Protein AF-0000000083387662 (afdb_homodimer)

Organism: NCBI:txid2315800

Nearest PDB structures (foldseek):
  6pey-assembly2_B  TM=9.706E-01  e=6.154E-37  Escherichia coli
  1zp4-assembly1_C  TM=9.710E-01  e=3.362E-36  Escherichia coli
  1zp3-assembly3_B-2  TM=9.694E-01  e=7.860E-36  Escherichia coli
  6pey-assembly4_A  TM=9.750E-01  e=2.644E-35  Escherichia coli
  1zp4-assembly1_A  TM=9.597E-01  e=5.162E-34  Escherichia coli

Foldseek 3Di:
DPDPPQPQPCPFLQSDSDAFAEEEEEEQDDPPDPPCVLLLVQVVLVCLLVHQEYEYEFALDPVGLVRSLVVQVVSVVVGPHQYEYEDEDQNDDLVVLLVSLVVCVVSPNQEYEFANHDHPDDDDPVRRDGSLVVLLSSVVNDLGAYEYEAELQAFPPAPDDVRSLVSVVSSVVSPHQEYEYDAALDLVSVVVSVVVNVVVPNDHYYAYEHEQFQAVVVVVVVCVNGVYDDDPVLVVLCPPPDRVPRVSRNVSSLVSRSVSSSVVVVVPHRYHYYHQHSPRVSVVVSSVSVPRDRPPPD/DPDDPQPQPCPFLQSDSDAFAEEEEEEQDDPPDPPCVLLLVQVVLVCLLVHQEYEYEFALDPVGLVRSLVVQVVSVVVGPHQYEYEDEDQNDDLVVLLVSLVVCVVVPNQEYEQANHDHPDDDDPVRRDGSLVVLLSSVVNDLGAYEYEAELQAFPPAPDDVRSLVVVVSSVVSPHQEYEYDAALDLVSVVVSVVVNVVVPNDHYYAYEHEQFQAVVVVVVVCVNGVYDDDPVLVVLCPPPDRVPRVSRNVSSLVSRSVSSSVVVVVPHRYHYYHQHSPRVSVVVSSVSVVRDRPPPD

Structure (mmCIF, N/CA/C/O backbone):
data_AF-0000000083387662-model_v1
#
loop_
_entity.id
_entity.type
_entity.pdbx_description
1 polymer 'Methylenetetrahydrofolate reductase'
#
loop_
_atom_site.group_PDB
_atom_site.id
_atom_site.type_symbol
_atom_site.label_atom_id
_atom_site.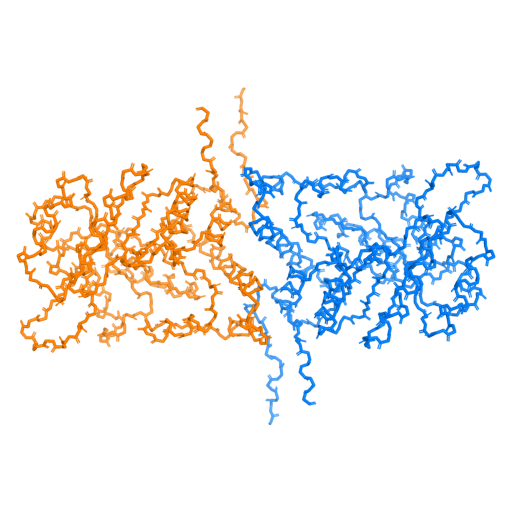label_alt_id
_atom_site.label_comp_id
_atom_site.label_asym_id
_atom_site.label_entity_id
_atom_site.label_seq_id
_atom_site.pdbx_PDB_ins_code
_atom_site.Cartn_x
_atom_site.Cartn_y
_atom_site.Cartn_z
_atom_site.occupancy
_atom_site.B_iso_or_equiv
_atom_site.auth_seq_id
_atom_site.auth_comp_id
_atom_site.auth_asym_id
_atom_site.auth_atom_id
_atom_site.pdbx_PDB_model_num
ATOM 1 N N . MET A 1 1 ? 32.406 -13.922 19.906 1 18.39 1 MET A N 1
ATOM 2 C CA . MET A 1 1 ? 32.312 -13.391 18.547 1 18.39 1 MET A CA 1
ATOM 3 C C . MET A 1 1 ? 30.922 -13.617 17.969 1 18.39 1 MET A C 1
ATOM 5 O O . MET A 1 1 ? 30.641 -14.664 17.391 1 18.39 1 MET A O 1
ATOM 9 N N . TYR A 1 2 ? 29.797 -13.414 18.688 1 24.12 2 TYR A N 1
ATOM 10 C CA . TYR A 1 2 ? 28.359 -13.656 18.812 1 24.12 2 TYR A CA 1
ATOM 11 C C . TYR A 1 2 ? 27.594 -13.016 17.656 1 24.12 2 TYR A C 1
ATOM 13 O O . TYR A 1 2 ? 27.578 -11.797 17.531 1 24.12 2 TYR A O 1
ATOM 21 N N . THR A 1 3 ? 27.688 -13.547 16.375 1 22.2 3 THR A N 1
ATOM 22 C CA . THR A 1 3 ? 27.344 -13.156 15.008 1 22.2 3 THR A CA 1
ATOM 23 C C . THR A 1 3 ? 25.906 -12.648 14.93 1 22.2 3 THR A C 1
ATOM 25 O O . THR A 1 3 ? 25.016 -13.211 15.562 1 22.2 3 THR A O 1
ATOM 28 N N . LEU A 1 4 ? 25.625 -11.391 14.375 1 26.05 4 LEU A N 1
ATOM 29 C CA . LEU A 1 4 ? 24.797 -10.234 14.023 1 26.05 4 LEU A CA 1
ATOM 30 C C . LEU A 1 4 ? 23.625 -10.648 13.156 1 26.05 4 LEU A C 1
ATOM 32 O O . LEU A 1 4 ? 22.828 -9.812 12.742 1 26.05 4 LEU A O 1
ATOM 36 N N . ASN A 1 5 ? 23.547 -11.875 12.664 1 28.2 5 ASN A N 1
ATOM 37 C CA . ASN A 1 5 ? 22.672 -12.273 11.562 1 28.2 5 ASN A CA 1
ATOM 38 C C . ASN A 1 5 ? 21.219 -12.336 12 1 28.2 5 ASN A C 1
ATOM 40 O O . ASN A 1 5 ? 20.328 -12.508 11.164 1 28.2 5 ASN A O 1
ATOM 44 N N . ASN A 1 6 ? 20.953 -12.812 13.148 1 29.44 6 ASN A N 1
ATOM 45 C CA . ASN A 1 6 ? 19.594 -13.07 13.617 1 29.44 6 ASN A CA 1
ATOM 46 C C . ASN A 1 6 ? 18.797 -11.773 13.789 1 29.44 6 ASN A C 1
ATOM 48 O O . ASN A 1 6 ? 18.438 -11.406 14.906 1 29.44 6 ASN A O 1
ATOM 52 N N . TYR A 1 7 ? 19.156 -10.703 13.219 1 31.67 7 TYR A N 1
ATOM 53 C CA . TYR A 1 7 ? 18.344 -9.516 13.438 1 31.67 7 TYR A CA 1
ATOM 54 C C . TYR A 1 7 ? 16.859 -9.828 13.25 1 31.67 7 TYR A C 1
ATOM 56 O O . TYR A 1 7 ? 16.422 -10.125 12.141 1 31.67 7 TYR A O 1
ATOM 64 N N . ILE A 1 8 ? 16.188 -10.445 14.188 1 33.44 8 ILE A N 1
ATOM 65 C CA . ILE A 1 8 ? 14.734 -10.555 14.359 1 33.44 8 ILE A CA 1
ATOM 66 C C . ILE A 1 8 ? 14.055 -9.312 13.789 1 33.44 8 ILE A C 1
ATOM 68 O O . ILE A 1 8 ? 14.258 -8.203 14.273 1 33.44 8 ILE A O 1
ATOM 72 N N . PHE A 1 9 ? 13.758 -9.281 12.578 1 39.03 9 PHE A N 1
ATOM 73 C CA . PHE A 1 9 ? 12.844 -8.336 11.961 1 39.03 9 PHE A CA 1
ATOM 74 C C . PHE A 1 9 ? 11.578 -8.18 12.797 1 39.03 9 PHE A C 1
ATOM 76 O O . PHE A 1 9 ? 10.586 -8.883 12.57 1 39.03 9 PHE A O 1
ATOM 83 N N . GLU A 1 10 ? 11.625 -8.227 14.031 1 42.34 10 GLU A N 1
ATOM 84 C CA . GLU A 1 10 ? 10.453 -8.031 14.883 1 42.34 10 GLU A CA 1
ATOM 85 C C . GLU A 1 10 ? 9.453 -7.074 14.242 1 42.34 10 GLU A C 1
ATOM 87 O O . GLU A 1 10 ? 8.242 -7.312 14.273 1 42.34 10 GLU A O 1
ATOM 92 N N . ASN A 1 11 ? 9.812 -5.727 13.961 1 48.06 11 ASN A N 1
ATOM 93 C CA . ASN A 1 11 ? 8.875 -4.629 13.734 1 48.06 11 ASN A CA 1
ATOM 94 C C . ASN A 1 11 ? 8.539 -4.465 12.258 1 48.06 11 ASN A C 1
ATOM 96 O O . ASN A 1 11 ? 8.266 -3.357 11.797 1 48.06 11 ASN A O 1
ATOM 100 N N . ASN A 1 12 ? 8.508 -5.77 11.516 1 62.72 12 ASN A N 1
ATOM 101 C CA . ASN A 1 12 ? 8.227 -5.652 10.086 1 62.72 12 ASN A CA 1
ATOM 102 C C . ASN A 1 12 ? 6.734 -5.805 9.797 1 62.72 12 ASN A C 1
ATOM 104 O O . ASN A 1 12 ? 5.98 -6.285 10.641 1 62.72 12 ASN A O 1
ATOM 108 N N . ILE A 1 13 ? 6.262 -5.105 8.922 1 76.19 13 ILE A N 1
ATOM 109 C CA . ILE A 1 13 ? 4.879 -5.125 8.461 1 76.19 13 ILE A CA 1
ATOM 110 C C . ILE A 1 13 ? 4.359 -6.562 8.445 1 76.19 13 ILE A C 1
ATOM 112 O O . ILE A 1 13 ? 3.207 -6.816 8.797 1 76.19 13 ILE A O 1
ATOM 116 N N . PHE A 1 14 ? 5.277 -7.598 8.281 1 72.75 14 PHE A N 1
ATOM 117 C CA . PHE A 1 14 ? 4.832 -8.977 8.148 1 72.75 14 PHE A CA 1
ATOM 118 C C . PHE A 1 14 ? 5.289 -9.82 9.328 1 72.75 14 PHE A C 1
ATOM 120 O O . PHE A 1 14 ? 4.875 -10.969 9.484 1 72.75 14 PHE A O 1
ATOM 127 N N . HIS A 1 15 ? 5.988 -9.32 10.297 1 69.31 15 HIS A N 1
ATOM 128 C CA . HIS A 1 15 ? 6.43 -9.977 11.523 1 69.31 15 HIS A CA 1
ATOM 129 C C . HIS A 1 15 ? 7.035 -11.344 11.234 1 69.31 15 HIS A C 1
ATOM 131 O O . HIS A 1 15 ? 6.719 -12.328 11.906 1 69.31 15 HIS A O 1
ATOM 137 N N . THR A 1 16 ? 7.723 -11.531 10.125 1 71.44 16 THR A N 1
ATOM 138 C CA . THR A 1 16 ? 8.273 -12.844 9.797 1 71.44 16 THR A CA 1
ATOM 139 C C . THR A 1 16 ? 9.75 -12.922 10.172 1 71.44 16 THR A C 1
ATOM 141 O O . THR A 1 16 ? 10.484 -11.938 10.047 1 71.44 16 THR A O 1
ATOM 144 N N . THR A 1 17 ? 10.047 -13.992 10.805 1 68.81 17 THR A N 1
ATOM 145 C CA . THR A 1 17 ? 11.43 -14.219 11.203 1 68.81 17 THR A CA 1
ATOM 146 C C . THR A 1 17 ? 12.07 -15.305 10.344 1 68.81 17 THR A C 1
ATOM 148 O O . THR A 1 17 ? 13.281 -15.523 10.422 1 68.81 17 THR A O 1
ATOM 151 N N . SER A 1 18 ? 11.242 -15.969 9.578 1 79.12 18 SER A N 1
ATOM 152 C CA . SER A 1 18 ? 11.75 -17.062 8.758 1 79.12 18 SER A CA 1
ATOM 153 C C . SER A 1 18 ? 11.836 -16.656 7.293 1 79.12 18 SER A C 1
ATOM 155 O O . SER A 1 18 ? 11.219 -15.672 6.879 1 79.12 18 SER A O 1
ATOM 157 N N . LYS A 1 19 ? 12.586 -17.484 6.617 1 87.56 19 LYS A N 1
ATOM 158 C CA . LYS A 1 19 ? 12.789 -17.219 5.195 1 87.56 19 LYS A CA 1
ATOM 159 C C . LYS A 1 19 ? 11.484 -17.391 4.414 1 87.56 19 LYS A C 1
ATOM 161 O O . LYS A 1 19 ? 10.734 -18.344 4.648 1 87.56 19 LYS A O 1
ATOM 166 N N . ILE A 1 20 ? 11.219 -16.438 3.557 1 93.88 20 ILE A N 1
ATOM 167 C CA . ILE A 1 20 ? 10.047 -16.453 2.691 1 93.88 20 ILE A CA 1
ATOM 168 C C . ILE A 1 20 ? 10.453 -16.859 1.274 1 93.88 20 ILE A C 1
ATOM 170 O O . ILE A 1 20 ? 11.477 -16.391 0.762 1 93.88 20 ILE A O 1
ATOM 174 N N . HIS A 1 21 ? 9.742 -17.781 0.707 1 96.75 21 HIS A N 1
ATOM 175 C CA . HIS A 1 21 ? 9.922 -18.172 -0.689 1 96.75 21 HIS A CA 1
ATOM 176 C C . HIS A 1 21 ? 8.82 -17.594 -1.567 1 96.75 21 HIS A C 1
ATOM 178 O O . HIS A 1 21 ? 7.688 -17.406 -1.111 1 96.75 21 HIS A O 1
ATOM 184 N N . VAL A 1 22 ? 9.25 -17.266 -2.801 1 98.19 22 VAL A N 1
ATOM 185 C CA . VAL A 1 22 ? 8.25 -16.719 -3.719 1 98.19 22 VAL A CA 1
ATOM 186 C C . VAL A 1 22 ? 8.43 -17.344 -5.102 1 98.19 22 VAL A C 1
ATOM 188 O O . VAL A 1 22 ? 9.508 -17.844 -5.43 1 98.19 22 VAL A O 1
ATOM 191 N N . SER A 1 23 ? 7.414 -17.375 -5.848 1 98.81 23 SER A N 1
ATOM 192 C CA . SER A 1 23 ? 7.398 -17.719 -7.27 1 98.81 23 SER A CA 1
ATOM 193 C C . SER A 1 23 ? 6.422 -16.828 -8.039 1 98.81 23 SER A C 1
ATOM 195 O O . SER A 1 23 ? 5.535 -16.203 -7.441 1 98.81 23 SER A O 1
ATOM 197 N N . PHE A 1 24 ? 6.648 -16.734 -9.32 1 98.75 24 PHE A N 1
ATOM 198 C CA . PHE A 1 24 ? 5.883 -15.781 -10.117 1 98.75 24 PHE A CA 1
ATOM 199 C C . PHE A 1 24 ? 5.305 -16.453 -11.359 1 98.75 24 PHE A C 1
ATOM 201 O O . PHE A 1 24 ? 5.922 -17.359 -11.922 1 98.75 24 PHE A O 1
ATOM 208 N N . GLU A 1 25 ? 4.188 -16 -11.742 1 98.75 25 GLU A N 1
ATOM 209 C CA . GLU A 1 25 ? 3.592 -16.422 -13.008 1 98.75 25 GLU A CA 1
ATOM 210 C C . GLU A 1 25 ? 3.531 -15.258 -14 1 98.75 25 GLU A C 1
ATOM 212 O O . GLU A 1 25 ? 3.164 -14.141 -13.633 1 98.75 25 GLU A O 1
ATOM 217 N N . PHE A 1 26 ? 3.93 -15.508 -15.195 1 97.62 26 PHE A N 1
ATOM 218 C CA . PHE A 1 26 ? 3.812 -14.578 -16.312 1 97.62 26 PHE A CA 1
ATOM 219 C C . PHE A 1 26 ? 3.084 -15.234 -17.484 1 97.62 26 PHE A C 1
ATOM 221 O O . PHE A 1 26 ? 2.893 -16.453 -17.5 1 97.62 26 PHE A O 1
ATOM 228 N N . PHE A 1 27 ? 2.6 -14.398 -18.391 1 95.19 27 PHE A N 1
ATOM 229 C CA . PHE A 1 27 ? 2.059 -14.945 -19.625 1 95.19 27 PHE A CA 1
ATOM 230 C C . PHE A 1 27 ? 2.771 -14.352 -20.844 1 95.19 27 PHE A C 1
ATOM 232 O O . PHE A 1 27 ? 3.184 -13.195 -20.812 1 95.19 27 PHE A O 1
ATOM 239 N N . PRO A 1 28 ? 2.914 -15.18 -21.859 1 93.12 28 PRO A N 1
ATOM 240 C CA . PRO A 1 28 ? 3.619 -14.695 -23.062 1 93.12 28 PRO A CA 1
ATOM 241 C C . PRO A 1 28 ? 2.945 -13.484 -23.688 1 93.12 28 PRO A C 1
ATOM 243 O O . PRO A 1 28 ? 1.716 -13.43 -23.781 1 93.12 28 PRO A O 1
ATOM 246 N N . PRO A 1 29 ? 3.844 -12.492 -24.078 1 89.25 29 PRO A N 1
ATOM 247 C CA . PRO A 1 29 ? 3.254 -11.359 -24.781 1 89.25 29 PRO A CA 1
ATOM 248 C C . PRO A 1 29 ? 2.617 -11.758 -26.125 1 89.25 29 PRO A C 1
ATOM 250 O O . PRO A 1 29 ? 2.979 -12.781 -26.703 1 89.25 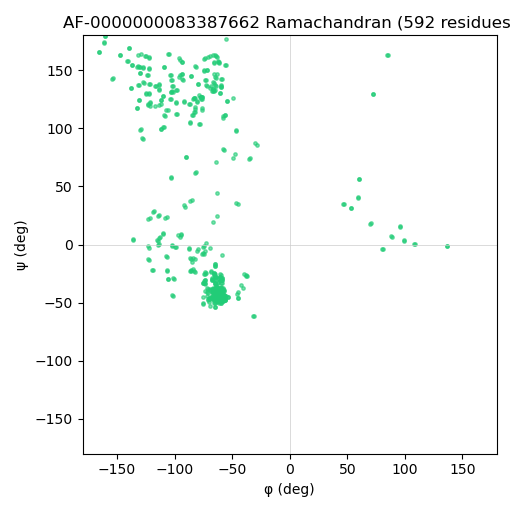29 PRO A O 1
ATOM 253 N N . LYS A 1 30 ? 1.792 -10.898 -26.578 1 79.94 30 LYS A N 1
ATOM 254 C CA . LYS A 1 30 ? 1.141 -11.156 -27.859 1 79.94 30 LYS A CA 1
ATOM 255 C C . LYS A 1 30 ? 2.141 -11.086 -29.016 1 79.94 30 LYS A C 1
ATOM 257 O O . LYS A 1 30 ? 3.072 -10.281 -28.984 1 79.94 30 LYS A O 1
ATOM 262 N N . LEU A 1 31 ? 2.105 -12.008 -29.969 1 68.62 31 LEU A N 1
ATOM 263 C CA . LEU A 1 31 ? 3.029 -12.219 -31.078 1 68.62 31 LEU A CA 1
ATOM 264 C C . LEU A 1 31 ? 3.359 -10.906 -31.766 1 68.62 31 LEU A C 1
ATOM 266 O O . LEU A 1 31 ? 4.508 -10.664 -32.156 1 68.62 31 LEU A O 1
ATOM 270 N N . ASN A 1 32 ? 2.514 -10.016 -32.031 1 61.44 32 ASN A N 1
ATOM 271 C CA . ASN A 1 32 ? 2.74 -8.867 -32.906 1 61.44 32 ASN A CA 1
ATOM 272 C C . ASN A 1 32 ? 2.885 -7.578 -32.094 1 61.44 32 ASN A C 1
ATOM 274 O O . ASN A 1 32 ? 2.768 -6.484 -32.656 1 61.44 32 ASN A O 1
ATOM 278 N N . THR A 1 33 ? 3.242 -7.777 -30.953 1 60.72 33 THR A N 1
ATOM 279 C CA . THR A 1 33 ? 3.271 -6.52 -30.203 1 60.72 33 THR A CA 1
ATOM 280 C C . THR A 1 33 ? 4.711 -6.098 -29.922 1 60.72 33 THR A C 1
ATOM 282 O O . THR A 1 33 ? 5.551 -6.934 -29.578 1 60.72 33 THR A O 1
ATOM 285 N N . ILE A 1 34 ? 5.18 -4.961 -30.578 1 51.5 34 ILE A N 1
ATOM 286 C CA . ILE A 1 34 ? 6.418 -4.223 -30.344 1 51.5 34 ILE A CA 1
ATOM 287 C C . ILE A 1 34 ? 6.691 -4.129 -28.844 1 51.5 34 ILE A C 1
ATOM 289 O O . ILE A 1 34 ? 7.848 -4.07 -28.406 1 51.5 34 ILE A O 1
ATOM 293 N N . LYS A 1 35 ? 5.656 -4.199 -28.016 1 57.16 35 LYS A N 1
ATOM 294 C CA . LYS A 1 35 ? 5.633 -3.824 -26.594 1 57.16 35 LYS A CA 1
ATOM 295 C C . LYS A 1 35 ? 6.121 -4.969 -25.719 1 57.16 35 LYS A C 1
ATOM 297 O O . LYS A 1 35 ? 5.684 -5.105 -24.562 1 57.16 35 LYS A O 1
ATOM 302 N N . ASN A 1 36 ? 7.211 -5.777 -26.203 1 73.5 36 ASN A N 1
ATOM 303 C CA . ASN A 1 36 ? 7.789 -6.902 -25.469 1 73.5 36 ASN A CA 1
ATOM 304 C C . ASN A 1 36 ? 8.781 -6.43 -24.406 1 73.5 36 ASN A C 1
ATOM 306 O O . ASN A 1 36 ? 9.102 -7.172 -23.484 1 73.5 36 ASN A O 1
ATOM 310 N N . SER A 1 37 ? 8.992 -5.25 -24.438 1 80.38 37 SER A N 1
ATOM 311 C CA . SER A 1 37 ? 10.016 -4.703 -23.547 1 80.38 37 SER A CA 1
ATOM 312 C C . SER A 1 37 ? 9.516 -4.637 -22.109 1 80.38 37 SER A C 1
ATOM 314 O O . SER A 1 37 ? 10.258 -4.961 -21.172 1 80.38 37 SER A O 1
ATOM 316 N N . SER A 1 38 ? 8.242 -4.402 -21.969 1 89.62 38 SER A N 1
ATOM 317 C CA . SER A 1 38 ? 7.707 -4.309 -20.609 1 89.62 38 SER A CA 1
ATOM 318 C C . SER A 1 38 ? 7.629 -5.684 -19.953 1 89.62 38 SER A C 1
ATOM 320 O O . SER A 1 38 ? 7.859 -5.812 -18.75 1 89.62 38 SER A O 1
ATOM 322 N N . PHE A 1 39 ? 7.414 -6.691 -20.812 1 93.69 39 PHE A N 1
ATOM 323 C CA . PHE A 1 39 ? 7.34 -8.07 -20.359 1 93.69 39 PHE A CA 1
ATOM 324 C C . PHE A 1 39 ? 8.688 -8.531 -19.812 1 93.69 39 PHE A C 1
ATOM 326 O O . PHE A 1 39 ? 8.781 -8.961 -18.656 1 93.69 39 PHE A O 1
ATOM 333 N N . PHE A 1 40 ? 9.656 -8.328 -20.516 1 93.88 40 PHE A N 1
ATOM 334 C CA . PHE A 1 40 ? 10.984 -8.781 -20.109 1 93.88 40 PHE A CA 1
ATOM 335 C C . PHE A 1 40 ? 11.531 -7.922 -18.984 1 93.88 40 PHE A C 1
ATOM 337 O O . PHE A 1 40 ? 12.258 -8.414 -18.109 1 93.88 40 PHE A O 1
ATOM 344 N N . TYR A 1 41 ? 11.156 -6.695 -19.062 1 94.06 41 TYR A N 1
ATOM 345 C CA . TYR A 1 41 ? 11.578 -5.832 -17.953 1 94.06 41 TYR A CA 1
ATOM 346 C C . TYR A 1 41 ? 10.992 -6.312 -16.641 1 94.06 41 TYR A C 1
ATOM 348 O O . TYR A 1 41 ? 11.695 -6.395 -15.625 1 94.06 41 TYR A O 1
ATOM 356 N N . ALA A 1 42 ? 9.75 -6.66 -16.656 1 95.62 42 ALA A N 1
ATOM 357 C CA . ALA A 1 42 ? 9.086 -7.148 -15.453 1 95.62 42 ALA A CA 1
ATOM 358 C C . ALA A 1 42 ? 9.727 -8.445 -14.961 1 95.62 42 ALA A C 1
ATOM 360 O O . ALA A 1 42 ? 9.992 -8.602 -13.766 1 95.62 42 ALA A O 1
ATOM 361 N N . ILE A 1 43 ? 9.977 -9.312 -15.867 1 96.75 43 ILE A N 1
ATOM 362 C CA . ILE A 1 43 ? 10.594 -10.594 -15.516 1 96.75 43 ILE A CA 1
ATOM 363 C C . ILE A 1 43 ? 11.977 -10.352 -14.922 1 96.75 43 ILE A C 1
ATOM 365 O O . ILE A 1 43 ? 12.32 -10.938 -13.891 1 96.75 43 ILE A O 1
ATOM 369 N N . LYS A 1 44 ? 12.734 -9.5 -15.562 1 95 44 LYS A N 1
ATOM 370 C CA . LYS A 1 44 ? 14.07 -9.195 -15.07 1 95 44 LYS A CA 1
ATOM 371 C C . LYS A 1 44 ? 14.023 -8.586 -13.672 1 95 44 LYS A C 1
ATOM 373 O O . LYS A 1 44 ? 14.781 -8.984 -12.789 1 95 44 LYS A O 1
ATOM 378 N N . LYS A 1 45 ? 13.141 -7.672 -13.516 1 93.81 45 LYS A N 1
ATOM 379 C CA . LYS A 1 45 ? 13.008 -6.992 -12.234 1 93.81 45 LYS A CA 1
ATOM 380 C C . LYS A 1 45 ? 12.648 -7.98 -11.125 1 93.81 45 LYS A C 1
ATOM 382 O O . LYS A 1 45 ? 13.289 -8 -10.07 1 93.81 45 LYS A O 1
ATOM 387 N N . LEU A 1 46 ? 11.703 -8.828 -11.344 1 96.69 46 LEU A N 1
ATOM 388 C CA . LEU A 1 46 ? 11.25 -9.758 -10.312 1 96.69 46 LEU A CA 1
ATOM 389 C C . LEU A 1 46 ? 12.273 -10.875 -10.109 1 96.69 46 LEU A C 1
ATOM 391 O O . LEU A 1 46 ? 12.367 -11.438 -9.016 1 96.69 46 LEU A O 1
ATOM 395 N N . SER A 1 47 ? 13.07 -11.156 -11.156 1 96.56 47 SER A N 1
ATOM 396 C CA . SER A 1 47 ? 14.109 -12.172 -11.047 1 96.56 47 SER A CA 1
ATOM 397 C C . SER A 1 47 ? 15.188 -11.766 -10.047 1 96.56 47 SER A C 1
ATOM 399 O O . SER A 1 47 ? 15.844 -12.617 -9.453 1 96.56 47 SER A O 1
ATOM 401 N N . THR A 1 48 ? 15.359 -10.5 -9.82 1 93.75 48 THR A N 1
ATOM 402 C CA . THR A 1 48 ? 16.359 -10.008 -8.891 1 93.75 48 THR A CA 1
ATOM 403 C C . THR A 1 48 ? 16.031 -10.453 -7.465 1 93.75 48 THR A C 1
ATOM 405 O O . THR A 1 48 ? 16.906 -10.43 -6.586 1 93.75 48 THR A O 1
ATOM 408 N N . LEU A 1 49 ? 14.828 -10.867 -7.219 1 94.44 49 LEU A N 1
ATOM 409 C CA . LEU A 1 49 ? 14.383 -11.289 -5.895 1 94.44 49 LEU A CA 1
ATOM 410 C C . LEU A 1 49 ? 14.664 -12.773 -5.668 1 94.44 49 LEU A C 1
ATOM 412 O O . LEU A 1 49 ? 14.328 -13.32 -4.617 1 94.44 49 LEU A O 1
ATOM 416 N N . LYS A 1 50 ? 15.18 -13.453 -6.672 1 94.88 50 LYS A N 1
ATOM 417 C CA . LYS A 1 50 ? 15.602 -14.852 -6.633 1 94.88 50 LYS A CA 1
ATOM 418 C C . LYS A 1 50 ? 14.43 -15.766 -6.273 1 94.88 50 LYS A C 1
ATOM 420 O O . LYS A 1 50 ? 14.516 -16.531 -5.312 1 94.88 50 LYS A O 1
ATOM 425 N N . PRO A 1 51 ? 13.391 -15.648 -7.074 1 97.75 51 PRO A N 1
ATOM 426 C CA . PRO A 1 51 ? 12.273 -16.578 -6.852 1 97.75 51 PRO A CA 1
ATOM 427 C C . PRO A 1 51 ? 12.672 -18.031 -7.031 1 97.75 51 PRO A C 1
ATOM 429 O O . PRO A 1 51 ? 13.664 -18.328 -7.707 1 97.75 51 PRO A O 1
ATOM 432 N N . ASP A 1 52 ? 11.883 -18.906 -6.406 1 97.94 52 ASP A N 1
ATOM 433 C CA . ASP A 1 52 ? 12.133 -20.328 -6.57 1 97.94 52 ASP A CA 1
ATOM 434 C C . ASP A 1 52 ? 11.914 -20.766 -8.016 1 97.94 52 ASP A C 1
ATOM 436 O O . ASP A 1 52 ? 12.617 -21.641 -8.523 1 97.94 52 ASP A O 1
ATOM 440 N N . PHE A 1 53 ? 10.961 -20.141 -8.656 1 98.44 53 PHE A N 1
ATOM 441 C CA . PHE A 1 53 ? 10.711 -20.422 -10.062 1 98.44 53 PHE A CA 1
ATOM 442 C C . PHE A 1 53 ? 9.812 -19.359 -10.672 1 98.44 53 PHE A C 1
ATOM 444 O O . PHE A 1 53 ? 9.195 -18.562 -9.953 1 98.44 53 PHE A O 1
ATOM 451 N N . ILE A 1 54 ? 9.766 -19.344 -11.961 1 98.5 54 ILE A N 1
ATOM 452 C CA . ILE A 1 54 ? 8.852 -18.531 -12.758 1 98.5 54 ILE A CA 1
ATOM 453 C C . ILE A 1 54 ? 8.031 -19.422 -13.68 1 98.5 54 ILE A C 1
ATOM 455 O O . ILE A 1 54 ? 8.586 -20.172 -14.484 1 98.5 54 ILE A O 1
ATOM 459 N N . SER A 1 55 ? 6.762 -19.359 -13.508 1 98.62 55 SER A N 1
ATOM 460 C CA . SER A 1 55 ? 5.898 -20.125 -14.406 1 98.62 55 SER A CA 1
ATOM 461 C C . SER A 1 55 ? 5.43 -19.266 -15.578 1 98.62 55 SER A C 1
ATOM 463 O O . SER A 1 55 ? 5.246 -18.062 -15.438 1 98.62 55 SER A O 1
ATOM 465 N N . ILE A 1 56 ? 5.254 -19.875 -16.719 1 97.62 56 ILE A N 1
ATOM 466 C CA . ILE A 1 56 ? 4.766 -19.219 -17.938 1 97.62 56 ILE A CA 1
ATOM 467 C C . ILE A 1 56 ? 3.484 -19.906 -18.406 1 97.62 56 ILE A C 1
ATOM 469 O O . ILE A 1 56 ? 3.48 -21.094 -18.688 1 97.62 56 ILE A O 1
ATOM 473 N N . THR A 1 57 ? 2.434 -19.094 -18.516 1 96.19 57 THR A N 1
ATOM 474 C CA . THR A 1 57 ? 1.141 -19.688 -18.859 1 96.19 57 THR A CA 1
ATOM 475 C C . THR A 1 57 ? 1.092 -20.078 -20.328 1 96.19 57 THR A C 1
ATOM 477 O O . THR A 1 57 ? 1.946 -19.672 -21.109 1 96.19 57 THR A O 1
ATOM 480 N N . CYS A 1 58 ? 0.189 -20.953 -20.625 1 91.5 58 CYS A N 1
ATOM 481 C CA . CYS A 1 58 ? -0.137 -21.406 -21.984 1 91.5 58 CYS A CA 1
ATOM 482 C C . CYS A 1 58 ? -1.642 -21.359 -22.219 1 91.5 58 CYS A C 1
ATOM 484 O O . CYS A 1 58 ? -2.424 -21.703 -21.328 1 91.5 58 CYS A O 1
ATOM 486 N N . THR A 1 59 ? -1.978 -20.891 -23.359 1 83.88 59 THR A N 1
ATOM 487 C CA . THR A 1 59 ? -3.402 -20.891 -23.672 1 83.88 59 THR A CA 1
ATOM 488 C C . THR A 1 59 ? -3.77 -22.125 -24.484 1 83.88 59 THR A C 1
ATOM 490 O O . THR A 1 59 ? -2.893 -22.812 -25.031 1 83.88 59 THR A O 1
ATOM 493 N N . SER A 1 60 ? -5.027 -22.469 -24.5 1 74.81 60 SER A N 1
ATOM 494 C CA . SER A 1 60 ? -5.504 -23.688 -25.141 1 74.81 60 SER A CA 1
ATOM 495 C C . SER A 1 60 ? -5.516 -23.531 -26.656 1 74.81 60 SER A C 1
ATOM 497 O O . SER A 1 60 ? -5.723 -24.5 -27.391 1 74.81 60 SER A O 1
ATOM 499 N N . ARG A 1 61 ? -5.184 -22.469 -27.156 1 71.31 61 ARG A N 1
ATOM 500 C CA . ARG A 1 61 ? -5.18 -22.281 -28.594 1 71.31 61 ARG A CA 1
ATOM 501 C C . ARG A 1 61 ? -3.943 -22.922 -29.234 1 71.31 61 ARG A C 1
ATOM 503 O O . ARG A 1 61 ? -2.834 -22.766 -28.719 1 71.31 61 ARG A O 1
ATOM 510 N N . ASN A 1 62 ? -4.145 -23.672 -30.125 1 59.88 62 ASN A N 1
ATOM 511 C CA . ASN A 1 62 ? -3.139 -24.516 -30.766 1 59.88 62 ASN A CA 1
ATOM 512 C C . ASN A 1 62 ? -1.859 -23.734 -31.062 1 59.88 62 ASN A C 1
ATOM 514 O O . ASN A 1 62 ? -0.756 -24.234 -30.844 1 59.88 62 ASN A O 1
ATOM 518 N N . GLU A 1 63 ? -1.962 -22.625 -31.578 1 66.5 63 GLU A N 1
ATOM 519 C CA . GLU A 1 63 ? -0.792 -21.828 -31.938 1 66.5 63 GLU A CA 1
ATOM 520 C C . GLU A 1 63 ? -0.055 -21.328 -30.703 1 66.5 63 GLU A C 1
ATOM 522 O O . GLU A 1 63 ? 1.109 -20.938 -30.781 1 66.5 63 GLU A O 1
ATOM 527 N N . SER A 1 64 ? -0.628 -21.656 -29.625 1 70.75 64 SER A N 1
ATOM 528 C CA . SER A 1 64 ? -0.104 -21.078 -28.391 1 70.75 64 SER A CA 1
ATOM 529 C C . SER A 1 64 ? 1.084 -21.875 -27.859 1 70.75 64 SER A C 1
ATOM 531 O O . SER A 1 64 ? 1.98 -21.328 -27.234 1 70.75 64 SER A O 1
ATOM 533 N N . TYR A 1 65 ? 1.186 -23.094 -28.266 1 76.75 65 TYR A N 1
ATOM 534 C CA . TYR A 1 65 ? 2.256 -23.922 -27.734 1 76.75 65 TYR A CA 1
ATOM 535 C C . TYR A 1 65 ? 3.613 -23.469 -28.25 1 76.75 65 TYR A C 1
ATOM 537 O O . TYR A 1 65 ? 4.559 -23.297 -27.469 1 76.75 65 TYR A O 1
ATOM 545 N N . ASN A 1 66 ? 3.613 -23.266 -29.453 1 81.38 66 ASN A N 1
ATOM 546 C CA . ASN A 1 66 ? 4.875 -22.828 -30.047 1 81.38 66 ASN A CA 1
ATOM 547 C C . ASN A 1 66 ? 5.281 -21.453 -29.516 1 81.38 66 ASN A C 1
ATOM 549 O O . ASN A 1 66 ? 6.461 -21.203 -29.266 1 81.38 66 ASN A O 1
ATOM 553 N N . HIS A 1 67 ? 4.258 -20.672 -29.391 1 88 67 HIS A N 1
ATOM 554 C CA . HIS A 1 67 ? 4.52 -19.328 -28.906 1 88 67 HIS A CA 1
ATOM 555 C C . HIS A 1 67 ? 5.031 -19.359 -27.469 1 88 67 HIS A C 1
ATOM 557 O O . HIS A 1 67 ? 6.008 -18.672 -27.141 1 88 67 HIS A O 1
ATOM 563 N N . THR A 1 68 ? 4.379 -20.141 -26.641 1 91.69 68 THR A N 1
ATOM 564 C CA . THR A 1 68 ? 4.812 -20.297 -25.25 1 91.69 68 THR A CA 1
ATOM 565 C C . THR A 1 68 ? 6.211 -20.906 -25.188 1 91.69 68 THR A C 1
ATOM 567 O O . THR A 1 68 ? 7.07 -20.422 -24.453 1 91.69 68 THR A O 1
ATOM 570 N N . TYR A 1 69 ? 6.43 -21.906 -26 1 92.06 69 TYR A N 1
ATOM 571 C CA . TYR A 1 69 ? 7.727 -22.578 -26.031 1 92.06 69 TYR A CA 1
ATOM 572 C C . TYR A 1 69 ? 8.836 -21.609 -26.391 1 92.06 69 TYR A C 1
ATOM 574 O O . TYR A 1 69 ? 9.867 -21.547 -25.703 1 92.06 69 TYR A O 1
ATOM 582 N N . LYS A 1 70 ? 8.648 -20.844 -27.375 1 91.94 70 LYS A N 1
ATOM 583 C CA . LYS A 1 70 ? 9.641 -19.859 -27.797 1 91.94 70 LYS A CA 1
ATOM 584 C C . LYS A 1 70 ? 9.906 -18.844 -26.703 1 91.94 70 LYS A C 1
ATOM 586 O O . LYS A 1 70 ? 11.062 -18.469 -26.453 1 91.94 70 LYS A O 1
ATOM 591 N N . THR A 1 71 ? 8.836 -18.375 -26.094 1 93.62 71 THR A N 1
ATOM 592 C CA . THR A 1 71 ? 8.953 -17.406 -25 1 93.62 71 THR A CA 1
ATOM 593 C C . THR A 1 71 ? 9.758 -18 -23.844 1 93.62 71 THR A C 1
ATOM 595 O O . THR A 1 71 ? 10.633 -17.328 -23.281 1 93.62 71 THR A O 1
ATOM 598 N N . VAL A 1 72 ? 9.5 -19.219 -23.531 1 95.88 72 VAL A N 1
ATOM 599 C CA . VAL A 1 72 ? 10.18 -19.922 -22.453 1 95.88 72 VAL A CA 1
ATOM 600 C C . VAL A 1 72 ? 11.68 -19.984 -22.734 1 95.88 72 VAL A C 1
ATOM 602 O O . VAL A 1 72 ? 12.5 -19.656 -21.875 1 95.88 72 VAL A O 1
ATOM 605 N N . LEU A 1 73 ? 12.062 -20.344 -23.938 1 94.38 73 LEU A N 1
ATOM 606 C CA . LEU A 1 73 ? 13.469 -20.453 -24.297 1 94.38 73 LEU A CA 1
ATOM 607 C C . LEU A 1 73 ? 14.148 -19.094 -24.266 1 94.38 73 LEU A C 1
ATOM 609 O O . LEU A 1 73 ? 15.312 -18.984 -23.859 1 94.38 73 LEU A O 1
ATOM 613 N N . GLU A 1 74 ? 13.422 -18.109 -24.703 1 93.69 74 GLU A N 1
ATOM 614 C CA . GLU A 1 74 ? 13.969 -16.766 -24.672 1 93.69 74 GLU A CA 1
ATOM 615 C C . GLU A 1 74 ? 14.25 -16.312 -23.25 1 93.69 74 GLU A C 1
ATOM 617 O O . GLU A 1 74 ? 15.289 -15.703 -22.969 1 93.69 74 GLU A O 1
ATOM 622 N N . ILE A 1 75 ? 13.305 -16.578 -22.359 1 95.56 75 ILE A N 1
ATOM 623 C CA . ILE A 1 75 ? 13.461 -16.203 -20.969 1 95.56 75 ILE A CA 1
ATOM 624 C C . ILE A 1 75 ? 14.656 -16.938 -20.359 1 95.56 75 ILE A C 1
ATOM 626 O O . ILE A 1 75 ? 15.461 -16.359 -19.641 1 95.56 75 ILE A O 1
ATOM 630 N N . 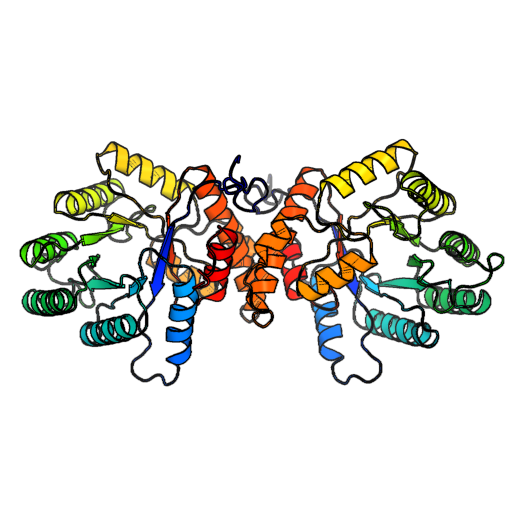GLN A 1 76 ? 14.758 -18.188 -20.672 1 93.94 76 GLN A N 1
ATOM 631 C CA . GLN A 1 76 ? 15.82 -19.047 -20.125 1 93.94 76 GLN A CA 1
ATOM 632 C C . GLN A 1 76 ? 17.203 -18.5 -20.5 1 93.94 76 GLN A C 1
ATOM 634 O O . GLN A 1 76 ? 18.141 -18.609 -19.719 1 93.94 76 GLN A O 1
ATOM 639 N N . LYS A 1 77 ? 17.312 -17.922 -21.609 1 93.12 77 LYS A N 1
ATOM 640 C CA . LYS A 1 77 ? 18.578 -17.359 -22.094 1 93.12 77 LYS A CA 1
ATOM 641 C C . LYS A 1 77 ? 18.938 -16.078 -21.328 1 93.12 77 LYS A C 1
ATOM 643 O O . LYS A 1 77 ? 20.109 -15.719 -21.25 1 93.12 77 LYS A O 1
ATOM 648 N N . LYS A 1 78 ? 17.969 -15.477 -20.828 1 92.62 78 LYS A N 1
ATOM 649 C CA . LYS A 1 78 ? 18.156 -14.133 -20.297 1 92.62 78 LYS A CA 1
ATOM 650 C C . LYS A 1 78 ? 18.297 -14.156 -18.766 1 92.62 78 LYS A C 1
ATOM 652 O O . LYS A 1 78 ? 18.891 -13.25 -18.188 1 92.62 78 LYS A O 1
ATOM 657 N N . ILE A 1 79 ? 17.672 -15.125 -18.172 1 94.06 79 ILE A N 1
ATOM 658 C CA . ILE A 1 79 ? 17.688 -15.125 -16.703 1 94.06 79 ILE A CA 1
ATOM 659 C C . ILE A 1 79 ? 18.078 -16.5 -16.203 1 94.06 79 ILE A C 1
ATOM 661 O O . ILE A 1 79 ? 17.875 -17.516 -16.875 1 94.06 79 ILE A O 1
ATOM 665 N N . ASN A 1 80 ? 18.688 -16.562 -14.992 1 94 80 ASN A N 1
ATOM 666 C CA . ASN A 1 80 ? 19.094 -17.797 -14.352 1 94 80 ASN A CA 1
ATOM 667 C C . ASN A 1 80 ? 18.141 -18.203 -13.234 1 94 80 ASN A C 1
ATOM 669 O O . ASN A 1 80 ? 18.547 -18.312 -12.078 1 94 80 ASN A O 1
ATOM 673 N N . ILE A 1 81 ? 16.938 -18.375 -13.539 1 96.88 81 ILE A N 1
ATOM 674 C CA . ILE A 1 81 ? 15.883 -18.828 -12.641 1 96.88 81 ILE A CA 1
ATOM 675 C C . ILE A 1 81 ? 15.164 -20.016 -13.25 1 96.88 81 ILE A C 1
ATOM 677 O O . ILE A 1 81 ? 14.953 -20.078 -14.461 1 96.88 81 ILE A O 1
ATOM 681 N N . LYS A 1 82 ? 14.844 -20.969 -12.469 1 97.81 82 LYS A N 1
ATOM 682 C CA . LYS A 1 82 ? 14.07 -22.125 -12.914 1 97.81 82 LYS A CA 1
ATOM 683 C C . LYS A 1 82 ? 12.766 -21.688 -13.578 1 97.81 82 LYS A C 1
ATOM 685 O O . LYS A 1 82 ? 11.984 -20.938 -12.984 1 97.81 82 LYS A O 1
ATOM 690 N N . ILE A 1 83 ? 12.57 -22.109 -14.812 1 98.06 83 ILE A N 1
ATOM 691 C CA . ILE A 1 83 ? 11.336 -21.812 -15.539 1 98.06 83 ILE A CA 1
ATOM 692 C C . ILE A 1 83 ? 10.422 -23.031 -15.531 1 98.06 83 ILE A C 1
ATOM 694 O O . ILE A 1 83 ? 10.875 -24.156 -15.75 1 98.06 83 ILE A O 1
ATOM 698 N N . VAL A 1 84 ? 9.141 -22.844 -15.289 1 98.44 84 VAL A N 1
ATOM 699 C CA . VAL A 1 84 ? 8.148 -23.906 -15.211 1 98.44 84 VAL A CA 1
ATOM 700 C C . VAL A 1 84 ? 6.973 -23.578 -16.125 1 98.44 84 VAL A C 1
ATOM 702 O O . VAL A 1 84 ? 6 -22.953 -15.703 1 98.44 84 VAL A O 1
ATOM 705 N N . PRO A 1 85 ? 6.977 -24.016 -17.344 1 97.88 85 PRO A N 1
ATOM 706 C CA . PRO A 1 85 ? 5.891 -23.703 -18.266 1 97.88 85 PRO A CA 1
ATOM 707 C C . PRO A 1 85 ? 4.617 -24.484 -17.969 1 97.88 85 PRO A C 1
ATOM 709 O O . PRO A 1 85 ? 4.684 -25.609 -17.453 1 97.88 85 PRO A O 1
ATOM 712 N N . HIS A 1 86 ? 3.508 -23.844 -18.297 1 97.44 86 HIS A N 1
ATOM 713 C CA . HIS A 1 86 ? 2.242 -24.562 -18.312 1 97.44 86 HIS A CA 1
ATOM 714 C C . HIS A 1 86 ? 2.16 -25.5 -19.516 1 97.44 86 HIS A C 1
ATOM 716 O O . HIS A 1 86 ? 2.6 -25.141 -20.609 1 97.44 86 HIS A O 1
ATOM 722 N N . MET A 1 87 ? 1.629 -26.609 -19.344 1 95.06 87 MET A N 1
ATOM 723 C CA . MET A 1 87 ? 1.225 -27.484 -20.422 1 95.06 87 MET A CA 1
ATOM 724 C C . MET A 1 87 ? -0.252 -27.859 -20.312 1 95.06 87 MET A C 1
ATOM 726 O O . MET A 1 87 ? -0.719 -28.234 -19.234 1 95.06 87 MET A O 1
ATOM 730 N N . ILE A 1 88 ? -0.909 -27.688 -21.391 1 92.38 88 ILE A N 1
ATOM 731 C CA . ILE A 1 88 ? -2.35 -27.906 -21.438 1 92.38 88 ILE A CA 1
ATOM 732 C C . ILE A 1 88 ? -2.656 -29.109 -22.328 1 92.38 88 ILE A C 1
ATOM 734 O O . ILE A 1 88 ? -2.16 -29.203 -23.453 1 92.38 88 ILE A O 1
ATOM 738 N N . TYR A 1 89 ? -3.557 -29.953 -21.922 1 88.5 89 TYR A N 1
ATOM 739 C CA . TYR A 1 89 ? -3.777 -31.203 -22.625 1 88.5 89 TYR A CA 1
ATOM 740 C C . TYR A 1 89 ? -5.062 -31.156 -23.438 1 88.5 89 TYR A C 1
ATOM 742 O O . TYR A 1 89 ? -5.188 -31.828 -24.469 1 88.5 89 TYR A O 1
ATOM 750 N N . SER A 1 90 ? -6.125 -30.453 -23.141 1 83.56 90 SER A N 1
ATOM 751 C CA . SER A 1 90 ? -7.512 -30.531 -23.594 1 83.56 90 SER A CA 1
ATOM 752 C C . SER A 1 90 ? -7.613 -30.375 -25.109 1 83.56 90 SER A C 1
ATOM 754 O O . SER A 1 90 ? -8.453 -31.016 -25.75 1 83.56 90 SER A O 1
ATOM 756 N N . ASN A 1 91 ? -6.871 -29.578 -25.734 1 82 91 ASN A N 1
ATOM 757 C CA . ASN A 1 91 ? -7.094 -29.266 -27.141 1 82 91 ASN A CA 1
ATOM 758 C C . ASN A 1 91 ? -5.898 -29.672 -28 1 82 91 ASN A C 1
ATOM 760 O O . ASN A 1 91 ? -5.621 -29.031 -29.016 1 82 91 ASN A O 1
ATOM 764 N N . THR A 1 92 ? -5.238 -30.609 -27.578 1 85.44 92 THR A N 1
ATOM 765 C CA . THR A 1 92 ? -4.066 -31.078 -28.328 1 85.44 92 THR A CA 1
ATOM 766 C C . THR A 1 92 ? -3.996 -32.594 -28.328 1 85.44 92 THR A C 1
ATOM 768 O O . THR A 1 92 ? -4.816 -33.281 -27.703 1 85.44 92 THR A O 1
ATOM 771 N N . THR A 1 93 ? -3.15 -33.094 -29.125 1 88.06 93 THR A N 1
ATOM 772 C CA . THR A 1 93 ? -2.99 -34.562 -29.219 1 88.06 93 THR A CA 1
ATOM 773 C C . THR A 1 93 ? -1.871 -35.031 -28.297 1 88.06 93 THR A C 1
ATOM 775 O O . THR A 1 93 ? -0.988 -34.25 -27.938 1 88.06 93 THR A O 1
ATOM 778 N N . THR A 1 94 ? -1.987 -36.312 -27.969 1 92.44 94 THR A N 1
ATOM 779 C CA . THR A 1 94 ? -0.955 -36.938 -27.141 1 92.44 94 THR A CA 1
ATOM 780 C C . THR A 1 94 ? 0.411 -36.812 -27.812 1 92.44 94 THR A C 1
ATOM 782 O O . THR A 1 94 ? 1.418 -36.562 -27.156 1 92.44 94 THR A O 1
ATOM 785 N N . GLU A 1 95 ? 0.455 -36.969 -29.078 1 93.25 95 GLU A N 1
ATOM 786 C CA . GLU A 1 95 ? 1.702 -36.906 -29.828 1 93.25 95 GLU A CA 1
ATOM 787 C C . GLU A 1 95 ? 2.33 -35.5 -29.734 1 93.25 95 GLU A C 1
ATOM 789 O O . GLU A 1 95 ? 3.541 -35.375 -29.531 1 93.25 95 GLU A O 1
ATOM 794 N N . LYS A 1 96 ? 1.496 -34.562 -29.859 1 90.88 96 LYS A N 1
ATOM 795 C CA . LYS A 1 96 ? 1.987 -33.188 -29.781 1 90.88 96 LYS A CA 1
ATOM 796 C C . LYS A 1 96 ? 2.52 -32.875 -28.391 1 90.88 96 LYS A C 1
ATOM 798 O O . LYS A 1 96 ? 3.564 -32.25 -28.25 1 90.88 96 LYS A O 1
ATOM 803 N N . ILE A 1 97 ? 1.845 -33.312 -27.422 1 92 97 ILE A N 1
ATOM 804 C CA . ILE A 1 97 ? 2.254 -33.094 -26.031 1 92 97 ILE A CA 1
ATOM 805 C C . ILE A 1 97 ? 3.6 -33.781 -25.781 1 92 97 ILE A C 1
ATOM 807 O O . ILE A 1 97 ? 4.496 -33.188 -25.172 1 92 97 ILE A O 1
ATOM 811 N N . LYS A 1 98 ? 3.715 -35 -26.281 1 95.44 98 LYS A N 1
ATOM 812 C CA . LYS A 1 98 ? 4.969 -35.719 -26.125 1 95.44 98 LYS A CA 1
ATOM 813 C C . LYS A 1 98 ? 6.129 -34.969 -26.766 1 95.44 98 LYS A C 1
ATOM 815 O O . LYS A 1 98 ? 7.215 -34.875 -26.188 1 95.44 98 LYS A O 1
ATOM 820 N N . ARG A 1 99 ? 5.852 -34.469 -27.891 1 95.06 99 ARG A N 1
ATOM 821 C CA . ARG A 1 99 ? 6.883 -33.75 -28.609 1 95.06 99 ARG A CA 1
ATOM 822 C C . ARG A 1 99 ? 7.332 -32.5 -27.828 1 95.06 99 ARG A C 1
ATOM 824 O O . ARG A 1 99 ? 8.531 -32.281 -27.656 1 95.06 99 ARG A O 1
ATOM 831 N N . ILE A 1 100 ? 6.414 -31.75 -27.391 1 93.5 100 ILE A N 1
ATOM 832 C CA . ILE A 1 100 ? 6.719 -30.516 -26.672 1 93.5 100 ILE A CA 1
ATOM 833 C C . ILE A 1 100 ? 7.426 -30.859 -25.359 1 93.5 100 ILE A C 1
ATOM 835 O O . ILE A 1 100 ? 8.398 -30.188 -24.984 1 93.5 100 ILE A O 1
ATOM 839 N N . ALA A 1 101 ? 6.961 -31.844 -24.656 1 96.75 101 ALA A N 1
ATOM 840 C CA . ALA A 1 101 ? 7.57 -32.281 -23.391 1 96.75 101 ALA A CA 1
ATOM 841 C C . ALA A 1 101 ? 9.023 -32.688 -23.609 1 96.75 101 ALA A C 1
ATOM 843 O O . ALA A 1 101 ? 9.898 -32.312 -22.812 1 96.75 101 ALA A O 1
ATOM 844 N N . ASN A 1 102 ? 9.203 -33.438 -24.656 1 97.31 102 ASN A N 1
ATOM 845 C CA . ASN A 1 102 ? 10.57 -33.875 -24.969 1 97.31 102 ASN A CA 1
ATOM 846 C C . ASN A 1 102 ? 11.469 -32.688 -25.281 1 97.31 102 ASN A C 1
ATOM 848 O O . ASN A 1 102 ? 12.617 -32.625 -24.844 1 97.31 102 ASN A O 1
ATOM 852 N N . LYS A 1 103 ? 10.922 -31.766 -25.984 1 96.19 103 LYS A N 1
ATOM 853 C CA . LYS A 1 103 ? 11.672 -30.547 -26.281 1 96.19 103 LYS A CA 1
ATOM 854 C C . LYS A 1 103 ? 12.062 -29.828 -25 1 96.19 103 LYS A C 1
ATOM 856 O O . LYS A 1 103 ? 13.211 -29.406 -24.828 1 96.19 103 LYS A O 1
ATOM 861 N N . TYR A 1 104 ? 11.094 -29.641 -24.109 1 97.19 104 TYR A N 1
ATOM 862 C CA . TYR A 1 104 ? 11.367 -29 -22.828 1 97.19 104 TYR A CA 1
ATOM 863 C C . TYR A 1 104 ? 12.453 -29.75 -22.062 1 97.19 104 TYR A C 1
ATOM 865 O O . TYR A 1 104 ? 13.43 -29.141 -21.609 1 97.19 104 TYR A O 1
ATOM 873 N N . TRP A 1 105 ? 12.336 -31.062 -22 1 97.75 105 TRP A N 1
ATOM 874 C CA . TRP A 1 105 ? 13.297 -31.875 -21.266 1 97.75 105 TRP A CA 1
ATOM 875 C C . TRP A 1 105 ? 14.703 -31.719 -21.828 1 97.75 105 TRP A C 1
ATOM 877 O O . TRP A 1 105 ? 15.664 -31.516 -21.062 1 97.75 105 TRP A O 1
ATOM 887 N N . HIS A 1 106 ? 14.82 -31.719 -23.094 1 96.81 106 HIS A N 1
ATOM 888 C CA . HIS A 1 106 ? 16.109 -31.625 -23.781 1 96.81 106 HIS A CA 1
ATOM 889 C C . HIS A 1 106 ? 16.734 -30.25 -23.578 1 96.81 106 HIS A C 1
ATOM 891 O O . HIS A 1 106 ? 17.969 -30.109 -23.656 1 96.81 106 HIS A O 1
ATOM 897 N N . HIS A 1 107 ? 15.938 -29.297 -23.297 1 96.38 107 HIS A N 1
ATOM 898 C CA . HIS A 1 107 ? 16.453 -27.953 -23.078 1 96.38 107 HIS A CA 1
ATOM 899 C C . HIS A 1 107 ? 16.625 -27.672 -21.594 1 96.38 107 HIS A C 1
ATOM 901 O O . HIS A 1 107 ? 16.812 -26.516 -21.188 1 96.38 107 HIS A O 1
ATOM 907 N N . GLY A 1 108 ? 16.469 -28.656 -20.781 1 96.56 108 GLY A N 1
ATOM 908 C CA . GLY A 1 108 ? 16.75 -28.531 -19.359 1 96.56 108 GLY A CA 1
ATOM 909 C C . GLY A 1 108 ? 15.57 -28.047 -18.547 1 96.56 108 GLY A C 1
ATOM 910 O O . GLY A 1 108 ? 15.727 -27.672 -17.391 1 96.56 108 GLY A O 1
ATOM 911 N N . ILE A 1 109 ? 14.422 -27.938 -19.125 1 97.5 109 ILE A N 1
ATOM 912 C CA . ILE A 1 109 ? 13.195 -27.594 -18.422 1 97.5 109 ILE A CA 1
ATOM 913 C C . ILE A 1 109 ? 12.562 -28.875 -17.859 1 97.5 109 ILE A C 1
ATOM 915 O O . ILE A 1 109 ? 11.906 -29.625 -18.594 1 97.5 109 ILE A O 1
ATOM 919 N N . ASN A 1 110 ? 12.68 -29.078 -16.594 1 97.88 110 ASN A N 1
ATOM 920 C CA . ASN A 1 110 ? 12.328 -30.359 -15.992 1 97.88 110 ASN A CA 1
ATOM 921 C C . ASN A 1 110 ? 11.133 -30.234 -15.055 1 97.88 110 ASN A C 1
ATOM 923 O O . ASN A 1 110 ? 10.805 -31.188 -14.336 1 97.88 110 ASN A O 1
ATOM 927 N N . SER A 1 111 ? 10.57 -29.078 -14.969 1 98.44 111 SER A N 1
ATOM 928 C CA . SER A 1 111 ? 9.359 -28.844 -14.188 1 98.44 111 SER A CA 1
ATOM 929 C C . SER A 1 111 ? 8.234 -28.281 -15.055 1 98.44 111 SER A C 1
ATOM 931 O O . SER A 1 111 ? 8.469 -27.453 -15.922 1 98.44 111 SER A O 1
ATOM 933 N N . ILE A 1 112 ? 7.043 -28.797 -14.805 1 98.31 112 ILE A N 1
ATOM 934 C CA . ILE A 1 112 ? 5.898 -28.422 -15.633 1 98.31 112 ILE A CA 1
ATOM 935 C C . ILE A 1 112 ? 4.676 -28.203 -14.742 1 98.31 112 ILE A C 1
ATOM 937 O O . ILE A 1 112 ? 4.445 -28.953 -13.797 1 98.31 112 ILE A O 1
ATOM 941 N N . VAL A 1 113 ? 3.977 -27.141 -15 1 98.44 113 VAL A N 1
ATOM 942 C CA . VAL A 1 113 ? 2.627 -27.047 -14.461 1 98.44 113 VAL A CA 1
ATOM 943 C C . VAL A 1 113 ? 1.646 -27.75 -15.383 1 98.44 113 VAL A C 1
ATOM 945 O O . VAL A 1 113 ? 1.387 -27.297 -16.5 1 98.44 113 VAL A O 1
ATOM 948 N N . ALA A 1 114 ? 1.079 -28.859 -14.953 1 97.81 114 ALA A N 1
ATOM 949 C CA . ALA A 1 114 ? 0.17 -29.672 -15.758 1 97.81 114 ALA A CA 1
ATOM 950 C C . ALA A 1 114 ? -1.281 -29.25 -15.539 1 97.81 114 ALA A C 1
ATOM 952 O O . ALA A 1 114 ? -1.783 -29.297 -14.414 1 97.81 114 ALA A O 1
ATOM 953 N N . LEU A 1 115 ? -1.899 -28.922 -16.609 1 95.69 115 LEU A N 1
ATOM 954 C CA . LEU A 1 115 ? -3.281 -28.453 -16.562 1 95.69 115 LEU A CA 1
ATOM 955 C C . LEU A 1 115 ? -4.133 -29.172 -17.609 1 95.69 115 LEU A C 1
ATOM 957 O O . LEU A 1 115 ? -3.611 -29.625 -18.625 1 95.69 115 LEU A O 1
ATOM 961 N N . ARG A 1 116 ? -5.395 -29.266 -17.312 1 91 116 ARG A N 1
ATOM 962 C CA . ARG A 1 116 ? -6.305 -29.719 -18.359 1 91 116 ARG A CA 1
ATOM 963 C C . ARG A 1 116 ? -6.469 -28.656 -19.438 1 91 116 ARG A C 1
ATOM 965 O O . ARG A 1 116 ? -6.262 -28.938 -20.625 1 91 116 ARG A O 1
ATOM 972 N N . GLY A 1 117 ? -6.715 -27.438 -19 1 86.44 117 GLY A N 1
ATOM 973 C CA . GLY A 1 117 ? -7.07 -26.328 -19.891 1 86.44 117 GLY A CA 1
ATOM 974 C C . GLY A 1 117 ? -8.555 -26.281 -20.203 1 86.44 117 GLY A C 1
ATOM 975 O O . GLY A 1 117 ? -9.281 -27.234 -19.938 1 86.44 117 GLY A O 1
ATOM 976 N N . ASP A 1 118 ? -8.945 -25.141 -20.688 1 81.5 118 ASP A N 1
ATOM 977 C CA . ASP A 1 118 ? -10.336 -24.984 -21.094 1 81.5 118 ASP A CA 1
ATOM 978 C C . ASP A 1 118 ? -10.586 -25.609 -22.469 1 81.5 118 ASP A C 1
ATOM 980 O O . ASP A 1 118 ? -9.742 -25.484 -23.359 1 81.5 118 ASP A O 1
ATOM 984 N N . TYR A 1 119 ? -11.711 -26.266 -22.547 1 79.75 119 TYR A N 1
ATOM 985 C CA . TYR A 1 119 ? -12.055 -26.812 -23.859 1 79.75 119 TYR A CA 1
ATOM 986 C C . TYR A 1 119 ? -12.555 -25.719 -24.797 1 79.75 119 TYR A C 1
ATOM 988 O O . TYR A 1 119 ? -13.344 -24.859 -24.391 1 79.75 119 TYR A O 1
ATOM 996 N N . ILE A 1 120 ? -11.977 -25.625 -25.938 1 75.88 120 ILE A N 1
ATOM 997 C CA . ILE A 1 120 ? -12.5 -24.719 -26.969 1 75.88 120 ILE A CA 1
ATOM 998 C C . ILE A 1 120 ? -13.828 -25.25 -27.484 1 75.88 120 ILE A C 1
ATOM 1000 O O . ILE A 1 120 ? -14.812 -24.516 -27.562 1 75.88 120 ILE A O 1
ATOM 1004 N N . ASN A 1 121 ? -13.836 -26.531 -27.906 1 72.56 121 ASN A N 1
ATOM 1005 C CA . ASN A 1 121 ? -15.039 -27.266 -28.297 1 72.56 121 ASN A CA 1
ATOM 1006 C C . ASN A 1 121 ? -15.281 -28.453 -27.375 1 72.56 121 ASN A C 1
ATOM 1008 O O . ASN A 1 121 ? -14.383 -29.266 -27.156 1 72.56 121 ASN A O 1
ATOM 1012 N N . LYS A 1 122 ? -16.438 -28.438 -26.703 1 70.5 122 LYS A N 1
ATOM 1013 C CA . LYS A 1 122 ? -16.734 -29.531 -25.781 1 70.5 122 LYS A CA 1
ATOM 1014 C C . LYS A 1 122 ? -16.719 -30.875 -26.5 1 70.5 122 LYS A C 1
ATOM 1016 O O . LYS A 1 122 ? -17.469 -31.078 -27.453 1 70.5 122 LYS A O 1
ATOM 1021 N N . PRO A 1 123 ? -15.648 -31.625 -26.094 1 68.94 123 PRO A N 1
ATOM 1022 C CA . PRO A 1 123 ? -15.609 -32.938 -26.734 1 68.94 123 PRO A CA 1
ATOM 1023 C C . PRO A 1 123 ? -16.719 -33.875 -26.234 1 68.94 123 PRO A C 1
ATOM 1025 O O . PRO A 1 123 ? -17.375 -33.562 -25.234 1 68.94 123 PRO A O 1
ATOM 1028 N N . ASN A 1 124 ? -16.922 -34.938 -27.141 1 64.81 124 ASN A N 1
ATOM 1029 C CA . ASN A 1 124 ? -17.797 -36 -26.656 1 64.81 124 ASN A CA 1
ATOM 1030 C C . ASN A 1 124 ? -17.203 -36.688 -25.438 1 64.81 124 ASN A C 1
ATOM 1032 O O . ASN A 1 124 ? -15.992 -36.625 -25.203 1 64.81 124 ASN A O 1
ATOM 1036 N N . ASN A 1 125 ? -17.938 -37.188 -24.422 1 61 125 ASN A N 1
ATOM 1037 C CA . ASN A 1 125 ? -17.578 -37.75 -23.125 1 61 125 ASN A CA 1
ATOM 1038 C C . ASN A 1 125 ? -16.359 -38.688 -23.234 1 61 125 ASN A C 1
ATOM 1040 O O . ASN A 1 125 ? -15.484 -38.656 -22.375 1 61 125 ASN A O 1
ATOM 1044 N N . SER A 1 126 ? -16.234 -39.406 -24.328 1 57.09 126 SER A N 1
ATOM 1045 C CA . SER A 1 126 ? -15.211 -40.438 -24.469 1 57.09 126 SER A CA 1
ATOM 1046 C C . SER A 1 126 ? -13.836 -39.844 -24.688 1 57.09 126 SER A C 1
ATOM 1048 O O . SER A 1 126 ? -12.812 -40.5 -24.5 1 57.09 126 SER A O 1
ATOM 1050 N N . SER A 1 127 ? -13.719 -38.531 -24.891 1 67.12 127 SER A N 1
ATOM 1051 C CA . SER A 1 127 ? -12.445 -37.938 -25.281 1 67.12 127 SER A CA 1
ATOM 1052 C C . SER A 1 127 ? -12 -36.875 -24.266 1 67.12 127 SER A C 1
ATOM 1054 O O . SER A 1 127 ? -11.133 -36.062 -24.562 1 67.12 127 SER A O 1
ATOM 1056 N N . LEU A 1 128 ? -12.625 -37.156 -23.125 1 72.56 128 LEU A N 1
ATOM 1057 C CA . LEU A 1 128 ? -12.32 -36.125 -22.125 1 72.56 128 LEU A CA 1
ATOM 1058 C C . LEU A 1 128 ? -10.922 -36.344 -21.547 1 72.56 128 LEU A C 1
ATOM 1060 O O . LEU A 1 128 ? -10.555 -37.469 -21.188 1 72.56 128 LEU A O 1
ATOM 1064 N N . LYS A 1 129 ? -10.219 -35.344 -21.609 1 81.81 129 LYS A N 1
ATOM 1065 C CA . LYS A 1 129 ? -8.883 -35.312 -21.031 1 81.81 129 LYS A CA 1
ATOM 1066 C C . LYS A 1 129 ? -8.859 -34.562 -19.703 1 81.81 129 LYS A C 1
ATOM 1068 O O . LYS A 1 129 ? -9.641 -33.625 -19.5 1 81.81 129 LYS A O 1
ATOM 1073 N N . TYR A 1 130 ? -8.078 -35.094 -18.812 1 88.75 130 TYR A N 1
ATOM 1074 C CA . TYR A 1 130 ? -7.902 -34.5 -17.5 1 88.75 130 TYR A CA 1
ATOM 1075 C C . TYR A 1 130 ? -6.434 -34.188 -17.234 1 88.75 130 TYR A C 1
ATOM 1077 O O . TYR A 1 130 ? -5.551 -34.75 -17.891 1 88.75 130 TYR A O 1
ATOM 1085 N N . ALA A 1 131 ? -6.199 -33.312 -16.297 1 94.25 131 ALA A N 1
ATOM 1086 C CA . ALA A 1 131 ? -4.832 -33 -15.891 1 94.25 131 ALA A CA 1
ATOM 1087 C C . ALA A 1 131 ? -4.105 -34.25 -15.398 1 94.25 131 ALA A C 1
ATOM 1089 O O . ALA A 1 131 ? -2.893 -34.375 -15.594 1 94.25 131 ALA A O 1
ATOM 1090 N N . SER A 1 132 ? -4.844 -35.188 -14.82 1 95.94 132 SER A N 1
ATOM 1091 C CA . SER A 1 132 ? -4.258 -36.438 -14.328 1 95.94 132 SER A CA 1
ATOM 1092 C C . SER A 1 132 ? -3.633 -37.25 -15.469 1 95.94 132 SER A C 1
ATOM 1094 O O . SER A 1 132 ? -2.58 -37.844 -15.289 1 95.94 132 SER A O 1
ATOM 1096 N N . ASN A 1 133 ? -4.266 -37.25 -16.594 1 95.31 133 ASN A N 1
ATOM 1097 C CA . ASN A 1 133 ? -3.705 -37.906 -17.766 1 95.31 133 ASN A CA 1
ATOM 1098 C C . ASN A 1 133 ? -2.367 -37.312 -18.172 1 95.31 133 ASN A C 1
ATOM 1100 O O . ASN A 1 133 ? -1.449 -38.031 -18.578 1 95.31 133 ASN A O 1
ATOM 1104 N N . LEU A 1 134 ? -2.352 -36.031 -18.094 1 96.5 134 LEU A N 1
ATOM 1105 C CA . LEU A 1 134 ? -1.119 -35.344 -18.438 1 96.5 134 LEU A CA 1
ATOM 1106 C C . LEU A 1 134 ? -0.009 -35.656 -17.453 1 96.5 134 LEU A C 1
ATOM 1108 O O . LEU A 1 134 ? 1.146 -35.844 -17.844 1 96.5 134 LEU A O 1
ATOM 1112 N N . VAL A 1 135 ? -0.324 -35.781 -16.172 1 98.12 135 VAL A N 1
ATOM 1113 C CA . VAL A 1 135 ? 0.645 -36.156 -15.148 1 98.12 135 VAL A CA 1
ATOM 1114 C C . VAL A 1 135 ? 1.259 -37.5 -15.484 1 98.12 135 VAL A C 1
ATOM 1116 O O . VAL A 1 135 ? 2.482 -37.656 -15.5 1 98.12 135 VAL A O 1
ATOM 1119 N N . ILE A 1 136 ? 0.419 -38.406 -15.828 1 97.31 136 ILE A N 1
ATOM 1120 C CA . ILE A 1 136 ? 0.866 -39.781 -16.172 1 97.31 136 ILE A CA 1
ATOM 1121 C C . ILE A 1 136 ? 1.798 -39.719 -17.375 1 97.31 136 ILE A C 1
ATOM 1123 O O . ILE A 1 136 ? 2.885 -40.312 -17.359 1 97.31 136 ILE A O 1
ATOM 1127 N N . LEU A 1 137 ? 1.311 -39.031 -18.359 1 96.81 137 LEU A N 1
ATOM 1128 C CA . LEU A 1 137 ? 2.066 -38.969 -19.594 1 96.81 137 LEU A CA 1
ATOM 1129 C C . LEU A 1 137 ? 3.447 -38.375 -19.359 1 96.81 137 LEU A C 1
ATOM 1131 O O . LEU A 1 137 ? 4.449 -38.875 -19.859 1 96.81 137 LEU A O 1
ATOM 1135 N N . LEU A 1 138 ? 3.549 -37.281 -18.625 1 98.12 138 LEU A N 1
ATOM 1136 C CA . LEU A 1 138 ? 4.812 -36.594 -18.359 1 98.12 138 LEU A CA 1
ATOM 1137 C C . LEU A 1 138 ? 5.758 -37.5 -17.578 1 98.12 138 LEU A C 1
ATOM 1139 O O . LEU A 1 138 ? 6.961 -37.531 -17.844 1 98.12 138 LEU A O 1
ATOM 1143 N N . LYS A 1 139 ? 5.199 -38.281 -16.609 1 97.81 139 LYS A N 1
ATOM 1144 C CA . LYS A 1 139 ? 6.016 -39.188 -15.812 1 97.81 139 LYS A CA 1
ATOM 1145 C C . LYS A 1 139 ? 6.566 -40.312 -16.672 1 97.81 139 LYS A C 1
ATOM 1147 O O . LYS A 1 139 ? 7.648 -40.844 -16.406 1 97.81 139 LYS A O 1
ATOM 1152 N N . GLN A 1 140 ? 5.867 -40.688 -17.703 1 97.38 140 GLN A N 1
ATOM 1153 C CA . GLN A 1 140 ? 6.309 -41.75 -18.609 1 97.38 140 GLN A CA 1
ATOM 1154 C C . GLN A 1 140 ? 7.438 -41.25 -19.516 1 97.38 140 GLN A C 1
ATOM 1156 O O . GLN A 1 140 ? 8.289 -42.031 -19.938 1 97.38 140 GLN A O 1
ATOM 1161 N N . ILE A 1 141 ? 7.41 -40.031 -19.828 1 97.19 141 ILE A N 1
ATOM 1162 C CA . ILE A 1 141 ? 8.375 -39.438 -20.734 1 97.19 141 ILE A CA 1
ATOM 1163 C C . ILE A 1 141 ? 9.711 -39.25 -20.016 1 97.19 141 ILE A C 1
ATOM 1165 O O . ILE A 1 141 ? 10.766 -39.625 -20.531 1 97.19 141 ILE A O 1
ATOM 1169 N N . ALA A 1 142 ? 9.664 -38.656 -18.875 1 97.81 142 ALA A N 1
ATOM 1170 C CA . ALA A 1 142 ? 10.852 -38.375 -18.078 1 97.81 142 ALA A CA 1
ATOM 1171 C C . ALA A 1 142 ? 10.469 -38.094 -16.625 1 97.81 142 ALA A C 1
ATOM 1173 O O . ALA A 1 142 ? 9.281 -38 -16.297 1 97.81 142 ALA A O 1
ATOM 1174 N N . ASN A 1 143 ? 11.477 -37.938 -15.742 1 97.44 143 ASN A N 1
ATOM 1175 C CA . ASN A 1 143 ? 11.227 -37.688 -14.328 1 97.44 143 ASN A CA 1
ATOM 1176 C C . ASN A 1 143 ? 10.953 -36.219 -14.062 1 97.44 143 ASN A C 1
ATOM 1178 O O . ASN A 1 143 ? 11.641 -35.562 -13.273 1 97.44 143 ASN A O 1
ATOM 1182 N N . PHE A 1 144 ? 9.914 -35.688 -14.641 1 98.56 144 PHE A N 1
ATOM 1183 C CA . PHE A 1 144 ? 9.508 -34.312 -14.484 1 98.56 144 PHE A CA 1
ATOM 1184 C C . PHE A 1 144 ? 9.062 -34.031 -13.055 1 98.56 144 PHE A C 1
ATOM 1186 O O . PHE A 1 144 ? 8.438 -34.875 -12.414 1 98.56 144 PHE A O 1
ATOM 1193 N N . ASP A 1 145 ? 9.445 -32.875 -12.539 1 98.44 145 ASP A N 1
ATOM 1194 C CA . ASP A 1 145 ? 8.719 -32.281 -11.422 1 98.44 145 ASP A CA 1
ATOM 1195 C C . ASP A 1 145 ? 7.402 -31.656 -11.891 1 98.44 145 ASP A C 1
ATOM 1197 O O . ASP A 1 145 ? 7.398 -30.734 -12.719 1 98.44 145 ASP A O 1
ATOM 1201 N N . ILE A 1 146 ? 6.328 -32.188 -11.391 1 98.81 146 ILE A N 1
ATOM 1202 C CA . ILE A 1 146 ? 5.035 -31.812 -11.945 1 98.81 146 ILE A CA 1
ATOM 1203 C C . ILE A 1 146 ? 4.238 -31.047 -10.891 1 98.81 146 ILE A C 1
ATOM 1205 O O . ILE A 1 146 ? 4.031 -31.531 -9.781 1 98.81 146 ILE A O 1
ATOM 1209 N N . PHE A 1 147 ? 3.889 -29.797 -11.211 1 98.81 147 PHE A N 1
ATOM 1210 C CA . PHE A 1 147 ? 2.988 -28.969 -10.414 1 98.81 147 PHE A CA 1
ATOM 1211 C C . PHE A 1 147 ? 1.562 -29.062 -10.938 1 98.81 147 PHE A C 1
ATOM 1213 O O . PHE A 1 147 ? 1.348 -29.188 -12.148 1 98.81 147 PHE A O 1
ATOM 1220 N N . VAL A 1 148 ? 0.631 -29 -10.023 1 98.69 148 VAL A N 1
ATOM 1221 C CA . VAL A 1 148 ? -0.767 -29.047 -10.438 1 98.69 148 VAL A CA 1
ATOM 1222 C C . VAL A 1 148 ? -1.537 -27.922 -9.758 1 98.69 148 VAL A C 1
ATOM 1224 O O . VAL A 1 148 ? -1.04 -27.297 -8.812 1 98.69 148 VAL A O 1
ATOM 1227 N N . ALA A 1 149 ? -2.697 -27.625 -10.297 1 97.88 149 ALA A N 1
ATOM 1228 C CA . ALA A 1 149 ? -3.553 -26.578 -9.742 1 97.88 149 ALA A CA 1
ATOM 1229 C C . ALA A 1 149 ? -4.438 -27.125 -8.625 1 97.88 149 ALA A C 1
ATOM 1231 O O . ALA A 1 149 ? -4.859 -28.281 -8.672 1 97.88 149 ALA A O 1
ATOM 1232 N N . ALA A 1 150 ? -4.68 -26.344 -7.652 1 98.19 150 ALA A N 1
ATOM 1233 C CA . ALA A 1 150 ? -5.625 -26.625 -6.574 1 98.19 150 ALA A CA 1
ATOM 1234 C C . ALA A 1 150 ? -6.613 -25.469 -6.41 1 98.19 150 ALA A C 1
ATOM 1236 O O . ALA A 1 150 ? -6.297 -24.328 -6.73 1 98.19 150 ALA A O 1
ATOM 1237 N N . TYR A 1 151 ? -7.809 -25.781 -5.902 1 97.62 151 TYR A N 1
ATOM 1238 C CA . TYR A 1 151 ? -8.883 -24.797 -5.859 1 97.62 151 TYR A CA 1
ATOM 1239 C C . TYR A 1 151 ? -9.5 -24.719 -4.469 1 97.62 151 TYR A C 1
ATOM 1241 O O . TYR A 1 151 ? -10.445 -25.453 -4.16 1 97.62 151 TYR A O 1
ATOM 1249 N N . PRO A 1 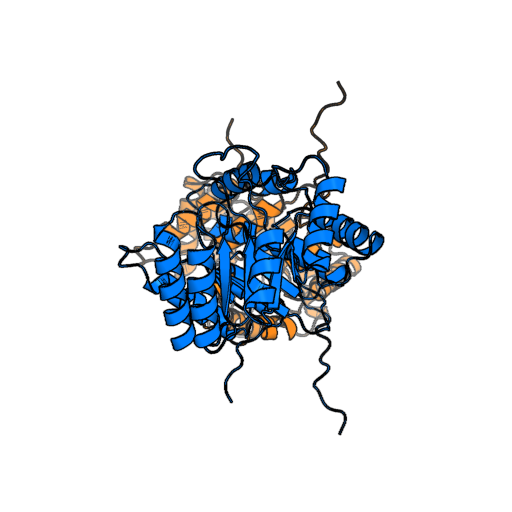152 ? -9.078 -23.719 -3.686 1 97.88 152 PRO A N 1
ATOM 1250 C CA . PRO A 1 152 ? -9.625 -23.562 -2.336 1 97.88 152 PRO A CA 1
ATOM 1251 C C . PRO A 1 152 ? -11.141 -23.328 -2.336 1 97.88 152 PRO A C 1
ATOM 1253 O O . PRO A 1 152 ? -11.82 -23.688 -1.369 1 97.88 152 PRO A O 1
ATOM 1256 N N . GLU A 1 153 ? -11.672 -22.797 -3.43 1 97.12 153 GLU A N 1
ATOM 1257 C CA . GLU A 1 153 ? -13.094 -22.5 -3.512 1 97.12 153 GLU A CA 1
ATOM 1258 C C . GLU A 1 153 ? -13.789 -23.359 -4.555 1 97.12 153 GLU A C 1
ATOM 1260 O O . GLU A 1 153 ? -14.781 -22.953 -5.156 1 97.12 153 GLU A O 1
ATOM 1265 N N . VAL A 1 154 ? -13.203 -24.469 -4.805 1 95.62 154 VAL A N 1
ATOM 1266 C CA . VAL A 1 154 ? -13.758 -25.516 -5.668 1 95.62 154 VAL A CA 1
ATOM 1267 C C . VAL A 1 154 ? -13.68 -25.062 -7.129 1 95.62 154 VAL A C 1
ATOM 1269 O O . VAL A 1 154 ? -14.07 -23.953 -7.461 1 95.62 154 VAL A O 1
ATOM 1272 N N . HIS A 1 155 ? -13.156 -25.891 -7.984 1 93.88 155 HIS A N 1
ATOM 1273 C CA . HIS A 1 155 ? -13.109 -25.625 -9.422 1 93.88 155 HIS A CA 1
ATOM 1274 C C . HIS A 1 155 ? -14.516 -25.438 -9.984 1 93.88 155 HIS A C 1
ATOM 1276 O O . HIS A 1 155 ? -15.438 -26.156 -9.617 1 93.88 155 HIS A O 1
ATOM 1282 N N . PRO A 1 156 ? -14.672 -24.516 -10.922 1 91 156 PRO A N 1
ATOM 1283 C CA . PRO A 1 156 ? -16.016 -24.203 -11.438 1 91 156 PRO A CA 1
ATOM 1284 C C . PRO A 1 156 ? -16.688 -25.422 -12.086 1 91 156 PRO A C 1
ATOM 1286 O O . PRO A 1 156 ? -17.906 -25.531 -12.07 1 91 156 PRO A O 1
ATOM 1289 N N . GLU A 1 157 ? -15.977 -26.359 -12.625 1 88.62 157 GLU A N 1
ATOM 1290 C CA . GLU A 1 157 ? -16.531 -27.5 -13.344 1 88.62 157 GLU A CA 1
ATOM 1291 C C . GLU A 1 157 ? -16.594 -28.734 -12.453 1 88.62 157 GLU A C 1
ATOM 1293 O O . GLU A 1 157 ? -17 -29.812 -12.898 1 88.62 157 GLU A O 1
ATOM 1298 N N . ALA A 1 158 ? -16.125 -28.641 -11.242 1 91.38 158 ALA A N 1
ATOM 1299 C CA . ALA A 1 158 ? -16.188 -29.781 -10.328 1 91.38 158 ALA A CA 1
ATOM 1300 C C . ALA A 1 158 ? -17.625 -30.031 -9.875 1 91.38 158 ALA A C 1
ATOM 1302 O O . ALA A 1 158 ? -18.422 -29.094 -9.727 1 91.38 158 ALA A O 1
ATOM 1303 N N . TYR A 1 159 ? -17.922 -31.234 -9.594 1 91.38 159 TYR A N 1
ATOM 1304 C CA . TYR A 1 159 ? -19.266 -31.594 -9.125 1 91.38 159 TYR A CA 1
ATOM 1305 C C . TYR A 1 159 ? -19.531 -31.016 -7.746 1 91.38 159 TYR A C 1
ATOM 1307 O O . TYR A 1 159 ? -20.625 -30.484 -7.488 1 91.38 159 TYR A O 1
ATOM 1315 N N . ASN A 1 160 ? -18.594 -31.172 -6.887 1 93.81 160 ASN A N 1
ATOM 1316 C CA . ASN A 1 160 ? -18.625 -30.594 -5.547 1 93.81 160 ASN A CA 1
ATOM 1317 C C . ASN A 1 160 ? -17.234 -30.516 -4.93 1 93.81 160 ASN A C 1
ATOM 1319 O O . ASN A 1 160 ? -16.25 -30.922 -5.555 1 93.81 160 ASN A O 1
ATOM 1323 N N . ALA A 1 161 ? -17.188 -30.016 -3.768 1 94.56 161 ALA A N 1
ATOM 1324 C CA . ALA A 1 161 ? -15.914 -29.781 -3.09 1 94.56 161 ALA A CA 1
ATOM 1325 C C . ALA A 1 161 ? -15.172 -31.094 -2.85 1 94.56 161 ALA A C 1
ATOM 1327 O O . ALA A 1 161 ? -13.953 -31.172 -3.014 1 94.56 161 ALA A O 1
ATOM 1328 N N . GLN A 1 162 ? -15.852 -32.062 -2.477 1 95.62 162 GLN A N 1
ATOM 1329 C CA . GLN A 1 162 ? -15.25 -33.344 -2.174 1 95.62 162 GLN A CA 1
ATOM 1330 C C . GLN A 1 162 ? -14.656 -33.969 -3.428 1 95.62 162 GLN A C 1
ATOM 1332 O O . GLN A 1 162 ? -13.539 -34.5 -3.396 1 95.62 162 GLN A O 1
ATOM 1337 N N . SER A 1 163 ? -15.398 -34 -4.492 1 95.94 163 SER A N 1
ATOM 1338 C CA . SER A 1 163 ? -14.891 -34.562 -5.746 1 95.94 163 SER A CA 1
ATOM 1339 C C . SER A 1 163 ? -13.641 -33.812 -6.207 1 95.94 163 SER A C 1
ATOM 1341 O O . SER A 1 163 ? -12.695 -34.438 -6.707 1 95.94 163 SER A O 1
ATOM 1343 N N . ASP A 1 164 ? -13.656 -32.562 -6.074 1 96.38 164 ASP A N 1
ATOM 1344 C CA . ASP A 1 164 ? -12.516 -31.75 -6.461 1 96.38 164 ASP A CA 1
ATOM 1345 C C . ASP A 1 164 ? -11.266 -32.156 -5.676 1 96.38 164 ASP A C 1
ATOM 1347 O O . ASP A 1 164 ? -10.18 -32.25 -6.246 1 96.38 164 ASP A O 1
ATOM 1351 N N . LEU A 1 165 ? -11.469 -32.375 -4.422 1 97.38 165 LEU A N 1
ATOM 1352 C CA . LEU A 1 165 ? -10.375 -32.781 -3.547 1 97.38 165 LEU A CA 1
ATOM 1353 C C . LEU A 1 165 ? -9.836 -34.125 -3.963 1 97.38 165 LEU A C 1
ATOM 1355 O O . LEU A 1 165 ? -8.617 -34.344 -3.969 1 97.38 165 LEU A O 1
ATOM 1359 N N . ILE A 1 166 ? -10.703 -35 -4.266 1 97.12 166 ILE A N 1
ATOM 1360 C CA . ILE A 1 166 ? -10.32 -36.344 -4.676 1 97.12 166 ILE A CA 1
ATOM 1361 C C . ILE A 1 166 ? -9.523 -36.281 -5.984 1 97.12 166 ILE A C 1
ATOM 1363 O O . ILE A 1 166 ? -8.547 -37 -6.156 1 97.12 166 ILE A O 1
ATOM 1367 N N . TYR A 1 167 ? -9.977 -35.469 -6.891 1 96.81 167 TYR A N 1
ATOM 1368 C CA . TYR A 1 167 ? -9.25 -35.281 -8.141 1 96.81 167 TYR A CA 1
ATOM 1369 C C . TYR A 1 167 ? -7.836 -34.781 -7.887 1 96.81 167 TYR A C 1
ATOM 1371 O O . TYR A 1 167 ? -6.887 -35.188 -8.547 1 96.81 167 TYR A O 1
ATOM 1379 N N . LEU A 1 168 ? -7.695 -33.844 -6.969 1 98.25 168 LEU A N 1
ATOM 1380 C CA . LEU A 1 168 ? -6.371 -33.344 -6.605 1 98.25 168 LEU A CA 1
ATOM 1381 C C . LEU A 1 168 ? -5.516 -34.469 -6.031 1 98.25 168 LEU A C 1
ATOM 1383 O O . LEU A 1 168 ? -4.355 -34.625 -6.418 1 98.25 168 LEU A O 1
ATOM 1387 N N . LYS A 1 169 ? -6.105 -35.219 -5.113 1 98.44 169 LYS A N 1
ATOM 1388 C CA . LYS A 1 169 ? -5.379 -36.344 -4.531 1 98.44 169 LYS A CA 1
ATOM 1389 C C . LYS A 1 169 ? -4.914 -37.312 -5.613 1 98.44 169 LYS A C 1
ATOM 1391 O O . LYS A 1 169 ? -3.793 -37.844 -5.551 1 98.44 169 LYS A O 1
ATOM 1396 N N . ASN A 1 170 ? -5.812 -37.594 -6.523 1 97.94 170 ASN A N 1
ATOM 1397 C CA . ASN A 1 170 ? -5.48 -38.5 -7.633 1 97.94 170 ASN A CA 1
ATOM 1398 C C . ASN A 1 170 ? -4.266 -38 -8.406 1 97.94 170 ASN A C 1
ATOM 1400 O O . ASN A 1 170 ? -3.352 -38.75 -8.711 1 97.94 170 ASN A O 1
ATOM 1404 N N . LYS A 1 171 ? -4.238 -36.719 -8.742 1 98.19 171 LYS A N 1
ATOM 1405 C CA . LYS A 1 171 ? -3.105 -36.125 -9.453 1 98.19 171 LYS A CA 1
ATOM 1406 C C . LYS A 1 171 ? -1.813 -36.281 -8.656 1 98.19 171 LYS A C 1
ATOM 1408 O O . LYS A 1 171 ? -0.767 -36.625 -9.219 1 98.19 171 LYS A O 1
ATOM 1413 N N . ILE A 1 172 ? -1.906 -36.094 -7.379 1 98.44 172 ILE A N 1
ATOM 1414 C CA . ILE A 1 172 ? -0.746 -36.188 -6.504 1 98.44 172 ILE A CA 1
ATOM 1415 C C . ILE A 1 172 ? -0.281 -37.656 -6.449 1 98.44 172 ILE A C 1
ATOM 1417 O O . ILE A 1 172 ? 0.913 -37.938 -6.578 1 98.44 172 ILE A O 1
ATOM 1421 N N . ASP A 1 173 ? -1.208 -38.562 -6.297 1 98.12 173 ASP A N 1
ATOM 1422 C CA . ASP A 1 173 ? -0.888 -39.969 -6.227 1 98.12 173 ASP A CA 1
ATOM 1423 C C . ASP A 1 173 ? -0.235 -40.469 -7.523 1 98.12 173 ASP A C 1
ATOM 1425 O O . ASP A 1 173 ? 0.582 -41.375 -7.508 1 98.12 173 ASP A O 1
ATOM 1429 N N . LEU A 1 174 ? -0.59 -39.812 -8.578 1 97.81 174 LEU A N 1
ATOM 1430 C CA . LEU A 1 174 ? -0.093 -40.219 -9.891 1 97.81 174 LEU A CA 1
ATOM 1431 C C . LEU A 1 174 ? 1.287 -39.625 -10.156 1 97.81 174 LEU A C 1
ATOM 1433 O O . LEU A 1 174 ? 1.929 -39.969 -11.156 1 97.81 174 LEU A O 1
ATOM 1437 N N . GLY A 1 175 ? 1.686 -38.656 -9.281 1 97.75 175 GLY A N 1
ATOM 1438 C CA . GLY A 1 175 ? 3.078 -38.25 -9.414 1 97.75 175 GLY A CA 1
ATOM 1439 C C . GLY A 1 175 ? 3.279 -36.75 -9.336 1 97.75 175 GLY A C 1
ATOM 1440 O O . GLY A 1 175 ? 4.41 -36.281 -9.422 1 97.75 175 GLY A O 1
ATOM 1441 N N . ALA A 1 176 ? 2.246 -35.938 -9.18 1 98.44 176 ALA A N 1
ATOM 1442 C CA . ALA A 1 176 ? 2.422 -34.5 -8.977 1 98.44 176 ALA A CA 1
ATOM 1443 C C . ALA A 1 176 ? 3.148 -34.219 -7.664 1 98.44 176 ALA A C 1
ATOM 1445 O O . ALA A 1 176 ? 2.902 -34.875 -6.652 1 98.44 176 ALA A O 1
ATOM 1446 N N . ASN A 1 177 ? 4.027 -33.188 -7.641 1 97.12 177 ASN A N 1
ATOM 1447 C CA . ASN A 1 177 ? 4.941 -32.938 -6.531 1 97.12 177 ASN A CA 1
ATOM 1448 C C . ASN A 1 177 ? 4.496 -31.719 -5.703 1 97.12 177 ASN A C 1
ATOM 1450 O O . ASN A 1 177 ? 4.93 -31.562 -4.562 1 97.12 177 ASN A O 1
ATOM 1454 N N . LEU A 1 178 ? 3.748 -30.906 -6.316 1 97.81 178 LEU A N 1
ATOM 1455 C CA . LEU A 1 178 ? 3.4 -29.609 -5.734 1 97.81 178 LEU A CA 1
ATOM 1456 C C . LEU A 1 178 ? 2.074 -29.094 -6.293 1 97.81 178 LEU A C 1
ATOM 1458 O O . LEU A 1 178 ? 1.736 -29.375 -7.445 1 97.81 178 LEU A O 1
ATOM 1462 N N . ALA A 1 179 ? 1.331 -28.469 -5.406 1 98.81 179 ALA A N 1
ATOM 1463 C CA . ALA A 1 179 ? 0.106 -27.828 -5.879 1 98.81 179 ALA A CA 1
ATOM 1464 C C . ALA A 1 179 ? 0.164 -26.312 -5.68 1 98.81 179 ALA A C 1
ATOM 1466 O O . ALA A 1 179 ? 0.663 -25.844 -4.66 1 98.81 179 ALA A O 1
ATOM 1467 N N . ILE A 1 180 ? -0.257 -25.562 -6.656 1 98.81 180 ILE A N 1
ATOM 1468 C CA . ILE A 1 180 ? -0.447 -24.109 -6.578 1 98.81 180 ILE A CA 1
ATOM 1469 C C . ILE A 1 180 ? -1.938 -23.781 -6.613 1 98.81 180 ILE A C 1
ATOM 1471 O O . ILE A 1 180 ? -2.658 -24.25 -7.504 1 98.81 180 ILE A O 1
ATOM 1475 N N . THR A 1 181 ? -2.359 -23.031 -5.668 1 98.75 181 THR A N 1
ATOM 1476 C CA . THR A 1 181 ? -3.795 -22.766 -5.625 1 98.75 181 THR A CA 1
ATOM 1477 C C . THR A 1 181 ? -4.168 -21.656 -6.59 1 98.75 181 THR A C 1
ATOM 1479 O O . THR A 1 181 ? -3.338 -20.797 -6.906 1 98.75 181 THR A O 1
ATOM 1482 N N . GLN A 1 182 ? -5.43 -21.719 -7.043 1 97.25 182 GLN A N 1
ATOM 1483 C CA . GLN A 1 182 ? -6.074 -20.516 -7.547 1 97.25 182 GLN A CA 1
ATOM 1484 C C . GLN A 1 182 ? -6.051 -19.391 -6.508 1 97.25 182 GLN A C 1
ATOM 1486 O O . GLN A 1 182 ? -5.949 -19.656 -5.309 1 97.25 182 GLN A O 1
ATOM 1491 N N . PHE A 1 183 ? -6.105 -18.172 -6.984 1 97.94 183 PHE A N 1
ATOM 1492 C CA . PHE A 1 183 ? -6.121 -17.047 -6.047 1 97.94 183 PHE A CA 1
ATOM 1493 C C . PHE A 1 183 ? -7.406 -17.047 -5.227 1 97.94 183 PHE A C 1
ATOM 1495 O O . PHE A 1 183 ? -8.398 -17.672 -5.613 1 97.94 183 PHE A O 1
ATOM 1502 N N . PHE A 1 184 ? -7.383 -16.438 -4.074 1 98.06 184 PHE A N 1
ATOM 1503 C CA . PHE A 1 184 ? -8.477 -16.25 -3.127 1 98.06 184 PHE A CA 1
ATOM 1504 C C . PHE A 1 184 ? -8.336 -14.93 -2.385 1 98.06 184 PHE A C 1
ATOM 1506 O O . PHE A 1 184 ? -7.254 -14.344 -2.35 1 98.06 184 PHE A O 1
ATOM 1513 N N . PHE A 1 185 ? -9.445 -14.477 -1.756 1 97 185 PHE A N 1
ATOM 1514 C CA . PHE A 1 185 ? -9.383 -13.211 -1.038 1 97 185 PHE A CA 1
ATOM 1515 C C . PHE A 1 185 ? -9.766 -13.398 0.425 1 97 185 PHE A C 1
ATOM 1517 O O . PHE A 1 185 ? -9.539 -12.508 1.249 1 97 185 PHE A O 1
ATOM 1524 N N . GLU A 1 186 ? -10.312 -14.5 0.689 1 96.62 186 GLU A N 1
ATOM 1525 C CA . GLU A 1 186 ? -10.539 -14.891 2.078 1 96.62 186 GLU A CA 1
ATOM 1526 C C . GLU A 1 186 ? -9.562 -15.977 2.52 1 96.62 186 GLU A C 1
ATOM 1528 O O . GLU A 1 186 ? -9.617 -17.094 2.021 1 96.62 186 GLU A O 1
ATOM 1533 N N . VAL A 1 187 ? -8.734 -15.633 3.463 1 97.31 187 VAL A N 1
ATOM 1534 C CA . VAL A 1 187 ? -7.652 -16.5 3.908 1 97.31 187 VAL A CA 1
ATOM 1535 C C . VAL A 1 187 ? -8.234 -17.812 4.445 1 97.31 187 VAL A C 1
ATOM 1537 O O . VAL A 1 187 ? -7.637 -18.875 4.27 1 97.31 187 VAL A O 1
ATOM 1540 N N . GLU A 1 188 ? -9.406 -17.734 4.992 1 97.81 188 GLU A N 1
ATOM 1541 C CA . GLU A 1 188 ? -10.047 -18.922 5.578 1 97.81 188 GLU A CA 1
ATOM 1542 C C . GLU A 1 188 ? -10.305 -19.984 4.523 1 97.81 188 GLU A C 1
ATOM 1544 O O . GLU A 1 188 ? -10.266 -21.188 4.82 1 97.81 188 GLU A O 1
ATOM 1549 N N . HIS A 1 189 ? -10.57 -19.578 3.346 1 98 189 HIS A N 1
ATOM 1550 C CA . HIS A 1 189 ? -10.789 -20.547 2.273 1 98 189 HIS A CA 1
ATOM 1551 C C . HIS A 1 189 ? -9.531 -21.375 2.025 1 98 189 HIS A C 1
ATOM 1553 O O . HIS A 1 189 ? -9.617 -22.594 1.847 1 98 189 HIS A O 1
ATOM 1559 N N . TYR A 1 190 ? -8.398 -20.797 2.061 1 98.56 190 TYR A N 1
ATOM 15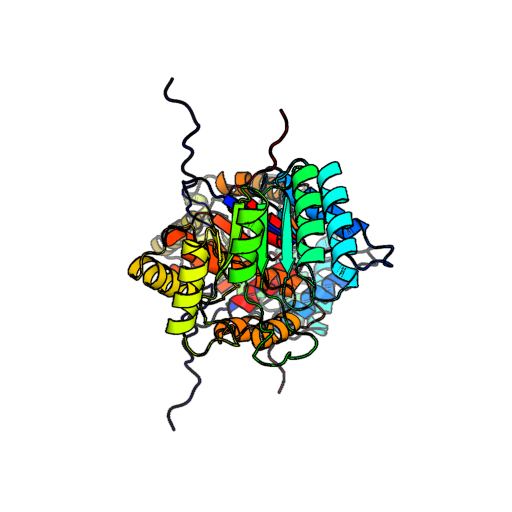60 C CA . TYR A 1 190 ? -7.137 -21.5 1.889 1 98.56 190 TYR A CA 1
ATOM 1561 C C . TYR A 1 190 ? -6.852 -22.406 3.088 1 98.56 190 TYR A C 1
ATOM 1563 O O . TYR A 1 190 ? -6.477 -23.562 2.926 1 98.56 190 TYR A O 1
ATOM 1571 N N . LEU A 1 191 ? -7.047 -21.812 4.266 1 98.56 191 LEU A N 1
ATOM 1572 C CA . LEU A 1 191 ? -6.711 -22.547 5.477 1 98.56 191 LEU A CA 1
ATOM 1573 C C . LEU A 1 191 ? -7.586 -23.797 5.609 1 98.56 191 LEU A C 1
ATOM 1575 O O . LEU A 1 191 ? -7.09 -24.875 5.93 1 98.56 191 LEU A O 1
ATOM 1579 N N . ARG A 1 192 ? -8.836 -23.625 5.359 1 98.25 192 ARG A N 1
ATOM 1580 C CA . ARG A 1 192 ? -9.742 -24.766 5.406 1 98.25 192 ARG A CA 1
ATOM 1581 C C . ARG A 1 192 ? -9.375 -25.797 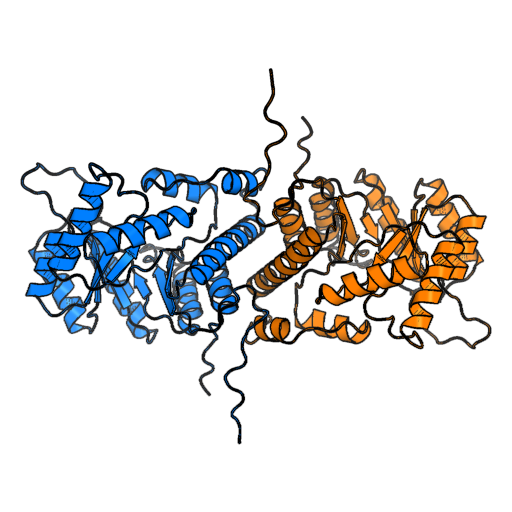4.34 1 98.25 192 ARG A C 1
ATOM 1583 O O . ARG A 1 192 ? -9.398 -27 4.598 1 98.25 192 ARG A O 1
ATOM 1590 N N . PHE A 1 193 ? -9.07 -25.344 3.207 1 98.38 193 PHE A N 1
ATOM 1591 C CA . PHE A 1 193 ? -8.664 -26.219 2.113 1 98.38 193 PHE A CA 1
ATOM 1592 C C . PHE A 1 193 ? -7.418 -27.016 2.484 1 98.38 193 PHE A C 1
ATOM 1594 O O . PHE A 1 193 ? -7.359 -28.219 2.273 1 98.38 193 PHE A O 1
ATOM 1601 N N . ARG A 1 194 ? -6.453 -26.312 2.953 1 98.12 194 ARG A N 1
ATOM 1602 C CA . ARG A 1 194 ? -5.207 -26.938 3.402 1 98.12 194 ARG A CA 1
ATOM 1603 C C . ARG A 1 194 ? -5.48 -28.031 4.422 1 98.12 194 ARG A C 1
ATOM 1605 O O . ARG A 1 194 ? -4.906 -29.125 4.336 1 98.12 194 ARG A O 1
ATOM 1612 N N . ASP A 1 195 ? -6.359 -27.734 5.379 1 97.81 195 ASP A N 1
ATOM 1613 C CA . ASP A 1 195 ? -6.707 -28.719 6.402 1 97.81 195 ASP A CA 1
ATOM 1614 C C . ASP A 1 195 ? -7.398 -29.922 5.785 1 97.81 195 ASP A C 1
ATOM 1616 O O . ASP A 1 195 ? -7.125 -31.062 6.168 1 97.81 195 ASP A O 1
ATOM 1620 N N . ARG A 1 196 ? -8.281 -29.703 4.867 1 98.12 196 ARG A N 1
ATOM 1621 C CA . ARG A 1 196 ? -8.984 -30.797 4.191 1 98.12 196 ARG A CA 1
ATOM 1622 C C . ARG A 1 196 ? -8.016 -31.656 3.387 1 98.12 196 ARG A C 1
ATOM 1624 O O . ARG A 1 196 ? -8.156 -32.875 3.334 1 98.12 196 ARG A O 1
ATOM 1631 N N . CYS A 1 197 ? -7.078 -31.016 2.734 1 98.5 197 CYS A N 1
ATOM 1632 C CA . CYS A 1 197 ? -6.047 -31.75 2.008 1 98.5 197 CYS A CA 1
ATOM 1633 C C . CYS A 1 197 ? -5.273 -32.688 2.939 1 98.5 197 CYS A C 1
ATOM 1635 O O . CYS A 1 197 ? -5.098 -33.844 2.645 1 98.5 197 CYS A O 1
ATOM 1637 N N . ALA A 1 198 ? -4.879 -32.156 4.035 1 97.62 198 ALA A N 1
ATOM 1638 C CA . ALA A 1 198 ? -4.129 -32.938 5.004 1 97.62 198 ALA A CA 1
ATOM 1639 C C . ALA A 1 198 ? -4.953 -34.125 5.5 1 97.62 198 ALA A C 1
ATOM 1641 O O . ALA A 1 198 ? -4.43 -35.219 5.652 1 97.62 198 ALA A O 1
ATOM 1642 N N . ALA A 1 199 ? -6.18 -33.938 5.684 1 97.75 199 ALA A N 1
ATOM 1643 C CA . ALA A 1 199 ? -7.078 -34.938 6.246 1 97.75 199 ALA A CA 1
ATOM 1644 C C . ALA A 1 199 ? -7.211 -36.125 5.312 1 97.75 199 ALA A C 1
ATOM 1646 O O . ALA A 1 199 ? -7.48 -37.25 5.766 1 97.75 199 ALA A O 1
ATOM 1647 N N . ILE A 1 200 ? -6.98 -35.938 4.074 1 97.62 200 ILE A N 1
ATOM 1648 C CA . ILE A 1 200 ? -7.172 -37.062 3.15 1 97.62 200 ILE A CA 1
ATOM 1649 C C . ILE A 1 200 ? -5.82 -37.531 2.635 1 97.62 200 ILE A C 1
ATOM 1651 O O . ILE A 1 200 ? -5.746 -38.25 1.626 1 97.62 200 ILE A O 1
ATOM 1655 N N . GLY A 1 201 ? -4.77 -37.031 3.215 1 97.31 201 GLY A N 1
ATOM 1656 C CA . GLY A 1 201 ? -3.455 -37.594 2.975 1 97.31 201 GLY A CA 1
ATOM 1657 C C . GLY A 1 201 ? -2.666 -36.875 1.91 1 97.31 201 GLY A C 1
ATOM 1658 O O . GLY A 1 201 ? -1.721 -37.406 1.338 1 97.31 201 GLY A O 1
ATOM 1659 N N . ILE A 1 202 ? -3.033 -35.688 1.527 1 97.62 202 ILE A N 1
ATOM 1660 C CA . ILE A 1 202 ? -2.223 -34.844 0.654 1 97.62 202 ILE A CA 1
ATOM 1661 C C . ILE A 1 202 ? -1.157 -34.125 1.475 1 97.62 202 ILE A C 1
ATOM 1663 O O . ILE A 1 202 ? -1.476 -33.25 2.287 1 97.62 202 ILE A O 1
ATOM 1667 N N . HIS A 1 203 ? 0.112 -34.438 1.157 1 94.62 203 HIS A N 1
ATOM 1668 C CA . HIS A 1 203 ? 1.159 -33.906 2.016 1 94.62 203 HIS A CA 1
ATOM 1669 C C . HIS A 1 203 ? 2.158 -33.062 1.213 1 94.62 203 HIS A C 1
ATOM 1671 O O . HIS A 1 203 ? 3.104 -32.5 1.775 1 94.62 203 HIS A O 1
ATOM 1677 N N . VAL A 1 204 ? 1.923 -33.031 -0.068 1 97 204 VAL A N 1
ATOM 1678 C CA . VAL A 1 204 ? 2.787 -32.125 -0.85 1 97 204 VAL A CA 1
ATOM 1679 C C . VAL A 1 204 ? 2.539 -30.688 -0.456 1 97 204 VAL A C 1
ATOM 1681 O O . VAL A 1 204 ? 1.523 -30.375 0.17 1 97 204 VAL A O 1
ATOM 1684 N N . ASP A 1 205 ? 3.475 -29.828 -0.82 1 97.19 205 ASP A N 1
ATOM 1685 C CA . ASP A 1 205 ? 3.289 -28.406 -0.563 1 97.19 205 ASP A CA 1
ATOM 1686 C C . ASP A 1 205 ? 2.119 -27.859 -1.373 1 97.19 205 ASP A C 1
ATOM 1688 O O . ASP A 1 205 ? 1.979 -28.156 -2.559 1 97.19 205 ASP A O 1
ATOM 1692 N N . ILE A 1 206 ? 1.307 -27.141 -0.691 1 98.56 206 ILE A N 1
ATOM 1693 C CA . ILE A 1 206 ? 0.237 -26.375 -1.327 1 98.56 206 ILE A CA 1
ATOM 1694 C C . ILE A 1 206 ? 0.542 -24.891 -1.233 1 98.56 206 ILE A C 1
ATOM 1696 O O . ILE A 1 206 ? 0.342 -24.266 -0.184 1 98.56 206 ILE A O 1
ATOM 1700 N N . ILE A 1 207 ? 1.022 -24.297 -2.285 1 98.75 207 ILE A N 1
ATOM 1701 C CA . ILE A 1 207 ? 1.442 -22.891 -2.309 1 98.75 207 ILE A CA 1
ATOM 1702 C C . ILE A 1 207 ? 0.246 -22 -2.631 1 98.75 207 ILE A C 1
ATOM 1704 O O . ILE A 1 207 ? -0.401 -22.172 -3.668 1 98.75 207 ILE A O 1
ATOM 1708 N N . PRO A 1 208 ? -0.084 -21.062 -1.734 1 98.88 208 PRO A N 1
ATOM 1709 C CA . PRO A 1 208 ? -1.191 -20.172 -2.064 1 98.88 208 PRO A CA 1
ATOM 1710 C C . PRO A 1 208 ? -0.868 -19.234 -3.232 1 98.88 208 PRO A C 1
ATOM 1712 O O . PRO A 1 208 ? 0.217 -18.656 -3.281 1 98.88 208 PRO A O 1
ATOM 1715 N N . GLY A 1 209 ? -1.813 -19.188 -4.156 1 98.75 209 GLY A N 1
ATOM 1716 C CA . GLY A 1 209 ? -1.746 -18.203 -5.227 1 98.75 209 GLY A CA 1
ATOM 1717 C C . GLY A 1 209 ? -2.283 -16.844 -4.82 1 98.75 209 GLY A C 1
ATOM 1718 O O . GLY A 1 209 ? -3.408 -16.734 -4.328 1 98.75 209 GLY A O 1
ATOM 1719 N N . ILE A 1 210 ? -1.473 -15.836 -5.02 1 98.69 210 ILE A N 1
ATOM 1720 C CA . ILE A 1 210 ? -1.835 -14.469 -4.656 1 98.69 210 ILE A CA 1
ATOM 1721 C C . ILE A 1 210 ? -2.014 -13.625 -5.922 1 98.69 210 ILE A C 1
ATOM 1723 O O . ILE A 1 210 ? -1.126 -13.586 -6.777 1 98.69 210 ILE A O 1
ATOM 1727 N N . LEU A 1 211 ? -3.166 -13.023 -6.051 1 98 211 LEU A N 1
ATOM 1728 C CA . LEU A 1 211 ? -3.418 -12.109 -7.164 1 98 211 LEU A CA 1
ATOM 1729 C C . LEU A 1 211 ? -3.547 -10.672 -6.672 1 98 211 LEU A C 1
ATOM 1731 O O . LEU A 1 211 ? -4.602 -10.273 -6.176 1 98 211 LEU A O 1
ATOM 1735 N N . PRO A 1 212 ? -2.465 -9.883 -6.797 1 96.94 212 PRO A N 1
ATOM 1736 C CA . PRO A 1 212 ? -2.633 -8.461 -6.484 1 96.94 212 PRO A CA 1
ATOM 1737 C C . PRO A 1 212 ? -3.682 -7.785 -7.363 1 96.94 212 PRO A C 1
ATOM 1739 O O . PRO A 1 212 ? -3.701 -7.988 -8.578 1 96.94 212 PRO A O 1
ATOM 1742 N N . ILE A 1 213 ? -4.508 -7 -6.777 1 95.44 213 ILE A N 1
ATOM 1743 C CA . ILE A 1 213 ? -5.566 -6.332 -7.527 1 95.44 213 ILE A CA 1
ATOM 1744 C C . ILE A 1 213 ? -5.008 -5.074 -8.188 1 95.44 213 ILE A C 1
ATOM 1746 O O . ILE A 1 213 ? -4.625 -4.121 -7.508 1 95.44 213 ILE A O 1
ATOM 1750 N N . ILE A 1 214 ? -4.973 -5.066 -9.461 1 93.06 214 ILE A N 1
ATOM 1751 C CA . ILE A 1 214 ? -4.484 -3.934 -10.242 1 93.06 214 ILE A CA 1
ATOM 1752 C C . ILE A 1 214 ? -5.664 -3.143 -10.805 1 93.06 214 ILE A C 1
ATOM 1754 O O . ILE A 1 214 ? -5.672 -1.91 -10.75 1 93.06 214 ILE A O 1
ATOM 1758 N N . ASP A 1 215 ? -6.605 -3.836 -11.289 1 92.44 215 ASP A N 1
ATOM 1759 C CA . ASP A 1 215 ? -7.852 -3.324 -11.852 1 92.44 215 ASP A CA 1
ATOM 1760 C C . ASP A 1 215 ? -9.055 -4.09 -11.305 1 92.44 215 ASP A C 1
ATOM 1762 O O . ASP A 1 215 ? -9.211 -5.281 -11.57 1 92.44 215 ASP A O 1
ATOM 1766 N N . PHE A 1 216 ? -9.914 -3.348 -10.594 1 93.94 216 PHE A N 1
ATOM 1767 C CA . PHE A 1 216 ? -11 -4.016 -9.883 1 93.94 216 PHE A CA 1
ATOM 1768 C C . PHE A 1 216 ? -12.039 -4.547 -10.867 1 93.94 216 PHE A C 1
ATOM 1770 O O . PHE A 1 216 ? -12.633 -5.605 -10.641 1 93.94 216 PHE A O 1
ATOM 1777 N N . GLN A 1 217 ? -12.305 -3.809 -11.891 1 92.62 217 GLN A N 1
ATOM 1778 C CA . GLN A 1 217 ? -13.25 -4.281 -12.891 1 92.62 217 GLN A CA 1
ATOM 1779 C C . GLN A 1 217 ? -12.75 -5.559 -13.562 1 92.62 217 GLN A C 1
ATOM 1781 O O . GLN A 1 217 ? -13.523 -6.492 -13.789 1 92.62 217 GLN A O 1
ATOM 1786 N N . GLN A 1 218 ? -11.5 -5.562 -13.867 1 91.5 218 GLN A N 1
ATOM 1787 C CA . GLN A 1 218 ? -10.898 -6.77 -14.422 1 91.5 218 GLN A CA 1
ATOM 1788 C C . GLN A 1 218 ? -10.969 -7.926 -13.43 1 91.5 218 GLN A C 1
ATOM 1790 O O . GLN A 1 218 ? -11.234 -9.07 -13.812 1 91.5 218 GLN A O 1
ATOM 1795 N N . LEU A 1 219 ? -10.734 -7.648 -12.156 1 93.62 219 LEU A N 1
ATOM 1796 C CA . LEU A 1 219 ? -10.828 -8.672 -11.117 1 93.62 219 LEU A CA 1
ATOM 1797 C C . LEU A 1 219 ? -12.227 -9.281 -11.086 1 93.62 219 LEU A C 1
ATOM 1799 O O . LEU A 1 219 ? -12.375 -10.5 -10.961 1 93.62 219 LEU A O 1
ATOM 1803 N N . LYS A 1 220 ? -13.219 -8.422 -11.141 1 93.25 220 LYS A N 1
ATOM 1804 C CA . LYS A 1 220 ? -14.594 -8.914 -11.102 1 93.25 220 LYS A CA 1
ATOM 1805 C C . LYS A 1 220 ? -14.859 -9.898 -12.234 1 93.25 220 LYS A C 1
ATOM 1807 O O . LYS A 1 220 ? -15.508 -10.922 -12.031 1 93.25 220 LYS A O 1
ATOM 1812 N N . LYS A 1 221 ? -14.312 -9.602 -13.359 1 91.44 221 LYS A N 1
ATOM 1813 C CA . LYS A 1 221 ? -14.453 -10.508 -14.5 1 91.44 221 LYS A CA 1
ATOM 1814 C C . LYS A 1 221 ? -13.75 -11.836 -14.234 1 91.44 221 LYS A C 1
ATOM 1816 O O . LYS A 1 221 ? -14.328 -12.906 -14.438 1 91.44 221 LYS A O 1
ATOM 1821 N N . PHE A 1 222 ? -12.492 -11.797 -13.719 1 88.56 222 PHE A N 1
ATOM 1822 C CA . PHE A 1 222 ? -11.711 -12.992 -13.406 1 88.56 222 PHE A CA 1
ATOM 1823 C C . PHE A 1 222 ? -12.422 -13.836 -12.352 1 88.56 222 PHE A C 1
ATOM 1825 O O . PHE A 1 222 ? -12.492 -15.062 -12.477 1 88.56 222 PHE A O 1
ATOM 1832 N N . ALA A 1 223 ? -12.867 -13.172 -11.344 1 89.06 223 ALA A N 1
ATOM 1833 C CA . ALA A 1 223 ? -13.477 -13.867 -10.211 1 89.06 223 ALA A CA 1
ATOM 1834 C C . ALA A 1 223 ? -14.727 -14.617 -10.648 1 89.06 223 ALA A C 1
ATOM 1836 O O . ALA A 1 223 ? -14.984 -15.734 -10.188 1 89.06 223 ALA A O 1
ATOM 1837 N N . SER A 1 224 ? -15.484 -14.055 -11.531 1 87.56 224 SER A N 1
ATOM 1838 C CA . SER A 1 224 ? -16.703 -14.695 -12.023 1 87.56 224 SER A CA 1
ATOM 1839 C C . SER A 1 224 ? -16.375 -15.938 -12.836 1 87.56 224 SER A C 1
ATOM 1841 O O . SER A 1 224 ? -17.078 -16.953 -12.75 1 87.56 224 SER A O 1
ATOM 1843 N N . MET A 1 225 ? -15.281 -15.984 -13.484 1 87.88 225 MET A N 1
ATOM 1844 C CA . MET A 1 225 ? -14.875 -17.094 -14.336 1 87.88 225 MET A CA 1
ATOM 1845 C C . MET A 1 225 ? -14.25 -18.219 -13.516 1 87.88 225 MET A C 1
ATOM 1847 O O . MET A 1 225 ? -14.273 -19.375 -13.922 1 87.88 225 MET A O 1
ATOM 1851 N N . THR A 1 226 ? -13.727 -17.938 -12.359 1 90.12 226 THR A N 1
ATOM 1852 C CA . THR A 1 226 ? -12.945 -18.906 -11.602 1 90.12 226 THR A CA 1
ATOM 1853 C C . THR A 1 226 ? -13.672 -19.312 -10.328 1 90.12 226 THR A C 1
ATOM 1855 O O . THR A 1 226 ? -13.125 -20.062 -9.516 1 90.12 226 THR A O 1
ATOM 1858 N N . ASN A 1 227 ? -14.867 -18.906 -10.102 1 92.12 227 ASN A N 1
ATOM 1859 C CA . ASN A 1 227 ? -15.633 -19.234 -8.906 1 92.12 227 ASN A CA 1
ATOM 1860 C C . ASN A 1 227 ? -14.93 -18.75 -7.637 1 92.12 227 ASN A C 1
ATOM 1862 O O . ASN A 1 227 ? -14.797 -19.5 -6.676 1 92.12 227 ASN A O 1
ATOM 1866 N N . VAL A 1 228 ? -14.367 -17.625 -7.652 1 96 228 VAL A N 1
ATOM 1867 C CA . VAL A 1 228 ? -13.719 -17.031 -6.492 1 96 228 VAL A CA 1
ATOM 1868 C C . VAL A 1 228 ? -14.633 -15.969 -5.883 1 96 228 VAL A C 1
ATOM 1870 O O . VAL A 1 228 ? -15.172 -15.125 -6.598 1 96 228 VAL A O 1
ATOM 1873 N N . TYR A 1 229 ? -14.812 -16.016 -4.586 1 96.19 229 TYR A N 1
ATOM 1874 C CA . TYR A 1 229 ? -15.641 -15.078 -3.846 1 96.19 229 TYR A CA 1
ATOM 1875 C C . TYR A 1 229 ? -14.867 -13.812 -3.518 1 96.19 229 TYR A C 1
ATOM 1877 O O . TYR A 1 229 ? -13.758 -13.875 -2.973 1 96.19 229 TYR A O 1
ATOM 1885 N N . ILE A 1 230 ? -15.445 -12.703 -3.926 1 95.94 230 ILE A N 1
ATOM 1886 C CA . ILE A 1 230 ? -14.891 -11.414 -3.512 1 95.94 230 ILE A CA 1
ATOM 1887 C C . ILE A 1 230 ? -15.68 -10.875 -2.322 1 95.94 230 ILE A C 1
ATOM 1889 O O . ILE A 1 230 ? -16.844 -10.5 -2.459 1 95.94 230 ILE A O 1
ATOM 1893 N N . PRO A 1 231 ? -15.039 -10.82 -1.203 1 94.38 231 PRO A N 1
ATOM 1894 C CA . PRO A 1 231 ? -15.766 -10.359 -0.016 1 94.38 231 PRO A CA 1
ATOM 1895 C C . PRO A 1 231 ? -16.266 -8.922 -0.153 1 94.38 231 PRO A C 1
ATOM 1897 O O . PRO A 1 231 ? -15.664 -8.117 -0.87 1 94.38 231 PRO A O 1
ATOM 1900 N N . LYS A 1 232 ? -17.312 -8.562 0.613 1 92.12 232 LYS A N 1
ATOM 1901 C CA . LYS A 1 232 ? -17.969 -7.258 0.556 1 92.12 232 LYS A CA 1
ATOM 1902 C C . LYS A 1 232 ? -16.984 -6.133 0.88 1 92.12 232 LYS A C 1
ATOM 1904 O O . LYS A 1 232 ? -17.031 -5.066 0.27 1 92.12 232 LYS A O 1
ATOM 1909 N N . TRP A 1 233 ? -16.125 -6.402 1.786 1 88.62 233 TRP A N 1
ATOM 1910 C CA . TRP A 1 233 ? -15.219 -5.355 2.232 1 88.62 233 TRP A CA 1
ATOM 1911 C C . TRP A 1 233 ? -14.273 -4.941 1.11 1 88.62 233 TRP A C 1
ATOM 1913 O O . TRP A 1 233 ? -13.852 -3.787 1.041 1 88.62 233 TRP A O 1
ATOM 1923 N N . ILE A 1 234 ? -13.914 -5.828 0.203 1 93.25 234 ILE A N 1
ATOM 1924 C CA . ILE A 1 234 ? -13.062 -5.492 -0.933 1 93.25 234 ILE A CA 1
ATOM 1925 C C . ILE A 1 234 ? -13.836 -4.641 -1.929 1 93.25 234 ILE A C 1
ATOM 1927 O O . ILE A 1 234 ? -13.305 -3.674 -2.479 1 93.25 234 ILE A O 1
ATOM 1931 N N . HIS A 1 235 ? -15.094 -5 -2.146 1 92.56 235 HIS A N 1
ATOM 1932 C CA . HIS A 1 235 ? -15.953 -4.152 -2.967 1 92.56 235 HIS A CA 1
ATOM 1933 C C . HIS A 1 235 ? -16.016 -2.73 -2.414 1 92.56 235 HIS A C 1
ATOM 1935 O O . HIS A 1 235 ? -15.875 -1.762 -3.164 1 92.56 235 HIS A O 1
ATOM 1941 N N . THR A 1 236 ? -16.172 -2.641 -1.129 1 89 236 THR A N 1
ATOM 1942 C CA . THR A 1 236 ? -16.281 -1.354 -0.452 1 89 236 THR A CA 1
ATOM 1943 C C . THR A 1 236 ? -14.992 -0.548 -0.607 1 89 236 THR A C 1
ATOM 1945 O O . THR A 1 236 ? -15.031 0.669 -0.795 1 89 236 THR A O 1
ATOM 1948 N N . MET A 1 237 ? -13.875 -1.21 -0.589 1 90 237 MET A N 1
ATOM 1949 C CA . MET A 1 237 ? -12.57 -0.55 -0.702 1 90 237 MET A CA 1
ATOM 1950 C C . MET A 1 237 ? -12.422 0.116 -2.064 1 90 237 MET A C 1
ATOM 1952 O O . MET A 1 237 ? -11.727 1.125 -2.191 1 90 237 MET A O 1
ATOM 1956 N N . PHE A 1 238 ? -13.078 -0.393 -3.057 1 92.5 238 PHE A N 1
ATOM 1957 C CA . PHE A 1 238 ? -12.906 0.154 -4.398 1 92.5 238 PHE A CA 1
ATOM 1958 C C . PHE A 1 238 ? -14.078 1.049 -4.773 1 92.5 238 PHE A C 1
ATOM 1960 O O . PHE A 1 238 ? -14.117 1.601 -5.879 1 92.5 238 PHE A O 1
ATOM 1967 N N . GLU A 1 239 ? -15.031 1.171 -3.877 1 89.94 239 GLU A N 1
ATOM 1968 C CA . GLU A 1 239 ? -16.188 2.018 -4.152 1 89.94 239 GLU A CA 1
ATOM 1969 C C . GLU A 1 239 ? -15.766 3.467 -4.387 1 89.94 239 GLU A C 1
ATOM 1971 O O . GLU A 1 239 ? -15.008 4.031 -3.6 1 89.94 239 GLU A O 1
ATOM 1976 N N . GLY A 1 240 ? -16.266 4.039 -5.48 1 87.56 240 GLY A N 1
ATOM 1977 C CA . GLY A 1 240 ? -16.031 5.445 -5.77 1 87.56 240 GLY A CA 1
ATOM 1978 C C . GLY A 1 240 ? -14.672 5.707 -6.398 1 87.56 240 GLY A C 1
ATOM 1979 O O . GLY A 1 240 ? -14.336 6.852 -6.711 1 87.56 240 GLY A O 1
ATOM 1980 N N . ILE A 1 241 ? -13.859 4.695 -6.531 1 89.94 241 ILE A N 1
ATOM 1981 C CA . ILE A 1 241 ? -12.547 4.871 -7.156 1 89.94 241 ILE A CA 1
ATOM 1982 C C . ILE A 1 241 ? -12.703 4.879 -8.68 1 89.94 241 ILE A C 1
ATOM 1984 O O . ILE A 1 241 ? -13.273 3.951 -9.25 1 89.94 241 ILE A O 1
ATOM 1988 N N . ASN A 1 242 ? -12.227 5.98 -9.188 1 85 242 ASN A N 1
ATOM 1989 C CA . ASN A 1 242 ? -12.25 6.117 -10.641 1 85 242 ASN A CA 1
ATOM 1990 C C . ASN A 1 242 ? -11.359 5.086 -11.32 1 85 242 ASN A C 1
ATOM 1992 O O . ASN A 1 242 ? -10.195 4.914 -10.93 1 85 242 ASN A O 1
ATOM 1996 N N . SER A 1 243 ? -11.812 4.469 -12.375 1 79.25 243 SER A N 1
ATOM 1997 C CA . SER A 1 243 ? -11.07 3.438 -13.094 1 79.25 243 SER A CA 1
ATOM 1998 C C . SER A 1 243 ? -9.812 4.008 -13.734 1 79.25 243 SER A C 1
ATOM 2000 O O . SER A 1 243 ? -8.859 3.27 -14.008 1 79.25 243 SER A O 1
ATOM 2002 N N . ASN A 1 244 ? -9.828 5.309 -13.852 1 83.38 244 ASN A N 1
ATOM 2003 C CA . ASN A 1 244 ? -8.68 5.961 -14.477 1 83.38 244 ASN A CA 1
ATOM 2004 C C . ASN A 1 244 ? -7.582 6.254 -13.461 1 83.38 244 ASN A C 1
ATOM 2006 O O . ASN A 1 244 ? -6.465 6.617 -13.836 1 83.38 244 ASN A O 1
ATOM 2010 N N . ASP A 1 245 ? -7.91 6.113 -12.258 1 88.06 245 ASP A N 1
ATOM 2011 C CA . ASP A 1 245 ? -6.898 6.324 -11.227 1 88.06 245 ASP A CA 1
ATOM 2012 C C . ASP A 1 245 ? -6.172 5.02 -10.898 1 88.06 245 ASP A C 1
ATOM 2014 O O . ASP A 1 245 ? -6.34 4.469 -9.812 1 88.06 245 ASP A O 1
ATOM 2018 N N . GLN A 1 246 ? -5.312 4.625 -11.773 1 89 246 GLN A N 1
ATOM 2019 C CA . GLN A 1 246 ? -4.637 3.334 -11.688 1 89 246 GLN A CA 1
ATOM 2020 C C . GLN A 1 246 ? -3.729 3.268 -10.461 1 89 246 GLN A C 1
ATOM 2022 O O . GLN A 1 246 ? -3.617 2.221 -9.82 1 89 246 GLN A O 1
ATOM 2027 N N . ASN A 1 247 ? -3.188 4.422 -10.156 1 90.69 247 ASN A N 1
ATOM 2028 C CA . ASN A 1 247 ? -2.275 4.445 -9.016 1 90.69 247 ASN A CA 1
ATOM 2029 C C . ASN A 1 247 ? -3.008 4.168 -7.703 1 90.69 247 ASN A C 1
ATOM 2031 O O . ASN A 1 247 ? -2.541 3.381 -6.879 1 90.69 247 ASN A O 1
ATOM 2035 N N . ILE A 1 248 ? -4.141 4.809 -7.551 1 92.19 248 ILE A N 1
ATOM 2036 C CA . ILE A 1 248 ? -4.93 4.613 -6.34 1 92.19 248 ILE A CA 1
ATOM 2037 C C . ILE A 1 248 ? -5.422 3.172 -6.27 1 92.19 248 ILE A C 1
ATOM 2039 O O . ILE A 1 248 ? -5.352 2.537 -5.215 1 92.19 248 ILE A O 1
ATOM 2043 N N . SER A 1 249 ? -5.863 2.65 -7.406 1 93.38 249 SER A N 1
ATOM 2044 C CA . SER A 1 249 ? -6.32 1.266 -7.469 1 93.38 249 SER A CA 1
ATOM 2045 C C . SER A 1 249 ? -5.211 0.3 -7.07 1 93.38 249 SER A C 1
ATOM 2047 O O . SER A 1 249 ? -5.434 -0.616 -6.273 1 93.38 249 SER A O 1
ATOM 2049 N N . LYS A 1 250 ? -4.051 0.538 -7.562 1 94.19 250 LYS A N 1
ATOM 2050 C CA . LYS A 1 250 ? -2.904 -0.313 -7.25 1 94.19 250 LYS A CA 1
ATOM 2051 C C . LYS A 1 250 ? -2.553 -0.238 -5.766 1 94.19 250 LYS A C 1
ATOM 2053 O O . LYS A 1 250 ? -2.211 -1.251 -5.152 1 94.19 250 LYS A O 1
ATOM 2058 N N . MET A 1 251 ? -2.68 0.94 -5.246 1 94.81 251 MET A N 1
ATOM 2059 C CA . MET A 1 251 ? -2.361 1.131 -3.834 1 94.81 251 MET A CA 1
ATOM 2060 C C . MET A 1 251 ? -3.363 0.398 -2.947 1 94.81 251 MET A C 1
ATOM 2062 O O . MET A 1 251 ? -2.98 -0.225 -1.955 1 94.81 251 MET A O 1
ATOM 2066 N N . ILE A 1 252 ? -4.562 0.477 -3.32 1 94 252 ILE A N 1
ATOM 2067 C CA . ILE A 1 252 ? -5.582 -0.275 -2.6 1 94 252 ILE A CA 1
ATOM 2068 C C . ILE A 1 252 ? -5.32 -1.772 -2.744 1 94 252 ILE A C 1
ATOM 2070 O O . ILE A 1 252 ? -5.363 -2.516 -1.761 1 94 252 ILE A O 1
ATOM 2074 N N . GLY A 1 253 ? -5.035 -2.18 -3.975 1 95.88 253 GLY A N 1
ATOM 2075 C CA . GLY A 1 253 ? -4.707 -3.572 -4.227 1 95.88 253 GLY A CA 1
ATOM 2076 C C . GLY A 1 253 ? -3.529 -4.062 -3.408 1 95.88 253 GLY A C 1
ATOM 2077 O O . GLY A 1 253 ? -3.557 -5.176 -2.875 1 95.88 253 GLY A O 1
ATOM 2078 N N . LEU A 1 254 ? -2.506 -3.262 -3.326 1 96.44 254 LEU A N 1
ATOM 2079 C CA . LEU A 1 254 ? -1.354 -3.574 -2.488 1 96.44 254 LEU A CA 1
ATOM 2080 C C . LEU A 1 254 ? -1.775 -3.775 -1.036 1 96.44 254 LEU A C 1
ATOM 2082 O O . LEU A 1 254 ? -1.377 -4.754 -0.399 1 96.44 254 LEU A O 1
ATOM 2086 N N . SER A 1 255 ? -2.541 -2.846 -0.553 1 94.69 255 SER A N 1
ATOM 2087 C CA . SER A 1 255 ? -2.963 -2.885 0.843 1 94.69 255 SER A CA 1
ATOM 2088 C C . SER A 1 255 ? -3.75 -4.156 1.147 1 94.69 255 SER A C 1
ATOM 2090 O O . SER A 1 255 ? -3.562 -4.773 2.199 1 94.69 255 SER A O 1
ATOM 2092 N N . ILE A 1 256 ? -4.594 -4.555 0.249 1 94.88 256 ILE A N 1
ATOM 2093 C CA . ILE A 1 256 ? -5.371 -5.781 0.395 1 94.88 256 ILE A CA 1
ATOM 2094 C C . ILE A 1 256 ? -4.438 -6.988 0.403 1 94.88 256 ILE A C 1
ATOM 2096 O O . ILE A 1 256 ? -4.574 -7.883 1.24 1 94.88 256 ILE A O 1
ATOM 2100 N N . SER A 1 257 ? -3.498 -7.02 -0.498 1 96.88 257 SER A N 1
ATOM 2101 C CA . SER A 1 257 ? -2.543 -8.117 -0.578 1 96.88 257 SER A CA 1
ATOM 2102 C C . SER A 1 257 ? -1.727 -8.234 0.705 1 96.88 257 SER A C 1
ATOM 2104 O O . SER A 1 257 ? -1.47 -9.344 1.183 1 96.88 257 SER A O 1
ATOM 2106 N N . ILE A 1 258 ? -1.323 -7.062 1.229 1 93.69 258 ILE A N 1
ATOM 2107 C CA . ILE A 1 258 ? -0.573 -7.055 2.48 1 93.69 258 ILE A CA 1
ATOM 2108 C C . ILE A 1 258 ? -1.396 -7.723 3.58 1 93.69 258 ILE A C 1
ATOM 2110 O O . ILE A 1 258 ? -0.893 -8.578 4.309 1 93.69 258 ILE A O 1
ATOM 2114 N N . ASN A 1 259 ? -2.617 -7.312 3.652 1 91.38 259 ASN A N 1
ATOM 2115 C CA . ASN A 1 259 ? -3.508 -7.867 4.668 1 91.38 259 ASN A CA 1
ATOM 2116 C C . ASN A 1 259 ? -3.625 -9.383 4.539 1 91.38 259 ASN A C 1
ATOM 2118 O O . ASN A 1 259 ? -3.527 -10.102 5.535 1 91.38 259 ASN A O 1
ATOM 2122 N N . ILE A 1 260 ? -3.805 -9.914 3.357 1 95.62 260 ILE A N 1
ATOM 2123 C CA . ILE A 1 260 ? -3.953 -11.344 3.094 1 95.62 260 ILE A CA 1
ATOM 2124 C C . ILE A 1 260 ? -2.66 -12.07 3.451 1 95.62 260 ILE A C 1
ATOM 2126 O O . ILE A 1 260 ? -2.684 -13.07 4.172 1 95.62 260 ILE A O 1
ATOM 2130 N N . ILE A 1 261 ? -1.516 -11.57 3.059 1 95.88 261 ILE A N 1
ATOM 2131 C CA . ILE A 1 261 ? -0.223 -12.219 3.258 1 95.88 261 ILE A CA 1
ATOM 2132 C C . ILE A 1 261 ? 0.134 -12.211 4.742 1 95.88 261 ILE A C 1
ATOM 2134 O O . ILE A 1 261 ? 0.681 -13.188 5.262 1 95.88 261 ILE A O 1
ATOM 2138 N N . GLN A 1 262 ? -0.214 -11.062 5.422 1 90.75 262 GLN A N 1
ATOM 2139 C CA . GLN A 1 262 ? 0.005 -11.008 6.863 1 90.75 262 GLN A CA 1
ATOM 2140 C C . GLN A 1 262 ? -0.707 -12.164 7.57 1 90.75 262 GLN A C 1
ATOM 2142 O O . GLN A 1 262 ? -0.117 -12.836 8.414 1 90.75 262 GLN A O 1
ATOM 2147 N N . GLN A 1 263 ? -1.945 -12.367 7.23 1 93 263 GLN A N 1
ATOM 2148 C CA . GLN A 1 263 ? -2.734 -13.422 7.848 1 93 263 GLN A CA 1
ATOM 2149 C C . GLN A 1 263 ? -2.162 -14.797 7.52 1 93 263 GLN A C 1
ATOM 2151 O O . GLN A 1 263 ? -2.08 -15.664 8.391 1 93 263 GLN A O 1
ATOM 2156 N N . LEU A 1 264 ? -1.762 -15 6.305 1 96.75 264 LEU A N 1
ATOM 2157 C CA . LEU A 1 264 ? -1.189 -16.281 5.887 1 96.75 264 LEU A CA 1
ATOM 2158 C C . LEU A 1 264 ? 0.119 -16.547 6.621 1 96.75 264 LEU A C 1
ATOM 2160 O O . LEU A 1 264 ? 0.365 -17.672 7.062 1 96.75 264 LEU A O 1
ATOM 2164 N N . CYS A 1 265 ? 0.967 -15.5 6.758 1 94.25 265 CYS A N 1
ATOM 2165 C CA . CYS A 1 265 ? 2.223 -15.641 7.488 1 94.25 265 CYS A CA 1
ATOM 2166 C C . CYS A 1 265 ? 1.969 -16.047 8.93 1 94.25 265 CYS A C 1
ATOM 2168 O O . CYS A 1 265 ? 2.662 -16.922 9.469 1 94.25 265 CYS A O 1
ATOM 2170 N N . LYS A 1 266 ? 0.977 -15.383 9.516 1 92.5 266 LYS A N 1
ATOM 2171 C CA . LYS A 1 266 ? 0.62 -15.711 10.891 1 92.5 266 LYS A CA 1
ATOM 2172 C C . LYS A 1 266 ? 0.223 -17.172 11.031 1 92.5 266 LYS A C 1
ATOM 2174 O O . LYS A 1 266 ? 0.428 -17.781 12.078 1 92.5 266 LYS A O 1
ATOM 2179 N N . GLU A 1 267 ? -0.306 -17.734 9.945 1 95.25 267 GLU A N 1
ATOM 2180 C CA . GLU A 1 267 ? -0.786 -19.109 9.961 1 95.25 267 GLU A CA 1
ATOM 2181 C C . GLU A 1 267 ? 0.289 -20.078 9.461 1 95.25 267 GLU A C 1
ATOM 2183 O O . GLU A 1 267 ? 0 -21.234 9.164 1 95.25 267 GLU A O 1
ATOM 2188 N N . GLY A 1 268 ? 1.489 -19.578 9.266 1 94.06 268 GLY A N 1
ATOM 2189 C CA . GLY A 1 268 ? 2.633 -20.453 9.047 1 94.06 268 GLY A CA 1
ATOM 2190 C C . GLY A 1 268 ? 3 -20.594 7.578 1 94.06 268 GLY A C 1
ATOM 2191 O O . GLY A 1 268 ? 3.92 -21.328 7.23 1 94.06 268 GLY A O 1
ATOM 2192 N N . VAL A 1 269 ? 2.359 -19.906 6.707 1 96.5 269 VAL A N 1
ATOM 2193 C CA . VAL A 1 269 ? 2.682 -19.969 5.285 1 96.5 269 VAL A CA 1
ATOM 2194 C C . VAL A 1 269 ? 3.998 -19.234 5.023 1 96.5 269 VAL A C 1
ATOM 2196 O O . VAL A 1 269 ? 4.227 -18.141 5.551 1 96.5 269 VAL A O 1
ATOM 2199 N N . ARG A 1 270 ? 4.84 -19.828 4.203 1 96 270 ARG A N 1
ATOM 2200 C CA . ARG A 1 270 ? 6.148 -19.234 3.967 1 96 270 ARG A CA 1
ATOM 2201 C C . ARG A 1 270 ? 6.504 -19.266 2.484 1 96 270 ARG A C 1
ATOM 2203 O O . ARG A 1 270 ? 7.625 -18.922 2.102 1 96 270 ARG A O 1
ATOM 2210 N N . HIS A 1 271 ? 5.664 -19.703 1.618 1 97.62 271 HIS A N 1
ATOM 2211 C CA . HIS A 1 271 ? 5.836 -19.672 0.17 1 97.62 271 HIS A CA 1
ATOM 2212 C C . HIS A 1 271 ? 4.605 -19.094 -0.521 1 97.62 271 HIS A C 1
ATOM 2214 O O . HIS A 1 271 ? 3.482 -19.531 -0.273 1 97.62 271 HIS A O 1
ATOM 2220 N N . PHE A 1 272 ? 4.859 -18.094 -1.285 1 98.56 272 PHE A N 1
ATOM 2221 C CA . PHE A 1 272 ? 3.773 -17.438 -1.995 1 98.56 272 PHE A CA 1
ATOM 2222 C C . PHE A 1 272 ? 4.016 -17.453 -3.498 1 98.56 272 PHE A C 1
ATOM 2224 O O . PHE A 1 272 ? 5.121 -17.156 -3.959 1 98.56 272 PHE A O 1
ATOM 2231 N N . HIS A 1 273 ? 3.029 -17.875 -4.258 1 98.94 273 HIS A N 1
ATOM 2232 C CA . HIS A 1 273 ? 3.043 -17.766 -5.715 1 98.94 273 HIS A CA 1
ATOM 2233 C C . HIS A 1 273 ? 2.236 -16.562 -6.191 1 98.94 273 HIS A C 1
ATOM 2235 O O . HIS A 1 273 ? 1.041 -16.469 -5.906 1 98.94 273 HIS A O 1
ATOM 2241 N N . PHE A 1 274 ? 2.861 -15.656 -6.93 1 98.81 274 PHE A N 1
ATOM 2242 C CA . PHE A 1 274 ? 2.18 -14.438 -7.336 1 98.81 274 PHE A CA 1
ATOM 2243 C C . PHE A 1 274 ? 1.769 -14.508 -8.797 1 98.81 274 PHE A C 1
ATOM 2245 O O . PHE A 1 274 ? 2.6 -14.773 -9.672 1 98.81 274 PHE A O 1
ATOM 2252 N N . TYR A 1 275 ? 0.486 -14.289 -9.039 1 98.31 275 TYR A N 1
ATOM 2253 C CA . TYR A 1 275 ? 0.006 -14 -10.383 1 98.31 275 TYR A CA 1
ATOM 2254 C C . TYR A 1 275 ? 0.283 -12.547 -10.766 1 98.31 275 TYR A C 1
ATOM 2256 O O . TYR A 1 275 ? -0.497 -11.656 -10.438 1 98.31 275 TYR A O 1
ATOM 2264 N N . THR A 1 276 ? 1.293 -12.312 -11.594 1 97.69 276 THR A N 1
ATOM 2265 C CA . THR A 1 276 ? 1.836 -10.969 -11.766 1 97.69 276 THR A CA 1
ATOM 2266 C C . THR A 1 276 ? 1.052 -10.203 -12.828 1 97.69 276 THR A C 1
ATOM 2268 O O . THR A 1 276 ? 1.152 -8.977 -12.914 1 97.69 276 THR A O 1
ATOM 2271 N N . LEU A 1 277 ? 0.367 -10.945 -13.727 1 95.06 277 LEU A N 1
ATOM 2272 C CA . LEU A 1 277 ? -0.271 -10.359 -14.898 1 95.06 277 LEU A CA 1
ATOM 2273 C C . LEU A 1 277 ? 0.726 -9.531 -15.703 1 95.06 277 LEU A C 1
ATOM 2275 O O . LEU A 1 277 ? 0.37 -8.484 -16.25 1 95.06 277 LEU A O 1
ATOM 2279 N N . ASN A 1 278 ? 1.946 -9.906 -15.695 1 95.94 278 ASN A N 1
ATOM 2280 C CA . ASN A 1 278 ? 3.066 -9.328 -16.438 1 95.94 278 ASN A CA 1
ATOM 2281 C C . ASN A 1 278 ? 3.426 -7.945 -15.906 1 95.94 278 ASN A C 1
ATOM 2283 O O . ASN A 1 278 ? 4.035 -7.145 -16.609 1 95.94 278 ASN A O 1
ATOM 2287 N N . GLN A 1 279 ? 2.986 -7.617 -14.688 1 94.5 279 GLN A N 1
ATOM 2288 C CA . GLN A 1 279 ? 3.375 -6.398 -13.984 1 94.5 279 GLN A CA 1
ATOM 2289 C C . GLN A 1 279 ? 4.289 -6.711 -12.805 1 94.5 279 GLN A C 1
ATOM 2291 O O . GLN A 1 279 ? 4.215 -7.797 -12.227 1 94.5 279 GLN A O 1
ATOM 2296 N N . TYR A 1 280 ? 5.137 -5.715 -12.453 1 95.25 280 TYR A N 1
ATOM 2297 C CA . TYR A 1 280 ? 6.121 -6.07 -11.438 1 95.25 280 TYR A CA 1
ATOM 2298 C C . TYR A 1 280 ? 5.957 -5.207 -10.195 1 95.25 280 TYR A C 1
ATOM 2300 O O . TYR A 1 280 ? 6.41 -5.578 -9.109 1 95.25 280 TYR A O 1
ATOM 2308 N N . ASP A 1 281 ? 5.363 -4.035 -10.227 1 93.69 281 ASP A N 1
ATOM 2309 C CA . ASP A 1 281 ? 5.508 -3.018 -9.188 1 93.69 281 ASP A CA 1
ATOM 2310 C C . ASP A 1 281 ? 4.922 -3.492 -7.863 1 93.69 281 ASP A C 1
ATOM 2312 O O . ASP A 1 281 ? 5.613 -3.512 -6.844 1 93.69 281 ASP A O 1
ATOM 2316 N N . ILE A 1 282 ? 3.648 -3.926 -7.895 1 96.38 282 ILE A N 1
ATOM 2317 C CA . ILE A 1 282 ? 3.004 -4.367 -6.664 1 96.38 282 ILE A CA 1
ATOM 2318 C C . ILE A 1 282 ? 3.711 -5.605 -6.125 1 96.38 282 ILE A C 1
ATOM 2320 O O . ILE A 1 282 ? 4.051 -5.668 -4.941 1 96.38 282 ILE A O 1
ATOM 2324 N N . THR A 1 283 ? 3.965 -6.555 -7.008 1 97.56 283 THR A N 1
ATOM 2325 C CA . THR A 1 283 ? 4.578 -7.816 -6.609 1 97.56 283 THR A CA 1
ATOM 2326 C C . THR A 1 283 ? 5.984 -7.582 -6.059 1 97.56 283 THR A C 1
ATOM 2328 O O . THR A 1 283 ? 6.355 -8.141 -5.027 1 97.56 283 THR A O 1
ATOM 2331 N N . TYR A 1 284 ? 6.754 -6.801 -6.75 1 96.19 284 TYR A N 1
ATOM 2332 C CA . TYR A 1 284 ? 8.094 -6.469 -6.266 1 96.19 284 TYR A CA 1
ATOM 2333 C C . TYR A 1 284 ? 8.023 -5.852 -4.875 1 96.19 284 TYR A C 1
ATOM 2335 O O . TYR A 1 284 ? 8.781 -6.238 -3.979 1 96.19 284 TYR A O 1
ATOM 2343 N N . THR A 1 285 ? 7.129 -4.887 -4.684 1 94.94 285 THR A N 1
ATOM 2344 C CA . THR A 1 285 ? 6.98 -4.188 -3.412 1 94.94 285 THR A CA 1
ATOM 2345 C C . THR A 1 285 ? 6.625 -5.168 -2.297 1 94.94 285 THR A C 1
ATOM 2347 O O . THR A 1 285 ? 7.242 -5.148 -1.229 1 94.94 285 THR A O 1
ATOM 2350 N N . LEU A 1 286 ? 5.668 -6.012 -2.547 1 95.62 286 LEU A N 1
ATOM 2351 C CA . LEU A 1 286 ? 5.242 -7.004 -1.565 1 95.62 286 LEU A CA 1
ATOM 2352 C C . LEU A 1 286 ? 6.406 -7.902 -1.159 1 95.62 286 LEU A C 1
ATOM 2354 O O . LEU A 1 286 ? 6.656 -8.102 0.032 1 95.62 286 LEU A O 1
ATOM 2358 N N . CYS A 1 287 ? 7.117 -8.398 -2.146 1 95.31 287 CYS A N 1
ATOM 2359 C CA . CYS A 1 287 ? 8.219 -9.312 -1.894 1 95.31 287 CYS A CA 1
ATOM 2360 C C . CYS A 1 287 ? 9.352 -8.617 -1.156 1 95.31 287 CYS A C 1
ATOM 2362 O O . CYS A 1 287 ? 9.953 -9.18 -0.24 1 95.31 287 CYS A O 1
ATOM 2364 N N . HIS A 1 288 ? 9.594 -7.418 -1.574 1 92 288 HIS A N 1
ATOM 2365 C CA . HIS A 1 288 ? 10.617 -6.621 -0.907 1 92 288 HIS A CA 1
ATOM 2366 C C . HIS A 1 288 ? 10.281 -6.414 0.565 1 92 288 HIS A C 1
ATOM 2368 O O . HIS A 1 288 ? 11.133 -6.605 1.436 1 92 288 HIS A O 1
ATOM 2374 N N . MET A 1 289 ? 9.078 -6.051 0.831 1 90.06 289 MET A N 1
ATOM 2375 C CA . MET A 1 289 ? 8.641 -5.816 2.203 1 90.06 289 MET A CA 1
ATOM 2376 C C . MET A 1 289 ? 8.656 -7.109 3.008 1 90.06 289 MET A C 1
ATOM 2378 O O . MET A 1 289 ? 8.766 -7.082 4.234 1 90.06 289 MET A O 1
ATOM 2382 N N . LEU A 1 290 ? 8.516 -8.258 2.316 1 90.31 290 LEU A N 1
ATOM 2383 C CA . LEU A 1 290 ? 8.57 -9.57 2.949 1 90.31 290 LEU A CA 1
ATOM 2384 C C . LEU A 1 290 ? 10.016 -9.945 3.287 1 90.31 290 LEU A C 1
ATOM 2386 O O . LEU A 1 290 ? 10.258 -10.969 3.932 1 90.31 290 LEU A O 1
ATOM 2390 N N . GLY A 1 291 ? 10.969 -9.148 2.834 1 87.12 291 GLY A N 1
ATOM 2391 C CA . GLY A 1 291 ? 12.359 -9.344 3.205 1 87.12 291 GLY A CA 1
ATOM 2392 C C . GLY A 1 291 ? 13.211 -9.867 2.068 1 87.12 291 GLY A C 1
ATOM 2393 O O . GLY A 1 291 ? 14.398 -10.148 2.252 1 87.12 291 GLY A O 1
ATOM 2394 N N . LEU A 1 292 ? 12.531 -10.039 0.956 1 86.38 292 LEU A N 1
ATOM 2395 C CA . LEU A 1 292 ? 13.32 -10.469 -0.198 1 86.38 292 LEU A CA 1
ATOM 2396 C C . LEU A 1 292 ? 14.102 -9.297 -0.785 1 86.38 292 LEU A C 1
ATOM 2398 O O . LEU A 1 292 ? 13.578 -8.188 -0.891 1 86.38 292 LEU A O 1
ATOM 2402 N N . ARG A 1 293 ? 15.375 -9.414 -0.915 1 76.44 293 ARG A N 1
ATOM 2403 C CA . ARG A 1 293 ? 16.219 -8.32 -1.396 1 76.44 293 ARG A CA 1
ATOM 2404 C C . ARG A 1 293 ? 17 -8.742 -2.633 1 76.44 293 ARG A C 1
ATOM 2406 O O . ARG A 1 293 ? 17.219 -9.938 -2.863 1 76.44 293 ARG A O 1
ATOM 2413 N N . LYS A 1 294 ? 17.188 -7.555 -3.338 1 68.12 294 LYS A N 1
ATOM 2414 C CA . LYS A 1 294 ? 18.078 -7.758 -4.477 1 68.12 294 LYS A CA 1
ATOM 2415 C C . LYS A 1 294 ? 19.422 -8.344 -4.031 1 68.12 294 LYS A C 1
ATOM 2417 O O . LYS A 1 294 ? 19.984 -7.906 -3.035 1 68.12 294 LYS A O 1
ATOM 2422 N N . TYR A 1 295 ? 19.672 -9.641 -4.426 1 52.69 295 TYR A N 1
ATOM 2423 C CA . TYR A 1 295 ? 21 -10.164 -4.191 1 52.69 295 TYR A CA 1
ATOM 2424 C C . TYR A 1 295 ? 22.062 -9.305 -4.879 1 52.69 295 TYR A C 1
ATOM 2426 O O . TYR A 1 295 ? 21.984 -9.078 -6.09 1 52.69 295 TYR A O 1
ATOM 2434 N N . ASN A 1 296 ? 22.469 -8.203 -4.273 1 44.16 296 ASN A N 1
ATOM 2435 C CA . ASN A 1 296 ? 23.672 -7.59 -4.84 1 44.16 296 ASN A CA 1
ATOM 2436 C C . ASN A 1 296 ? 24.766 -8.625 -5.09 1 44.16 296 ASN A C 1
ATOM 2438 O O . ASN A 1 296 ? 25 -9.484 -4.246 1 44.16 296 ASN A O 1
ATOM 2442 N N . ASN A 1 297 ? 24.969 -9.156 -6.301 1 34.25 297 ASN A N 1
ATOM 2443 C CA . ASN A 1 297 ? 26.281 -9.758 -6.543 1 34.25 297 ASN A CA 1
ATOM 2444 C C . ASN A 1 297 ? 27.391 -8.984 -5.828 1 34.25 297 ASN A C 1
ATOM 2446 O O . ASN A 1 297 ? 27.656 -7.824 -6.145 1 34.25 297 ASN A O 1
ATOM 2450 N N . LEU A 1 298 ? 27.609 -9.008 -4.535 1 25.19 298 LEU A N 1
ATOM 2451 C CA . LEU A 1 298 ? 29.016 -8.742 -4.238 1 25.19 298 LEU A CA 1
ATOM 2452 C C . LEU A 1 298 ? 29.922 -9.617 -5.086 1 25.19 298 LEU A C 1
ATOM 2454 O O . LEU A 1 298 ? 29.672 -10.82 -5.242 1 25.19 298 LEU A O 1
ATOM 2458 N N . MET B 1 1 ? -38.219 -2.834 11.594 1 18.58 1 MET B N 1
ATOM 2459 C CA . MET B 1 1 ? -37.625 -2.035 10.523 1 18.58 1 MET B CA 1
ATOM 2460 C C . MET B 1 1 ? -36.188 -1.629 10.859 1 18.58 1 MET B C 1
ATOM 2462 O O . MET B 1 1 ? -35.938 -0.477 11.211 1 18.58 1 MET B O 1
ATOM 2466 N N . TYR B 1 2 ? -35.438 -2.338 11.586 1 23.41 2 TYR B N 1
ATOM 2467 C CA . TYR B 1 2 ? -34.219 -2.496 12.367 1 23.41 2 TYR B CA 1
ATOM 2468 C C . TYR B 1 2 ? -33 -2.375 11.484 1 23.41 2 TYR B C 1
ATOM 2470 O O . TYR B 1 2 ? -32.562 -3.357 10.875 1 23.41 2 TYR B O 1
ATOM 2478 N N . THR B 1 3 ? -32.906 -1.319 10.492 1 20.42 3 THR B N 1
ATOM 2479 C CA . THR B 1 3 ? -32.188 -1.1 9.242 1 20.42 3 THR B CA 1
ATOM 2480 C C . THR B 1 3 ? -30.672 -1.27 9.453 1 20.42 3 THR B C 1
ATOM 2482 O O . THR B 1 3 ? -30.188 -1.191 10.586 1 20.42 3 THR B O 1
ATOM 2485 N N . LEU B 1 4 ? -29.766 -1.161 8.258 1 25.41 4 LEU B N 1
ATOM 2486 C CA . LEU B 1 4 ? -28.594 -1.521 7.465 1 25.41 4 LEU B CA 1
ATOM 2487 C C . LEU B 1 4 ? -27.359 -0.738 7.918 1 25.41 4 LEU B C 1
ATOM 2489 O O . LEU B 1 4 ? -26.266 -0.936 7.391 1 25.41 4 LEU B O 1
ATOM 2493 N N . ASN B 1 5 ? -27.453 0.311 8.68 1 27.84 5 ASN B N 1
ATOM 2494 C CA . ASN B 1 5 ? -26.453 1.366 8.734 1 27.84 5 ASN B CA 1
ATOM 2495 C C . ASN B 1 5 ? -25.219 0.921 9.516 1 27.84 5 ASN B C 1
ATOM 2497 O O . ASN B 1 5 ? -24.203 1.612 9.516 1 27.84 5 ASN B O 1
ATOM 2501 N N . ASN B 1 6 ? -25.438 0.323 10.602 1 29.78 6 ASN B N 1
ATOM 2502 C CA . ASN B 1 6 ? -24.328 -0.033 11.484 1 29.78 6 ASN B CA 1
ATOM 2503 C C . ASN B 1 6 ? -23.375 -1.029 10.82 1 29.78 6 ASN B C 1
ATOM 2505 O O . ASN B 1 6 ? -23.391 -2.217 11.148 1 29.78 6 ASN B O 1
ATOM 2509 N N . TYR B 1 7 ? -23.297 -1.1 9.562 1 31.8 7 TYR B N 1
ATOM 2510 C CA . TYR B 1 7 ? -22.406 -2.08 8.961 1 31.8 7 TYR B CA 1
ATOM 2511 C C . TYR B 1 7 ? -21.031 -2.018 9.594 1 31.8 7 TYR B C 1
ATOM 2513 O O . TYR B 1 7 ? -20.312 -1.021 9.445 1 31.8 7 TYR B O 1
ATOM 2521 N N . ILE B 1 8 ? -20.844 -2.496 10.789 1 34.25 8 ILE B N 1
ATOM 2522 C CA . ILE B 1 8 ? -19.562 -2.82 11.43 1 34.25 8 ILE B CA 1
ATOM 2523 C C . ILE B 1 8 ? -18.547 -3.197 10.367 1 34.25 8 ILE B C 1
ATOM 2525 O O . ILE B 1 8 ? -18.703 -4.203 9.672 1 34.25 8 ILE B O 1
ATOM 2529 N N . PHE B 1 9 ? -17.906 -2.277 9.805 1 38.72 9 PHE B N 1
ATOM 2530 C CA . PHE B 1 9 ? -16.719 -2.496 8.992 1 38.72 9 PHE B CA 1
ATOM 2531 C C . PHE B 1 9 ? -15.75 -3.445 9.688 1 38.72 9 PHE B C 1
ATOM 2533 O O . PHE B 1 9 ? -14.867 -3.006 10.43 1 38.72 9 PHE B O 1
ATOM 2540 N N . GLU B 1 10 ? -16.156 -4.391 10.367 1 42.16 10 GLU B N 1
ATOM 2541 C CA . GLU B 1 10 ? -15.281 -5.359 11.016 1 42.16 10 GLU B CA 1
ATOM 2542 C C . GLU B 1 10 ? -14.008 -5.578 10.219 1 42.16 10 GLU B C 1
ATOM 2544 O O . GLU B 1 10 ? -12.914 -5.652 10.781 1 42.16 10 GLU B O 1
ATOM 2549 N N . ASN B 1 11 ? -14.055 -6.094 8.914 1 48.16 11 ASN B N 1
ATOM 2550 C CA . ASN B 1 11 ? -12.953 -6.727 8.203 1 48.16 11 ASN B CA 1
ATOM 2551 C C . ASN B 1 11 ? -12.148 -5.707 7.402 1 48.16 11 ASN B C 1
ATOM 2553 O O . ASN B 1 11 ? -11.555 -6.043 6.375 1 48.16 11 ASN B O 1
ATOM 2557 N N . ASN B 1 12 ? -12.102 -4.348 8.055 1 62.44 12 ASN B N 1
ATOM 2558 C CA . ASN B 1 12 ? -11.375 -3.332 7.301 1 62.44 12 ASN B CA 1
ATOM 2559 C C . ASN B 1 12 ? -9.906 -3.262 7.73 1 62.44 12 ASN B C 1
ATOM 2561 O O . ASN B 1 12 ? -9.547 -3.766 8.797 1 62.44 12 ASN B O 1
ATOM 2565 N N . ILE B 1 13 ? -9.078 -3.084 6.883 1 75.62 13 ILE B N 1
ATOM 2566 C CA . ILE B 1 13 ? -7.645 -2.932 7.086 1 75.62 13 ILE B CA 1
ATOM 2567 C C . ILE B 1 13 ? -7.383 -2.146 8.367 1 75.62 13 ILE B C 1
ATOM 2569 O O . ILE B 1 13 ? -6.457 -2.463 9.117 1 75.62 13 ILE B O 1
ATOM 2573 N N . PHE B 1 14 ? -8.352 -1.242 8.805 1 72.75 14 PHE B N 1
ATOM 2574 C CA . PHE B 1 14 ? -8.117 -0.384 9.961 1 72.75 14 PHE B CA 1
ATOM 2575 C C . PHE B 1 14 ? -9.055 -0.748 11.102 1 72.75 14 PHE B C 1
ATOM 2577 O O . PHE B 1 14 ? -8.906 -0.247 12.219 1 72.75 14 PHE B O 1
ATOM 2584 N N . HIS B 1 15 ? -9.93 -1.703 11.016 1 69 15 HIS B N 1
ATOM 2585 C CA . HIS B 1 15 ? -10.828 -2.207 12.039 1 69 15 HIS B CA 1
ATOM 2586 C C . HIS B 1 15 ? -11.523 -1.064 12.781 1 69 15 HIS B C 1
ATOM 2588 O O . HIS B 1 15 ? -11.586 -1.065 14.008 1 69 15 HIS B O 1
ATOM 2594 N N . THR B 1 16 ? -11.852 0.044 12.117 1 70.94 16 THR B N 1
ATOM 2595 C CA . THR B 1 16 ? -12.469 1.174 12.812 1 70.94 16 THR B CA 1
ATOM 2596 C C . THR B 1 16 ? -13.984 1.157 12.633 1 70.94 16 THR B C 1
ATOM 2598 O O . THR B 1 16 ? -14.484 0.782 11.57 1 70.94 16 THR B O 1
ATOM 2601 N N . THR B 1 17 ? -14.617 1.334 13.719 1 68.69 17 THR B N 1
ATOM 2602 C CA . THR B 1 17 ? -16.078 1.374 13.688 1 68.69 17 THR B CA 1
ATOM 2603 C C . THR B 1 17 ? -16.578 2.801 13.883 1 68.69 17 THR B C 1
ATOM 2605 O O . THR B 1 17 ? -17.766 3.07 13.719 1 68.69 17 THR B O 1
ATOM 2608 N N . SER B 1 18 ? -15.664 3.666 14.258 1 78.81 18 SER B N 1
ATOM 2609 C CA . SER B 1 18 ? -16.062 5.043 14.523 1 78.81 18 SER B CA 1
ATOM 2610 C C . SER B 1 18 ? -15.625 5.973 13.391 1 78.81 18 SER B C 1
ATOM 2612 O O . SER B 1 18 ? -14.766 5.613 12.586 1 78.81 18 SER B O 1
ATOM 2614 N N . LYS B 1 19 ? -16.25 7.105 13.453 1 87.44 19 LYS B N 1
ATOM 2615 C CA . LYS B 1 19 ? -15.969 8.102 12.43 1 87.44 19 LYS B CA 1
ATOM 2616 C C . LYS B 1 19 ? -14.531 8.617 12.547 1 87.44 19 LYS B C 1
ATOM 2618 O O . LYS B 1 19 ? -14.047 8.875 13.648 1 87.44 19 LYS B O 1
ATOM 2623 N N . ILE B 1 20 ? -13.859 8.68 11.43 1 93.88 20 ILE B N 1
ATOM 2624 C CA . ILE B 1 20 ? -12.492 9.18 11.344 1 93.88 20 ILE B CA 1
ATOM 2625 C C . ILE B 1 20 ? -12.5 10.602 10.773 1 93.88 20 ILE B C 1
ATOM 2627 O O . ILE B 1 20 ? -13.227 10.883 9.82 1 93.88 20 ILE B O 1
ATOM 2631 N N . HIS B 1 21 ? -11.805 11.484 11.422 1 96.69 21 HIS B N 1
ATOM 2632 C CA . HIS B 1 21 ? -11.602 12.836 10.922 1 96.69 21 HIS B CA 1
ATOM 2633 C C . HIS B 1 21 ? -10.211 13.008 10.336 1 96.69 21 HIS B C 1
ATOM 2635 O O . HIS B 1 21 ? -9.258 12.359 10.773 1 96.69 21 HIS B O 1
ATOM 2641 N N . VAL B 1 22 ? -10.172 13.852 9.289 1 98.19 22 VAL B N 1
ATOM 2642 C CA . VAL B 1 22 ? -8.875 14.102 8.688 1 98.19 22 VAL B CA 1
ATOM 2643 C C . VAL B 1 22 ? -8.711 15.586 8.383 1 98.19 22 VAL B C 1
ATOM 2645 O O . VAL B 1 22 ? -9.703 16.312 8.273 1 98.19 22 VAL B O 1
ATOM 2648 N N . SER B 1 23 ? -7.539 16.047 8.328 1 98.81 23 SER B N 1
ATOM 2649 C CA . SER B 1 23 ? -7.137 17.359 7.844 1 98.81 23 SER B CA 1
ATOM 2650 C C . SER B 1 23 ? -5.844 17.281 7.039 1 98.81 23 SER B C 1
ATOM 2652 O O . SER B 1 23 ? -5.102 16.312 7.141 1 98.81 23 SER B O 1
ATOM 2654 N N . PHE B 1 24 ? -5.645 18.266 6.215 1 98.75 24 PHE B N 1
ATOM 2655 C CA . PHE B 1 24 ? -4.531 18.219 5.277 1 98.75 24 PHE B CA 1
ATOM 2656 C C . PHE B 1 24 ? -3.713 19.5 5.328 1 98.75 24 PHE B C 1
ATOM 2658 O O . PHE B 1 24 ? -4.262 20.578 5.551 1 98.75 24 PHE B O 1
ATOM 2665 N N . GLU B 1 25 ? -2.467 19.359 5.105 1 98.75 25 GLU B N 1
ATOM 2666 C CA . GLU B 1 25 ? -1.586 20.5 4.945 1 98.75 25 GLU B CA 1
ATOM 2667 C C . GLU B 1 25 ? -1.038 20.594 3.521 1 98.75 25 GLU B C 1
ATOM 2669 O O . GLU B 1 25 ? -0.628 19.578 2.949 1 98.75 25 GLU B O 1
ATOM 2674 N N . PHE B 1 26 ? -1.089 21.734 2.955 1 97.56 26 PHE B N 1
ATOM 2675 C CA . PHE B 1 26 ? -0.485 22.062 1.667 1 97.56 26 PHE B CA 1
ATOM 2676 C C . PHE B 1 26 ? 0.451 23.25 1.787 1 97.56 26 PHE B C 1
ATOM 2678 O O . PHE B 1 26 ? 0.445 23.953 2.801 1 97.56 26 PHE B O 1
ATOM 2685 N N . PHE B 1 27 ? 1.315 23.406 0.796 1 95.12 27 PHE B N 1
ATOM 2686 C CA . PHE B 1 27 ? 2.119 24.609 0.736 1 95.12 27 PHE B CA 1
ATOM 2687 C C . PHE B 1 27 ? 1.924 25.328 -0.597 1 95.12 27 PHE B C 1
ATOM 2689 O O . PHE B 1 27 ? 1.716 24.688 -1.627 1 95.12 27 PHE B O 1
ATOM 2696 N N . PRO B 1 28 ? 1.975 26.641 -0.541 1 93.06 28 PRO B N 1
ATOM 2697 C CA . PRO B 1 28 ? 1.759 27.406 -1.772 1 93.06 28 PRO B CA 1
ATOM 2698 C C . PRO B 1 28 ? 2.781 27.062 -2.857 1 93.06 28 PRO B C 1
ATOM 2700 O O . PRO B 1 28 ? 3.969 26.906 -2.564 1 93.06 28 PRO B O 1
ATOM 2703 N N . PRO B 1 29 ? 2.207 26.938 -4.117 1 89.19 29 PRO B N 1
ATOM 2704 C CA . PRO B 1 29 ? 3.16 26.719 -5.211 1 89.19 29 PRO B CA 1
ATOM 2705 C C . PRO B 1 29 ? 4.102 27.906 -5.414 1 89.19 29 PRO B C 1
ATOM 2707 O O . PRO B 1 29 ? 3.779 29.031 -5.02 1 89.19 29 PRO B O 1
ATOM 2710 N N . LYS B 1 30 ? 5.145 27.656 -6.078 1 79.69 30 LYS B N 1
ATOM 2711 C CA . LYS B 1 30 ? 6.109 28.703 -6.355 1 79.69 30 LYS B CA 1
ATOM 2712 C C . LYS B 1 30 ? 5.539 29.734 -7.336 1 79.69 30 LYS B C 1
ATOM 2714 O O . LYS B 1 30 ? 4.789 29.375 -8.25 1 79.69 30 LYS B O 1
ATOM 2719 N N . LEU B 1 31 ? 5.703 31.031 -7.098 1 68.19 31 LEU B N 1
ATOM 2720 C CA . LEU B 1 31 ? 5.141 32.188 -7.805 1 68.19 31 LEU B CA 1
ATOM 2721 C C . LEU B 1 31 ? 5.262 32 -9.312 1 68.19 31 LEU B C 1
ATOM 2723 O O . LEU B 1 31 ? 4.344 32.344 -10.062 1 68.19 31 LEU B O 1
ATOM 2727 N N . ASN B 1 32 ? 6.258 31.516 -9.891 1 61.19 32 ASN B N 1
ATOM 2728 C CA . ASN B 1 32 ? 6.508 31.547 -11.328 1 61.19 32 ASN B CA 1
ATOM 2729 C C . ASN B 1 32 ? 6.336 30.172 -11.953 1 61.19 32 ASN B C 1
ATOM 2731 O O . ASN B 1 32 ? 6.793 29.938 -13.078 1 61.19 32 ASN B O 1
ATOM 2735 N N . THR B 1 33 ? 5.641 29.438 -11.305 1 60.38 33 THR B N 1
ATOM 2736 C CA . THR B 1 33 ? 5.586 28.109 -11.914 1 60.38 33 THR B CA 1
ATOM 2737 C C . THR B 1 33 ? 4.215 27.859 -12.539 1 60.38 33 THR B C 1
ATOM 2739 O O . THR B 1 33 ? 3.188 28.219 -11.961 1 60.38 33 THR B O 1
ATOM 2742 N N . ILE B 1 34 ? 4.168 27.812 -13.93 1 51.38 34 ILE B N 1
ATOM 2743 C CA . ILE B 1 34 ? 3.057 27.391 -14.781 1 51.38 34 ILE B CA 1
ATOM 2744 C C . ILE B 1 34 ? 2.342 26.203 -14.156 1 51.38 34 ILE B C 1
ATOM 2746 O O . ILE B 1 34 ? 1.134 26.031 -14.336 1 51.38 34 ILE B O 1
ATOM 2750 N N . LYS B 1 35 ? 3.033 25.422 -13.352 1 56.38 35 LYS B N 1
ATOM 2751 C CA . LYS B 1 35 ? 2.664 24.062 -12.922 1 56.38 35 LYS B CA 1
ATOM 2752 C C . LYS B 1 35 ? 1.766 24.109 -11.688 1 56.38 35 LYS B C 1
ATOM 2754 O O . LYS B 1 35 ? 1.802 23.203 -10.852 1 56.38 35 LYS B O 1
ATOM 2759 N N . ASN B 1 36 ? 0.781 25.172 -11.602 1 73.25 36 ASN B N 1
ATOM 2760 C CA . ASN B 1 36 ? -0.151 25.344 -10.492 1 73.25 36 ASN B CA 1
ATOM 2761 C C . ASN B 1 36 ? -1.335 24.391 -10.602 1 73.25 36 ASN B C 1
ATOM 2763 O O . ASN B 1 36 ? -2.059 24.172 -9.625 1 73.25 36 ASN B O 1
ATOM 2767 N N . SER B 1 37 ? -1.337 23.734 -11.602 1 80.12 37 SER B N 1
ATOM 2768 C CA . SER B 1 37 ? -2.482 22.859 -11.875 1 80.12 37 SER B CA 1
ATOM 2769 C C . SER B 1 37 ? -2.455 21.609 -11.008 1 80.12 37 SER B C 1
ATOM 2771 O O . SER B 1 37 ? -3.49 21.188 -10.484 1 80.12 37 SER B O 1
ATOM 2773 N N . SER B 1 38 ? -1.271 21.156 -10.711 1 89.56 38 SER B N 1
ATOM 2774 C CA . SER B 1 38 ? -1.178 19.953 -9.898 1 89.56 38 SER B CA 1
ATOM 2775 C C . SER B 1 38 ? -1.526 20.234 -8.445 1 89.56 38 SER B C 1
ATOM 2777 O O . SER B 1 38 ? -2.137 19.406 -7.773 1 89.56 38 SER B O 1
ATOM 2779 N N . PHE B 1 39 ? -1.213 21.484 -8.047 1 93.69 39 PHE B N 1
ATOM 2780 C CA . PHE B 1 39 ? -1.509 21.938 -6.691 1 93.69 39 PHE B CA 1
ATOM 2781 C C . PHE B 1 39 ? -3.014 21.984 -6.457 1 93.69 39 PHE B C 1
ATOM 2783 O O . PHE B 1 39 ? -3.527 21.344 -5.535 1 93.69 39 PHE B O 1
ATOM 2790 N N . PHE B 1 40 ? -3.672 22.562 -7.293 1 93.81 40 PHE B N 1
ATOM 2791 C CA . PHE B 1 40 ? -5.109 22.734 -7.137 1 93.81 40 PHE B CA 1
ATOM 2792 C C . PHE B 1 40 ? -5.84 21.422 -7.379 1 93.81 40 PHE B C 1
ATOM 2794 O O . PHE B 1 40 ? -6.867 21.156 -6.754 1 93.81 40 PHE B O 1
ATOM 2801 N N . TYR B 1 41 ? -5.273 20.688 -8.266 1 94.06 41 TYR B N 1
ATOM 2802 C CA . TYR B 1 41 ? -5.867 19.375 -8.484 1 94.06 41 TYR B CA 1
ATOM 2803 C C . TYR B 1 41 ? -5.801 18.531 -7.227 1 94.06 41 TYR B C 1
ATOM 2805 O O . TYR B 1 41 ? -6.785 17.891 -6.844 1 94.06 41 TYR B O 1
ATOM 2813 N N . ALA B 1 42 ? -4.68 18.547 -6.582 1 95.62 42 ALA B N 1
ATOM 2814 C CA . ALA B 1 42 ? -4.508 17.781 -5.348 1 95.62 42 ALA B CA 1
ATOM 2815 C C . ALA B 1 42 ? -5.465 18.266 -4.266 1 95.62 42 ALA B C 1
ATOM 2817 O O . ALA B 1 42 ? -6.109 17.453 -3.59 1 95.62 42 ALA B O 1
ATOM 2818 N N . ILE B 1 43 ? -5.566 19.547 -4.148 1 96.81 43 ILE B N 1
ATOM 2819 C CA . ILE B 1 43 ? -6.453 20.125 -3.143 1 96.81 43 ILE B CA 1
ATOM 2820 C C . ILE B 1 43 ? -7.895 19.734 -3.439 1 96.81 43 ILE B C 1
ATOM 2822 O O . ILE B 1 43 ? -8.625 19.312 -2.539 1 96.81 43 ILE B O 1
ATOM 2826 N N . LYS B 1 44 ? -8.273 19.844 -4.695 1 95 44 LYS B N 1
ATOM 2827 C CA . LYS B 1 44 ? -9.633 19.484 -5.09 1 95 44 LYS B CA 1
ATOM 2828 C C . LYS B 1 44 ? -9.914 18.016 -4.812 1 95 44 LYS B C 1
ATOM 2830 O O . LYS B 1 44 ? -10.961 17.672 -4.258 1 95 44 LYS B O 1
ATOM 2835 N N . LYS B 1 45 ? -8.992 17.203 -5.168 1 93.75 45 LYS B N 1
ATOM 2836 C CA . LYS B 1 45 ? -9.148 15.773 -4.977 1 93.75 45 LYS B CA 1
ATOM 2837 C C . LYS B 1 45 ? -9.312 15.43 -3.5 1 93.75 45 LYS B C 1
ATOM 2839 O O . LYS B 1 45 ? -10.242 14.703 -3.123 1 93.75 45 LYS B O 1
ATOM 2844 N N . LEU B 1 46 ? -8.492 15.953 -2.66 1 96.62 46 LEU B N 1
ATOM 2845 C CA . LEU B 1 46 ? -8.539 15.625 -1.239 1 96.62 46 LEU B CA 1
ATOM 2846 C C . LEU B 1 46 ? -9.742 16.297 -0.568 1 96.62 46 LEU B C 1
ATOM 2848 O O . LEU B 1 46 ? -10.258 15.781 0.426 1 96.62 46 LEU B O 1
ATOM 2852 N N . SER B 1 47 ? -10.211 17.406 -1.149 1 96.5 47 SER B N 1
ATOM 2853 C CA . SER B 1 47 ? -11.383 18.094 -0.608 1 96.5 47 SER B CA 1
ATOM 2854 C C . SER B 1 47 ? -12.633 17.234 -0.734 1 96.5 47 SER B C 1
ATOM 2856 O O . SER B 1 47 ? -13.578 17.375 0.046 1 96.5 47 SER B O 1
ATOM 2858 N N . THR B 1 48 ? -12.664 16.328 -1.665 1 93.62 48 THR B N 1
ATOM 2859 C CA . THR B 1 48 ? -13.82 15.453 -1.861 1 93.62 48 THR B CA 1
ATOM 2860 C C . THR B 1 48 ? -14.023 14.547 -0.653 1 93.62 48 THR B C 1
ATOM 2862 O O . THR B 1 48 ? -15.102 13.977 -0.473 1 93.62 48 THR B O 1
ATOM 2865 N N . LEU B 1 49 ? -13.023 14.414 0.176 1 94.31 49 LEU B N 1
ATOM 2866 C CA . LEU B 1 49 ? -13.086 13.555 1.35 1 94.31 49 LEU B CA 1
ATOM 2867 C C . LEU B 1 49 ? -13.664 14.305 2.547 1 94.31 49 LEU B C 1
ATOM 2869 O O . LEU B 1 49 ? -13.758 13.75 3.645 1 94.31 49 LEU B O 1
ATOM 2873 N N . LYS B 1 50 ? -13.938 15.578 2.391 1 94.81 50 LYS B N 1
ATOM 2874 C CA . LYS B 1 50 ? -14.57 16.438 3.383 1 94.81 50 LYS B CA 1
ATOM 2875 C C . LYS B 1 50 ? -13.727 16.516 4.656 1 94.81 50 LYS B C 1
ATOM 2877 O O . LYS B 1 50 ? -14.227 16.234 5.75 1 94.81 50 LYS B O 1
ATOM 2882 N N . PRO B 1 51 ? -12.492 16.922 4.465 1 97.75 51 PRO B N 1
ATOM 2883 C CA . PRO B 1 51 ? -11.656 17.109 5.656 1 97.75 51 PRO B CA 1
ATOM 2884 C C . PRO B 1 51 ? -12.211 18.188 6.59 1 97.75 51 PRO B C 1
ATOM 2886 O O . PRO B 1 51 ? -12.977 19.047 6.156 1 97.75 51 PRO B O 1
ATOM 2889 N N . ASP B 1 52 ? -11.805 18.094 7.852 1 97.88 52 ASP B N 1
ATOM 2890 C CA . ASP B 1 52 ? -12.211 19.109 8.812 1 97.88 52 ASP B CA 1
ATOM 2891 C C . ASP B 1 52 ? -11.633 20.469 8.453 1 97.88 52 ASP B C 1
ATOM 2893 O O . ASP B 1 52 ? -12.281 21.5 8.656 1 97.88 52 ASP B O 1
ATOM 2897 N N . PHE B 1 53 ? -10.438 20.453 7.922 1 98.44 53 PHE B N 1
ATOM 2898 C CA . PHE B 1 53 ? -9.812 21.688 7.461 1 98.44 53 PHE B CA 1
ATOM 2899 C C . PHE B 1 53 ? -8.609 21.391 6.578 1 98.44 53 PHE B C 1
ATOM 2901 O O . PHE B 1 53 ? -8.125 20.266 6.535 1 98.44 53 PHE B O 1
ATOM 2908 N N . ILE B 1 54 ? -8.164 22.391 5.895 1 98.5 54 ILE B N 1
ATOM 2909 C CA . ILE B 1 54 ? -6.934 22.391 5.117 1 98.5 54 ILE B CA 1
ATOM 2910 C C . ILE B 1 54 ? -6.023 23.516 5.59 1 98.5 54 ILE B C 1
ATOM 2912 O O . ILE B 1 54 ? -6.418 24.688 5.586 1 98.5 54 ILE B O 1
ATOM 2916 N N . SER B 1 55 ? -4.875 23.141 6.02 1 98.62 55 SER B N 1
ATOM 2917 C CA . SER B 1 55 ? -3.912 24.156 6.41 1 98.62 55 SER B CA 1
ATOM 2918 C C . SER B 1 55 ? -2.973 24.516 5.262 1 98.62 55 SER B C 1
ATOM 2920 O O . SER B 1 55 ? -2.646 23.656 4.441 1 98.62 55 SER B O 1
ATOM 2922 N N . ILE B 1 56 ? -2.553 25.734 5.18 1 97.56 56 ILE B N 1
ATOM 2923 C CA . ILE B 1 56 ? -1.62 26.234 4.172 1 97.56 56 ILE B CA 1
ATOM 2924 C C . ILE B 1 56 ? -0.38 26.812 4.852 1 97.56 56 ILE B C 1
ATOM 2926 O O . ILE B 1 56 ? -0.48 27.734 5.652 1 97.56 56 ILE B O 1
ATOM 2930 N N . THR B 1 57 ? 0.763 26.25 4.484 1 96.06 57 THR B N 1
ATOM 2931 C CA . THR B 1 57 ? 1.986 26.672 5.164 1 96.06 57 THR B CA 1
ATOM 2932 C C . THR B 1 57 ? 2.418 28.062 4.711 1 96.06 57 THR B C 1
ATOM 2934 O O . THR B 1 57 ? 1.917 28.578 3.709 1 96.06 57 THR B O 1
ATOM 2937 N N . CYS B 1 58 ? 3.23 28.672 5.504 1 91.31 58 CYS B N 1
ATOM 2938 C CA . CYS B 1 58 ? 3.877 29.953 5.242 1 91.31 58 CYS B CA 1
ATOM 2939 C C . CYS B 1 58 ? 5.371 29.875 5.543 1 91.31 58 CYS B C 1
ATOM 2941 O O . CYS B 1 58 ? 5.781 29.25 6.516 1 91.31 58 CYS B O 1
ATOM 2943 N N . THR B 1 59 ? 6.105 30.453 4.656 1 83.25 59 THR B N 1
ATOM 2944 C CA . THR B 1 59 ? 7.539 30.484 4.922 1 83.25 59 THR B CA 1
ATOM 2945 C C . THR B 1 59 ? 7.941 31.797 5.578 1 83.25 59 THR B C 1
ATOM 2947 O O . THR B 1 59 ? 7.184 32.781 5.543 1 83.25 59 THR B O 1
ATOM 2950 N N . SER B 1 60 ? 9.062 31.781 6.23 1 74.44 60 SER B N 1
ATOM 2951 C CA . SER B 1 60 ? 9.523 32.938 6.98 1 74.44 60 SER B CA 1
ATOM 2952 C C . SER B 1 60 ? 10.039 34.031 6.047 1 74.44 60 SER B C 1
ATOM 2954 O O . SER B 1 60 ? 10.297 35.156 6.48 1 74.44 60 SER B O 1
ATOM 2956 N N . ARG B 1 61 ? 10.031 33.812 4.879 1 70.5 61 ARG B N 1
ATOM 2957 C CA . ARG B 1 61 ? 10.523 34.844 3.961 1 70.5 61 ARG B CA 1
ATOM 2958 C C . ARG B 1 61 ? 9.469 35.938 3.736 1 70.5 61 ARG B C 1
ATOM 2960 O O . ARG B 1 61 ? 8.289 35.625 3.566 1 70.5 61 ARG B O 1
ATOM 2967 N N . ASN B 1 62 ? 9.836 37.062 3.891 1 59.69 62 ASN B N 1
ATOM 2968 C CA . ASN B 1 62 ? 8.977 38.25 3.902 1 59.69 62 ASN B CA 1
ATOM 2969 C C . ASN B 1 62 ? 7.969 38.219 2.76 1 59.69 62 ASN B C 1
ATOM 2971 O O . ASN B 1 62 ? 6.801 38.562 2.951 1 59.69 62 ASN B O 1
ATOM 2975 N N . GLU B 1 63 ? 8.375 37.906 1.621 1 65.88 63 GLU B N 1
ATOM 2976 C CA . GLU B 1 63 ? 7.496 37.938 0.46 1 65.88 63 GLU B CA 1
ATOM 2977 C C . GLU B 1 63 ? 6.496 36.781 0.512 1 65.88 63 GLU B C 1
ATOM 2979 O O . GLU B 1 63 ? 5.488 36.781 -0.203 1 65.88 63 GLU B O 1
ATOM 2984 N N . SER B 1 64 ? 6.613 36.062 1.549 1 70 64 SER B N 1
ATOM 2985 C CA . SER B 1 64 ? 5.84 34.812 1.585 1 70 64 SER B CA 1
ATOM 2986 C C . SER B 1 64 ? 4.43 35.062 2.113 1 70 64 SER B C 1
ATOM 2988 O O . SER B 1 64 ? 3.486 34.375 1.718 1 70 64 SER B O 1
ATOM 2990 N N . TYR B 1 65 ? 4.266 36.125 2.824 1 76.38 65 TYR B N 1
ATOM 2991 C CA . TYR B 1 65 ? 2.955 36.344 3.426 1 76.38 65 TYR B CA 1
ATOM 2992 C C . TYR B 1 65 ? 1.922 36.719 2.361 1 76.38 65 TYR B C 1
ATOM 2994 O O . TYR B 1 65 ? 0.824 36.156 2.346 1 76.38 65 TYR B O 1
ATOM 3002 N N . ASN B 1 66 ? 2.334 37.531 1.566 1 81.06 66 ASN B N 1
ATOM 3003 C CA . ASN B 1 66 ? 1.409 37.938 0.512 1 81.06 66 ASN B CA 1
ATOM 3004 C C . ASN B 1 66 ? 1.086 36.781 -0.421 1 81.06 66 ASN B C 1
ATOM 3006 O O . ASN B 1 66 ? -0.06 36.625 -0.842 1 81.06 66 ASN B O 1
ATOM 3010 N N . HIS B 1 67 ? 2.133 36.062 -0.636 1 87.69 67 HIS B N 1
ATOM 3011 C CA . HIS B 1 67 ? 1.952 34.906 -1.512 1 87.69 67 HIS B CA 1
ATOM 3012 C C . HIS B 1 67 ? 1.024 33.875 -0.88 1 87.69 67 HIS B C 1
ATOM 3014 O O . HIS B 1 67 ? 0.114 33.375 -1.539 1 87.69 67 HIS B O 1
ATOM 3020 N N . THR B 1 68 ? 1.264 33.562 0.378 1 91.44 68 THR B N 1
ATOM 3021 C CA . THR B 1 68 ? 0.407 32.656 1.108 1 91.44 68 THR B CA 1
ATOM 3022 C C . THR B 1 68 ? -1.021 33.188 1.191 1 91.44 68 THR B C 1
ATOM 3024 O O . THR B 1 68 ? -1.978 32.438 0.942 1 91.44 68 THR B O 1
ATOM 3027 N N . TYR B 1 69 ? -1.134 34.438 1.479 1 91.94 69 TYR B N 1
ATOM 3028 C CA . TYR B 1 69 ? -2.443 35.062 1.592 1 91.94 69 TYR B CA 1
ATOM 3029 C C . TYR B 1 69 ? -3.225 34.938 0.289 1 91.94 69 TYR B C 1
ATOM 3031 O O . TYR B 1 69 ? -4.391 34.531 0.291 1 91.94 69 TYR B O 1
ATOM 3039 N N . LYS B 1 70 ? -2.613 35.25 -0.788 1 91.75 70 LYS B N 1
ATOM 3040 C CA . LYS B 1 70 ? -3.264 35.156 -2.092 1 91.75 70 LYS B CA 1
ATOM 3041 C C . LYS B 1 70 ? -3.691 33.719 -2.395 1 91.75 70 LYS B C 1
ATOM 3043 O O . LYS B 1 70 ? -4.789 33.5 -2.9 1 91.75 70 LYS B O 1
ATOM 3048 N N . THR B 1 71 ? -2.801 32.781 -2.1 1 93.38 71 THR B N 1
ATOM 3049 C CA . THR B 1 71 ? -3.094 31.391 -2.312 1 93.38 71 THR B CA 1
ATOM 3050 C C . THR B 1 71 ? -4.301 30.953 -1.481 1 93.38 71 THR B C 1
ATOM 3052 O O . THR B 1 71 ? -5.184 30.25 -1.979 1 93.38 71 THR B O 1
ATOM 3055 N N . VAL B 1 72 ? -4.34 31.391 -0.273 1 95.81 72 VAL B N 1
ATOM 3056 C CA . VAL B 1 72 ? -5.426 31.062 0.646 1 95.81 72 VAL B CA 1
ATOM 3057 C C . VAL B 1 72 ? -6.754 31.562 0.084 1 95.81 72 VAL B C 1
ATOM 3059 O O . VAL B 1 72 ? -7.734 30.828 0.041 1 95.81 72 VAL B O 1
ATOM 3062 N N . LEU B 1 73 ? -6.793 32.781 -0.399 1 94.31 73 LEU B N 1
ATOM 3063 C CA . LEU B 1 73 ? -8.016 33.344 -0.94 1 94.31 73 LEU B CA 1
ATOM 3064 C C . LEU B 1 73 ? -8.445 32.625 -2.209 1 94.31 73 LEU B C 1
ATOM 3066 O O . LEU B 1 73 ? -9.641 32.438 -2.438 1 94.31 73 LEU B O 1
ATOM 3070 N N . GLU B 1 74 ? -7.477 32.281 -2.98 1 93.69 74 GLU B N 1
ATOM 3071 C CA . GLU B 1 74 ? -7.781 31.531 -4.199 1 93.69 74 GLU B CA 1
ATOM 3072 C C . GLU B 1 74 ? -8.414 30.172 -3.883 1 93.69 74 GLU B C 1
ATOM 3074 O O . GLU B 1 74 ? -9.383 29.766 -4.535 1 93.69 74 GLU B O 1
ATOM 3079 N N . ILE B 1 75 ? -7.836 29.5 -2.914 1 95.5 75 ILE B N 1
ATOM 3080 C CA . ILE B 1 75 ? -8.359 28.188 -2.514 1 95.5 75 ILE B CA 1
ATOM 3081 C C . ILE B 1 75 ? -9.781 28.344 -1.974 1 95.5 75 ILE B C 1
ATOM 3083 O O . ILE B 1 75 ? -10.672 27.562 -2.307 1 95.5 75 ILE B O 1
ATOM 3087 N N . GLN B 1 76 ? -9.977 29.359 -1.177 1 94 76 GLN B N 1
ATOM 3088 C CA . GLN B 1 76 ? -11.273 29.609 -0.549 1 94 76 GLN B CA 1
ATOM 3089 C C . GLN B 1 76 ? -12.367 29.797 -1.597 1 94 76 GLN B C 1
ATOM 3091 O O . GLN B 1 76 ? -13.516 29.406 -1.384 1 94 76 GLN B O 1
ATOM 3096 N N . LYS B 1 77 ? -12.047 30.344 -2.686 1 93.06 77 LYS B N 1
ATOM 3097 C CA . LYS B 1 77 ? -13 30.594 -3.768 1 93.06 77 LYS B CA 1
ATOM 3098 C C . LYS B 1 77 ? -13.359 29.297 -4.484 1 93.06 77 LYS B C 1
ATOM 3100 O O . LYS B 1 77 ? -14.438 29.188 -5.082 1 93.06 77 LYS B O 1
ATOM 3105 N N . LYS B 1 78 ? -12.508 28.375 -4.391 1 92.56 78 LYS B N 1
ATOM 3106 C CA . LYS B 1 78 ? -12.648 27.188 -5.234 1 92.56 78 LYS B CA 1
ATOM 3107 C C . LYS B 1 78 ? -13.242 26.031 -4.445 1 92.56 78 LYS B C 1
ATOM 3109 O O . LYS B 1 78 ? -13.844 25.109 -5.027 1 92.56 78 LYS B O 1
ATOM 3114 N N . ILE B 1 79 ? -12.984 26.031 -3.17 1 94.06 79 ILE B N 1
ATOM 3115 C CA . ILE B 1 79 ? -13.453 24.891 -2.396 1 94.06 79 ILE B CA 1
ATOM 3116 C C . ILE B 1 79 ? -14.203 25.375 -1.16 1 94.06 79 ILE B C 1
ATOM 3118 O O . ILE B 1 79 ? -13.961 26.469 -0.668 1 94.06 79 ILE B O 1
ATOM 3122 N N . ASN B 1 80 ? -15.156 24.547 -0.657 1 93.94 80 ASN B N 1
ATOM 3123 C CA . ASN B 1 80 ? -15.938 24.844 0.536 1 93.94 80 ASN B CA 1
ATOM 3124 C C . ASN B 1 80 ? -15.453 24.062 1.743 1 93.94 80 ASN B C 1
ATOM 3126 O O . ASN B 1 80 ? -16.203 23.281 2.326 1 93.94 80 ASN B O 1
ATOM 3130 N N . ILE B 1 81 ? -14.258 24.203 2.078 1 96.81 81 ILE B N 1
ATOM 3131 C CA . ILE B 1 81 ? -13.617 23.594 3.236 1 96.81 81 ILE B CA 1
ATOM 3132 C C . ILE B 1 81 ? -12.938 24.656 4.082 1 96.81 81 ILE B C 1
ATOM 3134 O O . ILE B 1 81 ? -12.375 25.625 3.547 1 96.81 81 ILE B O 1
ATOM 3138 N N . LYS B 1 82 ? -13.039 24.562 5.344 1 97.81 82 LYS B N 1
ATOM 3139 C CA . LYS B 1 82 ? -12.359 25.484 6.258 1 97.81 82 LYS B CA 1
ATOM 3140 C C . LYS B 1 82 ? -10.867 25.531 5.965 1 97.81 82 LYS B C 1
ATOM 3142 O O . LYS B 1 82 ? -10.195 24.5 5.926 1 97.81 82 LYS B O 1
ATOM 3147 N N . ILE B 1 83 ? -10.367 26.719 5.707 1 98.06 83 ILE B N 1
ATOM 3148 C CA . ILE B 1 83 ? -8.938 26.922 5.457 1 98.06 83 ILE B CA 1
ATOM 3149 C C . ILE B 1 83 ? -8.273 27.5 6.707 1 98.06 83 ILE B C 1
ATOM 3151 O O . ILE B 1 83 ? -8.812 28.406 7.336 1 98.06 83 ILE B O 1
ATOM 3155 N N . VAL B 1 84 ? -7.121 27 7.078 1 98.44 84 VAL B N 1
ATOM 3156 C CA . VAL B 1 84 ? -6.387 27.406 8.266 1 98.44 84 VAL B CA 1
ATOM 3157 C C . VAL B 1 84 ? -4.949 27.766 7.891 1 98.44 84 VAL B C 1
ATOM 3159 O O . VAL B 1 84 ? -4.066 26.891 7.918 1 98.44 84 VAL B O 1
ATOM 3162 N N . PRO B 1 85 ? -4.648 28.969 7.582 1 97.88 85 PRO B N 1
ATOM 3163 C CA . PRO B 1 85 ? -3.289 29.328 7.176 1 97.88 85 PRO B CA 1
ATOM 3164 C C . PRO B 1 85 ? -2.312 29.375 8.352 1 97.88 85 PRO B C 1
ATOM 3166 O O . PRO B 1 85 ? -2.715 29.641 9.484 1 97.88 85 PRO B O 1
ATOM 3169 N N . HIS B 1 86 ? -1.074 29.062 8.016 1 97.38 86 HIS B N 1
ATOM 3170 C CA . HIS B 1 86 ? 0.003 29.312 8.969 1 97.38 86 HIS B CA 1
ATOM 3171 C C . HIS B 1 86 ? 0.304 30.797 9.086 1 97.38 86 HIS B C 1
ATOM 3173 O O . HIS B 1 86 ? 0.283 31.516 8.086 1 97.38 86 HIS B O 1
ATOM 3179 N N . MET B 1 87 ? 0.577 31.234 10.219 1 94.94 87 MET B N 1
ATOM 3180 C CA . MET B 1 87 ? 1.157 32.562 10.453 1 94.94 87 MET B CA 1
ATOM 3181 C C . MET B 1 87 ? 2.449 32.438 11.258 1 94.94 87 MET B C 1
ATOM 3183 O O . MET B 1 87 ? 2.496 31.75 12.266 1 94.94 87 MET B O 1
ATOM 3187 N N . ILE B 1 88 ? 3.424 33.094 10.742 1 92.31 88 ILE B N 1
ATOM 3188 C CA . ILE B 1 88 ? 4.754 33.031 11.336 1 92.31 88 ILE B CA 1
ATOM 3189 C C . ILE B 1 88 ? 5.125 34.406 11.906 1 92.31 88 ILE B C 1
ATOM 3191 O O . ILE B 1 88 ? 4.992 35.438 11.227 1 92.31 88 ILE B O 1
ATOM 3195 N N . TYR B 1 89 ? 5.707 34.438 13.055 1 88.38 89 TYR B N 1
ATOM 3196 C CA . TYR B 1 89 ? 5.934 35.719 13.742 1 88.38 89 TYR B CA 1
ATOM 3197 C C . TYR B 1 89 ? 7.398 36.125 13.664 1 88.38 89 TYR B C 1
ATOM 3199 O O . TYR B 1 89 ? 7.719 37.312 13.703 1 88.38 89 TYR B O 1
ATOM 3207 N N . SER B 1 90 ? 8.414 35.281 13.594 1 83.06 90 SER B N 1
ATOM 3208 C CA . SER B 1 90 ? 9.836 35.469 13.844 1 83.06 90 SER B CA 1
ATOM 3209 C C . SER B 1 90 ? 10.422 36.562 12.953 1 83.06 90 SER B C 1
ATOM 3211 O O . SER B 1 90 ? 11.297 37.312 13.383 1 83.06 90 SER B O 1
ATOM 3213 N N . ASN B 1 91 ? 10.055 36.688 11.773 1 81.62 91 ASN B N 1
ATOM 3214 C CA . ASN B 1 91 ? 10.75 37.562 10.844 1 81.62 91 ASN B CA 1
ATOM 3215 C C . ASN B 1 91 ? 9.828 38.688 10.328 1 81.62 91 ASN B C 1
ATOM 3217 O O . ASN B 1 91 ? 9.984 39.156 9.203 1 81.62 91 ASN B O 1
ATOM 3221 N N . THR B 1 92 ? 8.922 39.031 11.109 1 85.38 92 THR B N 1
ATOM 3222 C CA . THR B 1 92 ? 7.98 40.062 10.711 1 85.38 92 THR B CA 1
ATOM 3223 C C . THR B 1 92 ? 7.68 41 11.883 1 85.38 92 THR B C 1
ATOM 3225 O O . THR B 1 92 ? 8.156 40.781 12.992 1 85.38 92 THR B O 1
ATOM 3228 N N . THR B 1 93 ? 7.043 42.062 11.602 1 87.94 93 THR B N 1
ATOM 3229 C CA . THR B 1 93 ? 6.691 43.031 12.641 1 87.94 93 THR B CA 1
ATOM 3230 C C . THR B 1 93 ? 5.281 42.75 13.164 1 87.94 93 THR B C 1
ATOM 3232 O O . THR B 1 93 ? 4.461 42.156 12.477 1 87.94 93 THR B O 1
ATOM 3235 N N . THR B 1 94 ? 5.09 43.25 14.391 1 92.38 94 THR B N 1
ATOM 3236 C CA . THR B 1 94 ? 3.768 43.125 14.992 1 92.38 94 THR B CA 1
ATOM 3237 C C . THR B 1 94 ? 2.711 43.812 14.133 1 92.38 94 THR B C 1
ATOM 3239 O O . THR B 1 94 ? 1.602 43.281 13.977 1 92.38 94 THR B O 1
ATOM 3242 N N . GLU B 1 95 ? 3.041 44.875 13.562 1 93.25 95 GLU B N 1
ATOM 3243 C CA . GLU B 1 95 ? 2.117 45.625 12.719 1 93.25 95 GLU B CA 1
ATOM 3244 C C . GLU B 1 95 ? 1.719 44.844 11.484 1 93.25 95 GLU B C 1
ATOM 3246 O O . GLU B 1 95 ? 0.544 44.781 11.109 1 93.25 95 GLU B O 1
ATOM 3251 N N . LYS B 1 96 ? 2.688 44.25 10.922 1 90.81 96 LYS B N 1
ATOM 3252 C CA . LYS B 1 96 ? 2.422 43.438 9.727 1 90.81 96 LYS B CA 1
ATOM 3253 C C . LYS B 1 96 ? 1.54 42.219 10.062 1 90.81 96 LYS B C 1
ATOM 3255 O O . LYS B 1 96 ? 0.618 41.906 9.312 1 90.81 96 LYS B O 1
ATOM 3260 N N . ILE B 1 97 ? 1.804 41.625 11.141 1 91.88 97 ILE B N 1
ATOM 3261 C CA . ILE B 1 97 ? 1.024 40.469 11.578 1 91.88 97 ILE B CA 1
ATOM 3262 C C . ILE B 1 97 ? -0.421 40.875 11.828 1 91.88 97 ILE B C 1
ATOM 3264 O O . ILE B 1 97 ? -1.355 40.188 11.414 1 91.88 97 ILE B O 1
ATOM 3268 N N . LYS B 1 98 ? -0.568 42.031 12.477 1 95.38 98 LYS B N 1
ATOM 3269 C CA . LYS B 1 98 ? -1.91 42.531 12.758 1 95.38 98 LYS B CA 1
ATOM 3270 C C . LYS B 1 98 ? -2.68 42.781 11.461 1 95.38 98 LYS B C 1
ATOM 3272 O O . LYS B 1 98 ? -3.859 42.438 11.359 1 95.38 98 LYS B O 1
ATOM 3277 N N . ARG B 1 99 ? -1.989 43.312 10.555 1 95 99 ARG B N 1
ATOM 3278 C CA . ARG B 1 99 ? -2.613 43.594 9.273 1 95 99 ARG B CA 1
ATOM 3279 C C . ARG B 1 99 ? -3.078 42.344 8.578 1 95 99 ARG B C 1
ATOM 3281 O O . ARG B 1 99 ? -4.219 42.25 8.109 1 95 99 ARG B O 1
ATOM 3288 N N . ILE B 1 100 ? -2.248 41.406 8.5 1 93.44 100 ILE B N 1
ATOM 3289 C CA . ILE B 1 100 ? -2.561 40.125 7.824 1 93.44 100 ILE B CA 1
ATOM 3290 C C . ILE B 1 100 ? -3.68 39.406 8.57 1 93.44 100 ILE B C 1
ATOM 3292 O O . ILE B 1 100 ? -4.598 38.875 7.945 1 93.44 100 ILE B O 1
ATOM 3296 N N . ALA B 1 101 ? -3.611 39.375 9.867 1 96.69 101 ALA B N 1
ATOM 3297 C CA . ALA B 1 101 ? -4.637 38.75 10.688 1 96.69 101 ALA B CA 1
ATOM 3298 C C . ALA B 1 101 ? -6.004 39.375 10.453 1 96.69 101 ALA B C 1
ATOM 3300 O O . ALA B 1 101 ? -7.008 38.688 10.312 1 96.69 101 ALA B O 1
ATOM 3301 N N . ASN B 1 102 ? -5.969 40.688 10.445 1 97.31 102 ASN B N 1
ATOM 3302 C CA . ASN B 1 102 ? -7.215 41.406 10.188 1 97.31 102 ASN B CA 1
ATOM 3303 C C . ASN B 1 102 ? -7.77 41.094 8.805 1 97.31 102 ASN B C 1
ATOM 3305 O O . ASN B 1 102 ? -8.977 40.906 8.641 1 97.31 102 ASN B O 1
ATOM 3309 N N . LYS B 1 103 ? -6.898 41 7.879 1 96.19 103 LYS B N 1
ATOM 3310 C CA . LYS B 1 103 ? -7.316 40.625 6.531 1 96.19 103 LYS B CA 1
ATOM 3311 C C . LYS B 1 103 ? -7.961 39.25 6.52 1 96.19 103 LYS B C 1
ATOM 3313 O O . LYS B 1 103 ? -9.023 39.062 5.918 1 96.19 103 LYS B O 1
ATOM 3318 N N . TYR B 1 104 ? -7.297 38.281 7.152 1 97.12 104 TYR B N 1
ATOM 3319 C CA . TYR B 1 104 ? -7.848 36.938 7.246 1 97.12 104 TYR B CA 1
ATOM 3320 C C . TYR B 1 104 ? -9.219 36.969 7.902 1 97.12 104 TYR B C 1
ATOM 3322 O O . TYR B 1 104 ? -10.18 36.406 7.363 1 97.12 104 TYR B O 1
ATOM 3330 N N . TRP B 1 105 ? -9.344 37.688 9 1 97.75 105 TRP B N 1
ATOM 3331 C CA . TRP B 1 105 ? -10.602 37.75 9.742 1 97.75 105 TRP B CA 1
ATOM 3332 C C . TRP B 1 105 ? -11.719 38.312 8.875 1 97.75 105 TRP B C 1
ATOM 3334 O O . TRP B 1 105 ? -12.82 37.75 8.828 1 97.75 105 TRP B O 1
ATOM 3344 N N . HIS B 1 106 ? -11.422 39.344 8.156 1 96.75 106 HIS B N 1
ATOM 3345 C CA . HIS B 1 106 ? -12.406 40 7.324 1 96.75 106 HIS B CA 1
ATOM 3346 C C . HIS B 1 106 ? -12.844 39.125 6.152 1 96.75 106 HIS B C 1
ATOM 3348 O O . HIS B 1 106 ? -13.938 39.312 5.613 1 96.75 106 HIS B O 1
ATOM 3354 N N . HIS B 1 107 ? -12.031 38.219 5.793 1 96.38 107 HIS B N 1
ATOM 3355 C CA . HIS B 1 107 ? -12.367 37.312 4.695 1 96.38 107 HIS B CA 1
ATOM 3356 C C . HIS B 1 107 ? -12.961 36.031 5.215 1 96.38 107 HIS B C 1
ATOM 3358 O O . HIS B 1 107 ? -13.07 35.031 4.469 1 96.38 107 HIS B O 1
ATOM 3364 N N . GLY B 1 108 ? -13.211 35.969 6.48 1 96.5 108 GLY B N 1
ATOM 3365 C CA . GLY B 1 108 ? -13.906 34.812 7.047 1 96.5 108 GLY B CA 1
ATOM 3366 C C . GLY B 1 108 ? -12.977 33.688 7.469 1 96.5 108 GLY B C 1
ATOM 3367 O O . GLY B 1 108 ? -13.422 32.562 7.75 1 96.5 108 GLY B O 1
ATOM 3368 N N . ILE B 1 109 ? -11.703 33.906 7.418 1 97.44 109 ILE B N 1
ATOM 3369 C CA . ILE B 1 109 ? -10.719 32.938 7.914 1 97.44 109 ILE B CA 1
ATOM 3370 C C . ILE B 1 109 ? -10.5 33.156 9.414 1 97.44 109 ILE B C 1
ATOM 3372 O O . ILE B 1 109 ? -9.781 34.062 9.812 1 97.44 109 ILE B O 1
ATOM 3376 N N . ASN B 1 110 ? -11.031 32.281 10.219 1 97.88 110 ASN B N 1
ATOM 3377 C CA . ASN B 1 110 ? -11.086 32.531 11.656 1 97.88 110 ASN B CA 1
ATOM 3378 C C . ASN B 1 110 ? -10.242 31.531 12.422 1 97.88 110 ASN B C 1
ATOM 3380 O O . ASN B 1 110 ? -10.305 31.469 13.656 1 97.88 110 ASN B O 1
ATOM 3384 N N . SER B 1 111 ? -9.555 30.672 11.727 1 98.44 111 SER B N 1
ATOM 3385 C CA . SER B 1 111 ? -8.625 29.719 12.328 1 98.44 111 SER B CA 1
ATOM 3386 C C . SER B 1 111 ? -7.215 29.906 11.773 1 98.44 111 SER B C 1
ATOM 3388 O O . SER B 1 111 ? -7.035 30.125 10.578 1 98.44 111 SER B O 1
ATOM 3390 N N . ILE B 1 112 ? -6.25 29.828 12.68 1 98.31 112 ILE B N 1
ATOM 3391 C CA . ILE B 1 112 ? -4.863 30.078 12.297 1 98.31 112 ILE B CA 1
ATOM 3392 C C . ILE B 1 112 ? -3.955 29.047 12.977 1 98.31 112 ILE B C 1
ATOM 3394 O O . ILE B 1 112 ? -4.145 28.719 14.148 1 98.31 112 ILE B O 1
ATOM 3398 N N . VAL B 1 113 ? -3.051 28.5 12.219 1 98.44 113 VAL B N 1
ATOM 3399 C CA . VAL B 1 113 ? -1.934 27.812 12.844 1 98.44 113 VAL B CA 1
ATOM 3400 C C . VAL B 1 113 ? -0.843 28.812 13.219 1 98.44 113 VAL B C 1
ATOM 3402 O O . VAL B 1 113 ? -0.184 29.375 12.344 1 98.44 113 VAL B O 1
ATOM 3405 N N . ALA B 1 114 ? -0.621 29.047 14.492 1 97.75 114 ALA B N 1
ATOM 3406 C CA . ALA B 1 114 ? 0.35 30.016 14.984 1 97.75 114 ALA B CA 1
ATOM 3407 C C . ALA B 1 114 ? 1.711 29.359 15.219 1 97.75 114 ALA B C 1
ATOM 3409 O O . ALA B 1 114 ? 1.828 28.406 16 1 97.75 114 ALA B O 1
ATOM 3410 N N . LEU B 1 115 ? 2.674 29.891 14.57 1 95.56 115 LEU B N 1
ATOM 3411 C CA . LEU B 1 115 ? 4.027 29.359 14.656 1 95.56 115 LEU B CA 1
ATOM 3412 C C . LEU B 1 115 ? 5.035 30.469 14.922 1 95.56 115 LEU B C 1
ATOM 3414 O O . LEU B 1 115 ? 4.793 31.641 14.586 1 95.56 115 LEU B O 1
ATOM 3418 N N . ARG B 1 116 ? 6.113 30.109 15.531 1 90.56 116 ARG B N 1
ATOM 3419 C CA . ARG B 1 116 ? 7.219 31.062 15.609 1 90.56 116 ARG B CA 1
ATOM 3420 C C . ARG B 1 116 ? 7.875 31.25 14.25 1 90.56 116 ARG B C 1
ATOM 3422 O O . ARG B 1 116 ? 8 32.375 13.773 1 90.56 116 ARG B O 1
ATOM 3429 N N . GLY B 1 117 ? 8.156 30.141 13.586 1 86.25 117 GLY B N 1
ATOM 3430 C CA . GLY B 1 117 ? 8.938 30.125 12.359 1 86.25 117 GLY B CA 1
ATOM 3431 C C . GLY B 1 117 ? 10.438 30.109 12.609 1 86.25 117 GLY B C 1
ATOM 3432 O O . GLY B 1 117 ? 10.891 30.359 13.727 1 86.25 117 GLY B O 1
ATOM 3433 N N . ASP B 1 118 ? 11.133 29.75 11.562 1 81.19 118 ASP B N 1
ATOM 3434 C CA . ASP B 1 118 ? 12.586 29.75 11.656 1 81.19 118 ASP B CA 1
ATOM 3435 C C . ASP B 1 118 ? 13.141 31.172 11.492 1 81.19 118 ASP B C 1
ATOM 3437 O O . ASP B 1 118 ? 12.641 31.938 10.672 1 81.19 118 ASP B O 1
ATOM 3441 N N . TYR B 1 119 ? 14.109 31.453 12.312 1 79.25 119 TYR B N 1
ATOM 3442 C CA . TYR B 1 119 ? 14.75 32.75 12.148 1 79.25 119 TYR B CA 1
ATOM 3443 C C . TYR B 1 119 ? 15.688 32.75 10.945 1 79.25 119 TYR B C 1
ATOM 3445 O O . TYR B 1 119 ? 16.438 31.797 10.734 1 79.25 119 TYR B O 1
ATOM 3453 N N . ILE B 1 120 ? 15.5 33.688 10.094 1 75.69 120 ILE B N 1
ATOM 3454 C CA . ILE B 1 120 ? 16.453 33.875 9 1 75.69 120 ILE B CA 1
ATOM 3455 C C . ILE B 1 120 ? 17.781 34.406 9.555 1 75.69 120 ILE B C 1
ATOM 3457 O O . ILE B 1 120 ? 18.844 33.875 9.234 1 75.69 120 ILE B O 1
ATOM 3461 N N . ASN B 1 121 ? 17.656 35.469 10.383 1 73.56 121 ASN B N 1
ATOM 3462 C CA . ASN B 1 121 ? 18.797 36 11.141 1 73.56 121 ASN B CA 1
ATOM 3463 C C . ASN B 1 121 ? 18.531 35.969 12.641 1 73.56 121 ASN B C 1
ATOM 3465 O O . ASN B 1 121 ? 17.516 36.469 13.117 1 73.56 121 ASN B O 1
ATOM 3469 N N . LYS B 1 122 ? 19.391 35.219 13.297 1 69.69 122 LYS B N 1
ATOM 3470 C CA . LYS B 1 122 ? 19.219 35.094 14.742 1 69.69 122 LYS B CA 1
ATOM 3471 C C . LYS B 1 122 ? 19.25 36.438 15.43 1 69.69 122 LYS B C 1
ATOM 3473 O O . LYS B 1 122 ? 20.25 37.156 15.336 1 69.69 122 LYS B O 1
ATOM 3478 N N . PRO B 1 123 ? 18.078 36.781 15.859 1 69.94 123 PRO B N 1
ATOM 3479 C CA . PRO B 1 123 ? 18.047 38.062 16.547 1 69.94 123 PRO B CA 1
ATOM 3480 C C . PRO B 1 123 ? 18.766 38.031 17.906 1 69.94 123 PRO B C 1
ATOM 3482 O O . PRO B 1 123 ? 19.094 36.938 18.406 1 69.94 123 PRO B O 1
ATOM 3485 N N . ASN B 1 1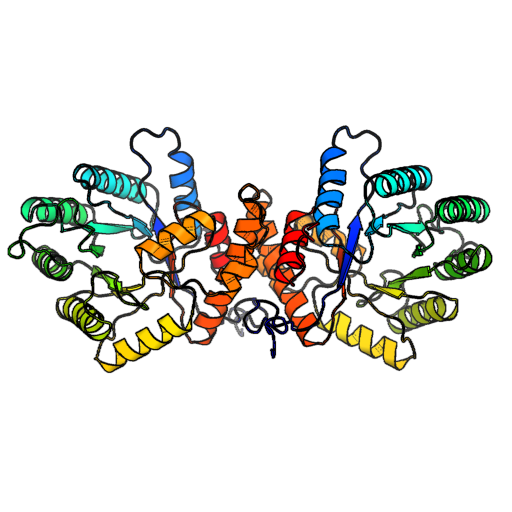24 ? 19.062 39.344 18.344 1 63.75 124 ASN B N 1
ATOM 3486 C CA . ASN B 1 124 ? 19.547 39.438 19.703 1 63.75 124 ASN B CA 1
ATOM 3487 C C . ASN B 1 124 ? 18.5 39.031 20.719 1 63.75 124 ASN B C 1
ATOM 3489 O O . ASN B 1 124 ? 17.312 39 20.406 1 63.75 124 ASN B O 1
ATOM 3493 N N . ASN B 1 125 ? 18.797 38.438 21.844 1 60.69 125 ASN B N 1
ATOM 3494 C CA . ASN B 1 125 ? 17.969 37.844 22.875 1 60.69 125 ASN B CA 1
ATOM 3495 C C . ASN B 1 125 ? 16.719 38.656 23.172 1 60.69 125 ASN B C 1
ATOM 3497 O O . ASN B 1 125 ? 15.625 38.125 23.344 1 60.69 125 ASN B O 1
ATOM 3501 N N . SER B 1 126 ? 16.844 39.969 23.141 1 56.41 126 SER B N 1
ATOM 3502 C CA . SER B 1 126 ? 15.766 40.844 23.562 1 56.41 126 SER B CA 1
ATOM 3503 C C . SER B 1 126 ? 14.648 40.875 22.516 1 56.41 126 SER B C 1
ATOM 3505 O O . SER B 1 126 ? 13.523 41.312 22.812 1 56.41 126 SER B O 1
ATOM 3507 N N . SER B 1 127 ? 14.812 40.25 21.375 1 66.62 127 SER B N 1
ATOM 3508 C CA . SER B 1 127 ? 13.836 40.406 20.297 1 66.62 127 SER B CA 1
ATOM 3509 C C . SER B 1 127 ? 13.273 39.062 19.875 1 66.62 127 SER B C 1
ATOM 3511 O O . SER B 1 127 ? 12.672 38.938 18.797 1 66.62 127 SER B O 1
ATOM 3513 N N . LEU B 1 128 ? 13.445 38.219 20.875 1 72.5 128 LEU B N 1
ATOM 3514 C CA . LEU B 1 128 ? 13.008 36.875 20.516 1 72.5 128 LEU B CA 1
ATOM 3515 C C . LEU B 1 128 ? 11.484 36.781 20.562 1 72.5 128 LEU B C 1
ATOM 3517 O O . LEU B 1 128 ? 10.852 37.219 21.516 1 72.5 128 LEU B O 1
ATOM 3521 N N . LYS B 1 129 ? 11 36.344 19.531 1 81.75 129 LYS B N 1
ATOM 3522 C CA . LYS B 1 129 ? 9.562 36.094 19.406 1 81.75 129 LYS B CA 1
ATOM 3523 C C . LYS B 1 129 ? 9.258 34.594 19.516 1 81.75 129 LYS B C 1
ATOM 3525 O O . LYS B 1 129 ? 10.07 33.75 19.141 1 81.75 129 LYS B O 1
ATOM 3530 N N . TYR B 1 130 ? 8.164 34.344 20.172 1 88.62 130 TYR B N 1
ATOM 3531 C CA . TYR B 1 130 ? 7.68 32.969 20.344 1 88.62 130 TYR B CA 1
ATOM 3532 C C . TYR B 1 130 ? 6.27 32.812 19.781 1 88.62 130 TYR B C 1
ATOM 3534 O O . TYR B 1 130 ? 5.562 33.812 19.578 1 88.62 130 TYR B O 1
ATOM 3542 N N . ALA B 1 131 ? 5.902 31.578 19.531 1 94.12 131 ALA B N 1
ATOM 3543 C CA . ALA B 1 131 ? 4.543 31.281 19.078 1 94.12 131 ALA B CA 1
ATOM 3544 C C . ALA B 1 131 ? 3.51 31.766 20.094 1 94.12 131 ALA B C 1
ATOM 3546 O O . ALA B 1 131 ? 2.412 32.188 19.734 1 94.12 131 ALA B O 1
ATOM 3547 N N . SER B 1 132 ? 3.879 31.766 21.375 1 95.81 132 SER B N 1
ATOM 3548 C CA . SER B 1 132 ? 2.979 32.219 22.438 1 95.81 132 SER B CA 1
ATOM 3549 C C . SER B 1 132 ? 2.619 33.688 22.266 1 95.81 132 SER B C 1
ATOM 3551 O O . SER B 1 132 ? 1.482 34.094 22.531 1 95.81 132 SER B O 1
ATOM 3553 N N . ASN B 1 133 ? 3.578 34.469 21.859 1 95.25 133 ASN B N 1
ATOM 3554 C CA . ASN B 1 133 ? 3.307 35.875 21.594 1 95.25 133 ASN B CA 1
ATOM 3555 C C . ASN B 1 133 ? 2.275 36.062 20.484 1 95.25 133 ASN B C 1
ATOM 3557 O O . ASN B 1 133 ? 1.426 36.938 20.547 1 95.25 133 ASN B O 1
ATOM 3561 N N . LEU B 1 134 ? 2.434 35.219 19.531 1 96.44 134 LEU B N 1
ATOM 3562 C CA . LEU B 1 134 ? 1.495 35.281 18.422 1 96.44 134 LEU B CA 1
ATOM 3563 C C . LEU B 1 134 ? 0.095 34.875 18.859 1 96.44 134 LEU B C 1
ATOM 3565 O O . LEU B 1 134 ? -0.896 35.5 18.438 1 96.44 134 LEU B O 1
ATOM 3569 N N . VAL B 1 135 ? -0.025 33.875 19.734 1 98.12 135 VAL B N 1
ATOM 3570 C CA . VAL B 1 135 ? -1.31 33.469 20.266 1 98.12 135 VAL B CA 1
ATOM 3571 C C . VAL B 1 135 ? -1.996 34.625 20.969 1 98.12 135 VAL B C 1
ATOM 3573 O O . VAL B 1 135 ? -3.164 34.906 20.703 1 98.12 135 VAL B O 1
ATOM 3576 N N . ILE B 1 136 ? -1.244 35.312 21.766 1 97.31 136 ILE B N 1
ATOM 3577 C CA . ILE B 1 136 ? -1.774 36.438 22.5 1 97.31 136 ILE B CA 1
ATOM 3578 C C . ILE B 1 136 ? -2.268 37.531 21.531 1 97.31 136 ILE B C 1
ATOM 3580 O O . ILE B 1 136 ? -3.387 38.031 21.672 1 97.31 136 ILE B O 1
ATOM 3584 N N . LEU B 1 137 ? -1.4 37.812 20.625 1 96.69 137 LEU B N 1
ATOM 3585 C CA . LEU B 1 137 ? -1.714 38.875 19.656 1 96.69 137 LEU B CA 1
ATOM 3586 C C . LEU B 1 137 ? -2.988 38.531 18.891 1 96.69 137 LEU B C 1
ATOM 3588 O O . LEU B 1 137 ? -3.857 39.406 18.734 1 96.69 137 LEU B O 1
ATOM 3592 N N . LEU B 1 138 ? -3.131 37.312 18.406 1 98.06 138 LEU B N 1
ATOM 3593 C CA . LEU B 1 138 ? -4.289 36.906 17.625 1 98.06 138 LEU B CA 1
ATOM 3594 C C . LEU B 1 138 ? -5.562 36.969 18.453 1 98.06 138 LEU B C 1
ATOM 3596 O O . LEU B 1 138 ? -6.613 37.375 17.969 1 98.06 138 LEU B O 1
ATOM 3600 N N . LYS B 1 139 ? -5.465 36.594 19.75 1 97.81 139 LYS B N 1
ATOM 3601 C CA . LYS B 1 139 ? -6.621 36.656 20.641 1 97.81 139 LYS B CA 1
ATOM 3602 C C . LYS B 1 139 ? -7.055 38.094 20.922 1 97.81 139 LYS B C 1
ATOM 3604 O O . LYS B 1 139 ? -8.234 38.344 21.141 1 97.81 139 LYS B O 1
ATOM 3609 N N . GLN B 1 140 ? -6.141 39 20.875 1 97.38 140 GLN B N 1
ATOM 3610 C CA . GLN B 1 140 ? -6.438 40.406 21.078 1 97.38 140 GLN B CA 1
ATOM 3611 C C . GLN B 1 140 ? -7.145 41 19.859 1 97.38 140 GLN B C 1
ATOM 3613 O O . GLN B 1 140 ? -7.934 41.938 19.984 1 97.38 140 GLN B O 1
ATOM 3618 N N . ILE B 1 141 ? -6.832 40.531 18.75 1 97.19 141 ILE B N 1
ATOM 3619 C CA . ILE B 1 141 ? -7.363 41.031 17.5 1 97.19 141 ILE B CA 1
ATOM 3620 C C . ILE B 1 141 ? -8.805 40.562 17.312 1 97.19 141 ILE B C 1
ATOM 3622 O O . ILE B 1 141 ? -9.695 41.375 17.031 1 97.19 141 ILE B O 1
ATOM 3626 N N . ALA B 1 142 ? -9.023 39.312 17.453 1 97.81 142 ALA B N 1
ATOM 3627 C CA . ALA B 1 142 ? -10.336 38.688 17.312 1 97.81 142 ALA B CA 1
ATOM 3628 C C . ALA B 1 142 ? -10.383 37.312 17.969 1 97.81 142 ALA B C 1
ATOM 3630 O O . ALA B 1 142 ? -9.359 36.812 18.453 1 97.81 142 ALA B O 1
ATOM 3631 N N . ASN B 1 143 ? -11.57 36.719 18.016 1 97.44 143 ASN B N 1
ATOM 3632 C CA . ASN B 1 143 ? -11.734 35.406 18.656 1 97.44 143 ASN B CA 1
ATOM 3633 C C . ASN B 1 143 ? -11.312 34.281 17.703 1 97.44 143 ASN B C 1
ATOM 3635 O O . ASN B 1 143 ? -12.109 33.375 17.422 1 97.44 143 ASN B O 1
ATOM 3639 N N . PHE B 1 144 ? -10.086 34.25 17.312 1 98.56 144 PHE B N 1
ATOM 3640 C CA . PHE B 1 144 ? -9.523 33.25 16.422 1 98.56 144 PHE B CA 1
ATOM 3641 C C . PHE B 1 144 ? -9.516 31.875 17.109 1 98.56 144 PHE B C 1
ATOM 3643 O O . PHE B 1 144 ? -9.25 31.781 18.297 1 98.56 144 PHE B O 1
ATOM 3650 N N . ASP B 1 145 ? -9.836 30.844 16.344 1 98.44 145 ASP B N 1
ATOM 3651 C CA . ASP B 1 145 ? -9.414 29.484 16.688 1 98.44 145 ASP B CA 1
ATOM 3652 C C . ASP B 1 145 ? -7.941 29.281 16.359 1 98.44 145 ASP B C 1
ATOM 3654 O O . ASP B 1 145 ? -7.535 29.375 15.203 1 98.44 145 ASP B O 1
ATOM 3658 N N . ILE B 1 146 ? -7.172 29.047 17.406 1 98.75 146 ILE B N 1
ATOM 3659 C CA . ILE B 1 146 ? -5.727 29.047 17.203 1 98.75 146 ILE B CA 1
ATOM 3660 C C . ILE B 1 146 ? -5.184 27.625 17.391 1 98.75 146 ILE B C 1
ATOM 3662 O O . ILE B 1 146 ? -5.41 27.016 18.438 1 98.75 146 ILE B O 1
ATOM 3666 N N . PHE B 1 147 ? -4.555 27.094 16.344 1 98.81 147 PHE B N 1
ATOM 3667 C CA . PHE B 1 147 ? -3.828 25.828 16.391 1 98.81 147 PHE B CA 1
ATOM 3668 C C . PHE B 1 147 ? -2.342 26.062 16.625 1 98.81 147 PHE B C 1
ATOM 3670 O O . PHE B 1 147 ? -1.789 27.062 16.156 1 98.81 147 PHE B O 1
ATOM 3677 N N . VAL B 1 148 ? -1.737 25.172 17.375 1 98.62 148 VAL B N 1
ATOM 3678 C CA . VAL B 1 148 ? -0.303 25.297 17.609 1 98.62 148 VAL B CA 1
ATOM 3679 C C . VAL B 1 148 ? 0.386 23.969 17.312 1 98.62 148 VAL B C 1
ATOM 3681 O O . VAL B 1 148 ? -0.275 22.938 17.188 1 98.62 148 VAL B O 1
ATOM 3684 N N . ALA B 1 149 ? 1.681 24.016 17.156 1 97.81 149 ALA B N 1
ATOM 3685 C CA . ALA B 1 149 ? 2.477 22.828 16.891 1 97.81 149 ALA B CA 1
ATOM 3686 C C . ALA B 1 149 ? 2.879 22.125 18.203 1 97.81 149 ALA B C 1
ATOM 3688 O O . ALA B 1 149 ? 3.1 22.797 19.219 1 97.81 149 ALA B O 1
ATOM 3689 N N . ALA B 1 150 ? 2.928 20.875 18.172 1 98.12 150 ALA B N 1
ATOM 3690 C CA . ALA B 1 150 ? 3.438 20.031 19.25 1 98.12 150 ALA B CA 1
ATOM 3691 C C . ALA B 1 150 ? 4.496 19.062 18.75 1 98.12 150 ALA B C 1
ATOM 3693 O O . ALA B 1 150 ? 4.484 18.688 17.562 1 98.12 150 ALA B O 1
ATOM 3694 N N . TYR B 1 151 ? 5.414 18.672 19.625 1 97.56 151 TYR B N 1
ATOM 3695 C CA . TYR B 1 151 ? 6.57 17.875 19.203 1 97.56 151 TYR B CA 1
ATOM 3696 C C . TYR B 1 151 ? 6.727 16.641 20.078 1 97.56 151 TYR B C 1
ATOM 3698 O O . TYR B 1 151 ? 7.41 16.672 21.109 1 97.56 151 TYR B O 1
ATOM 3706 N N . PRO B 1 152 ? 6.254 15.492 19.578 1 97.81 152 PRO B N 1
ATOM 3707 C CA . PRO B 1 152 ? 6.375 14.25 20.328 1 97.81 152 PRO B CA 1
ATOM 3708 C C . PRO B 1 152 ? 7.824 13.875 20.625 1 97.81 152 PRO B C 1
ATOM 3710 O O . PRO B 1 152 ? 8.109 13.211 21.625 1 97.81 152 PRO B O 1
ATOM 3713 N N . GLU B 1 153 ? 8.75 14.328 19.781 1 97.06 153 GLU B N 1
ATOM 3714 C CA . GLU B 1 153 ? 10.156 13.984 19.953 1 97.06 153 GLU B CA 1
ATOM 3715 C C . GLU B 1 153 ? 10.992 15.219 20.297 1 97.06 153 GLU B C 1
ATOM 3717 O O . GLU B 1 153 ? 12.172 15.289 19.969 1 97.06 153 GLU B O 1
ATOM 3722 N N . VAL B 1 154 ? 10.344 16.172 20.859 1 95.5 154 VAL B N 1
ATOM 3723 C CA . VAL B 1 154 ? 10.961 17.391 21.391 1 95.5 154 VAL B CA 1
ATOM 3724 C C . VAL B 1 154 ? 11.414 18.281 20.234 1 95.5 154 VAL B C 1
ATOM 3726 O O . VAL B 1 154 ? 12.062 17.812 19.297 1 95.5 154 VAL B O 1
ATOM 3729 N N . HIS B 1 155 ? 11.062 19.516 20.25 1 93.56 155 HIS B N 1
ATOM 3730 C CA . HIS B 1 155 ? 11.508 20.5 19.266 1 93.56 155 HIS B CA 1
ATOM 3731 C C . HIS B 1 155 ? 13.031 20.609 19.25 1 93.56 155 HIS B C 1
ATOM 3733 O O . HIS B 1 155 ? 13.664 20.609 20.312 1 93.56 155 HIS B O 1
ATOM 3739 N N . PRO B 1 156 ? 13.609 20.781 18.078 1 90.75 156 PRO B N 1
ATOM 3740 C CA . PRO B 1 156 ? 15.07 20.781 17.969 1 90.75 156 PRO B CA 1
ATOM 3741 C C . PRO B 1 156 ? 15.711 21.906 18.797 1 90.75 156 PRO B C 1
ATOM 3743 O O . PRO B 1 156 ? 16.828 21.766 19.266 1 90.75 156 PRO B O 1
ATOM 3746 N N . GLU B 1 157 ? 15.062 23 19.031 1 88.44 157 GLU B N 1
ATOM 3747 C CA . GLU B 1 157 ? 15.625 24.156 19.719 1 88.44 157 GLU B CA 1
ATOM 3748 C C . GLU B 1 157 ? 15.203 24.188 21.188 1 88.44 157 GLU B C 1
ATOM 3750 O O . GLU B 1 157 ? 15.547 25.109 21.922 1 88.44 157 GLU B O 1
ATOM 3755 N N . ALA B 1 158 ? 14.406 23.25 21.609 1 91.25 158 ALA B N 1
ATOM 3756 C CA . ALA B 1 158 ? 14 23.203 23 1 91.25 158 ALA B CA 1
ATOM 3757 C C . ALA B 1 158 ? 15.164 22.766 23.891 1 91.25 158 ALA B C 1
ATOM 3759 O O . ALA B 1 158 ? 16.016 21.969 23.484 1 91.25 158 ALA B O 1
ATOM 3760 N N . TYR B 1 159 ? 15.164 23.219 25.094 1 91.19 159 TYR B N 1
ATOM 3761 C CA . TYR B 1 159 ? 16.203 22.844 26.031 1 91.19 159 TYR B CA 1
ATOM 3762 C C . TYR B 1 159 ? 16.141 21.375 26.391 1 91.19 159 TYR B C 1
ATOM 3764 O O . TYR B 1 159 ? 17.156 20.688 26.453 1 91.19 159 TYR B O 1
ATOM 3772 N N . ASN B 1 160 ? 14.969 20.922 26.688 1 93.5 160 ASN B N 1
ATOM 3773 C CA . ASN B 1 160 ? 14.688 19.516 26.953 1 93.5 160 ASN B CA 1
ATOM 3774 C C . ASN B 1 160 ? 13.203 19.203 26.797 1 93.5 160 ASN B C 1
ATOM 3776 O O . ASN B 1 160 ? 12.406 20.094 26.484 1 93.5 160 ASN B O 1
ATOM 3780 N N . ALA B 1 161 ? 12.875 18 27 1 94.38 161 ALA B N 1
ATOM 3781 C CA . ALA B 1 161 ? 11.508 17.516 26.781 1 94.38 161 ALA B CA 1
ATOM 3782 C C . ALA B 1 161 ? 10.531 18.234 27.719 1 94.38 161 ALA B C 1
ATOM 3784 O O . ALA B 1 161 ? 9.43 18.594 27.312 1 94.38 161 ALA B O 1
ATOM 3785 N N . GLN B 1 162 ? 10.906 18.406 28.875 1 95.5 162 GLN B N 1
ATOM 3786 C CA . GLN B 1 162 ? 10.031 19.031 29.859 1 95.5 162 GLN B CA 1
ATOM 3787 C C . GLN B 1 162 ? 9.766 20.5 29.516 1 95.5 162 GLN B C 1
ATOM 3789 O O . GLN B 1 162 ? 8.625 20.953 29.609 1 95.5 162 GLN B O 1
ATOM 3794 N N . SER B 1 163 ? 10.781 21.234 29.203 1 95.81 163 SER B N 1
ATOM 3795 C CA . SER B 1 163 ? 10.602 22.625 28.812 1 95.81 163 SER B CA 1
ATOM 3796 C C . SER B 1 163 ? 9.688 22.75 27.594 1 95.81 163 SER B C 1
ATOM 3798 O O . SER B 1 163 ? 8.859 23.656 27.516 1 95.81 163 SER B O 1
ATOM 3800 N N . ASP B 1 164 ? 9.883 21.891 26.703 1 96.25 164 ASP B N 1
ATOM 3801 C CA . ASP B 1 164 ? 9.055 21.891 25.484 1 96.25 164 ASP B CA 1
ATOM 3802 C C . ASP B 1 164 ? 7.582 21.703 25.828 1 96.25 164 ASP B C 1
ATOM 3804 O O . ASP B 1 164 ? 6.719 22.391 25.281 1 96.25 164 ASP B O 1
ATOM 3808 N N . LEU B 1 165 ? 7.344 20.828 26.734 1 97.31 165 LEU B N 1
ATOM 3809 C CA . LEU B 1 165 ? 5.98 20.547 27.188 1 97.31 165 LEU B CA 1
ATOM 3810 C C . LEU B 1 165 ? 5.383 21.781 27.875 1 97.31 165 LEU B C 1
ATOM 3812 O O . LEU B 1 165 ? 4.211 22.094 27.672 1 97.31 165 LEU B O 1
ATOM 3816 N N . ILE B 1 166 ? 6.156 22.391 28.641 1 97.06 166 ILE B N 1
ATOM 3817 C CA . ILE B 1 166 ? 5.711 23.562 29.375 1 97.06 166 ILE B CA 1
ATOM 3818 C C . ILE B 1 166 ? 5.383 24.688 28.391 1 97.06 166 ILE B C 1
ATOM 3820 O O . ILE B 1 166 ? 4.398 25.406 28.562 1 97.06 166 ILE B O 1
ATOM 3824 N N . TYR B 1 167 ? 6.215 24.844 27.391 1 96.75 167 TYR B N 1
ATOM 3825 C CA . TYR B 1 167 ? 5.949 25.844 26.359 1 96.75 167 TYR B CA 1
ATOM 3826 C C . TYR B 1 167 ? 4.625 25.562 25.656 1 96.75 167 TYR B C 1
ATOM 3828 O O . TYR B 1 167 ? 3.871 26.5 25.359 1 96.75 167 TYR B O 1
ATOM 3836 N N . LEU B 1 168 ? 4.363 24.297 25.359 1 98.25 168 LEU B N 1
ATOM 3837 C CA . LEU B 1 168 ? 3.084 23.938 24.766 1 98.25 168 LEU B CA 1
ATOM 3838 C C . LEU B 1 168 ? 1.926 24.281 25.688 1 98.25 168 LEU B C 1
ATOM 3840 O O . LEU B 1 168 ? 0.933 24.875 25.25 1 98.25 168 LEU B O 1
ATOM 3844 N N . LYS B 1 169 ? 2.074 23.922 26.969 1 98.44 169 LYS B N 1
ATOM 3845 C CA . LYS B 1 169 ? 1.037 24.25 27.938 1 98.44 169 LYS B CA 1
ATOM 3846 C C . LYS B 1 169 ? 0.778 25.75 27.984 1 98.44 169 LYS B C 1
ATOM 3848 O O . LYS B 1 169 ? -0.372 26.188 28.078 1 98.44 169 LYS B O 1
ATOM 3853 N N . ASN B 1 170 ? 1.856 26.5 27.984 1 97.88 170 ASN B N 1
ATOM 3854 C CA . ASN B 1 170 ? 1.742 27.953 28 1 97.88 170 ASN B CA 1
ATOM 3855 C C . ASN B 1 170 ? 0.923 28.469 26.812 1 97.88 170 ASN B C 1
ATOM 3857 O O . ASN B 1 170 ? 0.04 29.312 26.969 1 97.88 170 ASN B O 1
ATOM 3861 N N . LYS B 1 171 ? 1.212 27.969 25.625 1 98.19 171 LYS B N 1
ATOM 3862 C CA . LYS B 1 171 ? 0.459 28.359 24.438 1 98.19 171 LYS B CA 1
ATOM 3863 C C . LYS B 1 171 ? -1.024 28.031 24.594 1 98.19 171 LYS B C 1
ATOM 3865 O O . LYS B 1 171 ? -1.882 28.844 24.234 1 98.19 171 LYS B O 1
ATOM 3870 N N . ILE B 1 172 ? -1.303 26.891 25.141 1 98.44 172 ILE B N 1
ATOM 3871 C CA . ILE B 1 172 ? -2.68 26.453 25.344 1 98.44 172 ILE B CA 1
ATOM 3872 C C . ILE B 1 172 ? -3.365 27.344 26.375 1 98.44 172 ILE B C 1
ATOM 3874 O O . ILE B 1 172 ? -4.488 27.797 26.156 1 98.44 172 ILE B O 1
ATOM 3878 N N . ASP B 1 173 ? -2.689 27.625 27.453 1 98.06 173 ASP B N 1
ATOM 3879 C CA . ASP B 1 173 ? -3.236 28.469 28.516 1 98.06 173 ASP B CA 1
ATOM 3880 C C . ASP B 1 173 ? -3.525 29.875 28 1 98.06 173 ASP B C 1
ATOM 3882 O O . ASP B 1 173 ? -4.441 30.547 28.484 1 98.06 173 ASP B O 1
ATOM 3886 N N . LEU B 1 174 ? -2.76 30.266 27.047 1 97.81 174 LEU B N 1
ATOM 3887 C CA . LEU B 1 174 ? -2.883 31.625 26.5 1 97.81 174 LEU B CA 1
ATOM 3888 C C . LEU B 1 174 ? -4 31.703 25.469 1 97.81 174 LEU B C 1
ATOM 3890 O O . LEU B 1 174 ? -4.352 32.781 25 1 97.81 174 LEU B O 1
ATOM 3894 N N . GLY B 1 175 ? -4.492 30.484 25.047 1 97.81 175 GLY B N 1
ATOM 3895 C CA . GLY B 1 175 ? -5.695 30.578 24.234 1 97.81 175 GLY B CA 1
ATOM 3896 C C . GLY B 1 175 ? -5.672 29.656 23.031 1 97.81 175 GLY B C 1
ATOM 3897 O O . GLY B 1 175 ? -6.625 29.625 22.25 1 97.81 175 GLY B O 1
ATOM 3898 N N . ALA B 1 176 ? -4.625 28.891 22.797 1 98.38 176 ALA B N 1
ATOM 3899 C CA . ALA B 1 176 ? -4.621 27.906 21.703 1 98.38 176 ALA B CA 1
ATOM 3900 C C . ALA B 1 176 ? -5.66 26.812 21.969 1 98.38 176 ALA B C 1
ATOM 3902 O O . ALA B 1 176 ? -5.848 26.375 23.094 1 98.38 176 ALA B O 1
ATOM 3903 N N . ASN B 1 177 ? -6.32 26.312 20.875 1 97.12 177 ASN B N 1
ATOM 3904 C CA . ASN B 1 177 ? -7.48 25.422 20.984 1 97.12 177 ASN B CA 1
ATOM 3905 C C . ASN B 1 177 ? -7.125 24 20.609 1 97.12 177 ASN B C 1
ATOM 3907 O O . ASN B 1 177 ? -7.852 23.062 20.953 1 97.12 177 ASN B O 1
ATOM 3911 N N . LEU B 1 178 ? -6.105 23.859 19.859 1 97.81 178 LEU B N 1
ATOM 3912 C CA . LEU B 1 178 ? -5.75 22.578 19.266 1 97.81 178 LEU B CA 1
ATOM 3913 C C . LEU B 1 178 ? -4.254 22.5 18.984 1 97.81 178 LEU B C 1
ATOM 3915 O O . LEU B 1 178 ? -3.623 23.516 18.688 1 97.81 178 LEU B O 1
ATOM 3919 N N . ALA B 1 179 ? -3.736 21.328 19.188 1 98.81 179 ALA B N 1
ATOM 3920 C CA . ALA B 1 179 ? -2.338 21.125 18.812 1 98.81 179 ALA B CA 1
ATOM 3921 C C . ALA B 1 179 ? -2.213 20.078 17.719 1 98.81 179 ALA B C 1
ATOM 3923 O O . ALA B 1 179 ? -2.916 19.062 17.719 1 98.81 179 ALA B O 1
ATOM 3924 N N . ILE B 1 180 ? -1.396 20.312 16.719 1 98.81 180 ILE B N 1
ATOM 3925 C CA . ILE B 1 180 ? -1.01 19.359 15.68 1 98.81 180 ILE B CA 1
ATOM 3926 C C . ILE B 1 180 ? 0.452 18.969 15.867 1 98.81 180 ILE B C 1
ATOM 3928 O O . ILE B 1 180 ? 1.33 19.828 15.977 1 98.81 180 ILE B O 1
ATOM 3932 N N . THR B 1 181 ? 0.677 17.719 15.906 1 98.75 181 THR B N 1
ATOM 3933 C CA . THR B 1 181 ? 2.051 17.297 16.172 1 98.75 181 THR B CA 1
ATOM 3934 C C . THR B 1 181 ? 2.879 17.328 14.883 1 98.75 181 THR B C 1
ATOM 3936 O O . THR B 1 181 ? 2.336 17.203 13.781 1 98.75 181 THR B O 1
ATOM 3939 N N . GLN B 1 182 ? 4.188 17.516 15.086 1 97.19 182 GLN B N 1
ATOM 3940 C CA . GLN B 1 182 ? 5.141 17.094 14.062 1 97.19 182 GLN B CA 1
ATOM 3941 C C . GLN B 1 182 ? 4.977 15.617 13.734 1 97.19 182 GLN B C 1
ATOM 3943 O O . GLN B 1 182 ? 4.469 14.844 14.547 1 97.19 182 GLN B O 1
ATOM 3948 N N . PHE B 1 183 ? 5.367 15.258 12.523 1 97.88 183 PHE B N 1
ATOM 3949 C CA . PHE B 1 183 ? 5.273 13.852 12.141 1 97.88 183 PHE B CA 1
ATOM 3950 C C . PHE B 1 183 ? 6.223 13 12.977 1 97.88 183 PHE B C 1
ATOM 3952 O O . PHE B 1 183 ? 7.172 13.516 13.562 1 97.88 183 PHE B O 1
ATOM 3959 N N . PHE B 1 184 ? 5.938 11.734 13.094 1 98 184 PHE B N 1
ATOM 3960 C CA . PHE B 1 184 ? 6.703 10.711 13.789 1 98 184 PHE B CA 1
ATOM 3961 C C . PHE B 1 184 ? 6.551 9.359 13.102 1 98 184 PHE B C 1
ATOM 3963 O O . PHE B 1 184 ? 5.621 9.156 12.32 1 98 184 PHE B O 1
ATOM 3970 N N . PHE B 1 185 ? 7.473 8.414 13.43 1 96.88 185 PHE B N 1
ATOM 3971 C CA . PHE B 1 185 ? 7.395 7.105 12.789 1 96.88 185 PHE B CA 1
ATOM 3972 C C . PHE B 1 185 ? 7.273 6 13.836 1 96.88 185 PHE B C 1
ATOM 3974 O O . PHE B 1 185 ? 6.953 4.859 13.5 1 96.88 185 PHE B O 1
ATOM 3981 N N . GLU B 1 186 ? 7.516 6.371 15.016 1 96.56 186 GLU B N 1
ATOM 3982 C CA . GLU B 1 186 ? 7.242 5.469 16.125 1 96.56 186 GLU B CA 1
ATOM 3983 C C . GLU B 1 186 ? 6.016 5.922 16.922 1 96.56 186 GLU B C 1
ATOM 3985 O O . GLU B 1 186 ? 6.039 6.973 17.562 1 96.56 186 GLU B O 1
ATOM 3990 N N . VAL B 1 187 ? 5 5.098 16.891 1 97.25 187 VAL B N 1
ATOM 3991 C CA . VAL B 1 187 ? 3.709 5.434 17.484 1 97.25 187 VAL B CA 1
ATOM 3992 C C . VAL B 1 187 ? 3.879 5.695 18.984 1 97.25 187 VAL B C 1
ATOM 3994 O O . VAL B 1 187 ? 3.205 6.562 19.547 1 97.25 187 VAL B O 1
ATOM 3997 N N . GLU B 1 188 ? 4.824 5.039 19.578 1 97.75 188 GLU B N 1
ATOM 3998 C CA . GLU B 1 188 ? 5.062 5.176 21.016 1 97.75 188 GLU B CA 1
ATOM 3999 C C . GLU B 1 188 ? 5.457 6.602 21.375 1 97.75 188 GLU B C 1
ATOM 4001 O O . GLU B 1 188 ? 5.133 7.086 22.453 1 97.75 188 GLU B O 1
ATOM 4006 N N . HIS B 1 189 ? 6.133 7.246 20.516 1 98 189 HIS B N 1
ATOM 4007 C CA . HIS B 1 189 ? 6.512 8.633 20.766 1 98 189 HIS B CA 1
ATOM 4008 C C . HIS B 1 189 ? 5.281 9.523 20.906 1 98 189 HIS B C 1
ATOM 4010 O O . HIS B 1 189 ? 5.223 10.375 21.781 1 98 189 HIS B O 1
ATOM 4016 N N . TYR B 1 190 ? 4.309 9.328 20.109 1 98.56 190 TYR B N 1
ATOM 4017 C CA . TYR B 1 190 ? 3.064 10.086 20.188 1 98.56 190 TYR B CA 1
ATOM 4018 C C . TYR B 1 190 ? 2.281 9.719 21.438 1 98.56 190 TYR B C 1
ATOM 4020 O O . TYR B 1 190 ? 1.794 10.602 22.156 1 98.56 190 TYR B O 1
ATOM 4028 N N . LEU B 1 191 ? 2.195 8.406 21.672 1 98.56 191 LEU B N 1
ATOM 4029 C CA . LEU B 1 191 ? 1.388 7.949 22.797 1 98.56 191 LEU B CA 1
ATOM 4030 C C . LEU B 1 191 ? 1.966 8.445 24.109 1 98.56 191 LEU B C 1
ATOM 4032 O O . LEU B 1 191 ? 1.228 8.906 24.984 1 98.56 191 LEU B O 1
ATOM 4036 N N . ARG B 1 192 ? 3.248 8.336 24.234 1 98.19 192 ARG B N 1
ATOM 4037 C CA . ARG B 1 192 ? 3.896 8.844 25.438 1 98.19 192 ARG B CA 1
ATOM 4038 C C . ARG B 1 192 ? 3.721 10.352 25.578 1 98.19 192 ARG B C 1
ATOM 4040 O O . ARG B 1 192 ? 3.475 10.859 26.672 1 98.19 192 ARG B O 1
ATOM 4047 N N . PHE B 1 193 ? 3.855 11.023 24.531 1 98.38 193 PHE B N 1
ATOM 4048 C CA . PHE B 1 193 ? 3.676 12.469 24.5 1 98.38 193 PHE B CA 1
ATOM 4049 C C . PHE B 1 193 ? 2.264 12.844 24.938 1 98.38 193 PHE B C 1
ATOM 4051 O O . PHE B 1 193 ? 2.078 13.742 25.766 1 98.38 193 PHE B O 1
ATOM 4058 N N . ARG B 1 194 ? 1.327 12.211 24.344 1 98.12 194 ARG B N 1
ATOM 4059 C CA . ARG B 1 194 ? -0.076 12.422 24.688 1 98.12 194 ARG B CA 1
ATOM 4060 C C . ARG B 1 194 ? -0.311 12.234 26.172 1 98.12 194 ARG B C 1
ATOM 4062 O O . ARG B 1 194 ? -0.997 13.039 26.812 1 98.12 194 ARG B O 1
ATOM 4069 N N . ASP B 1 195 ? 0.258 11.164 26.719 1 97.81 195 ASP B N 1
ATOM 4070 C CA . ASP B 1 195 ? 0.113 10.883 28.141 1 97.81 195 ASP B CA 1
ATOM 4071 C C . ASP B 1 195 ? 0.758 11.984 28.984 1 97.81 195 ASP B C 1
ATOM 4073 O O . ASP B 1 195 ? 0.203 12.398 30 1 97.81 195 ASP B O 1
ATOM 4077 N N . ARG B 1 196 ? 1.913 12.43 28.594 1 98.06 196 ARG B N 1
ATOM 4078 C CA . ARG B 1 196 ? 2.607 13.5 29.312 1 98.06 196 ARG B CA 1
ATOM 4079 C C . ARG B 1 196 ? 1.812 14.797 29.25 1 98.06 196 ARG B C 1
ATOM 4081 O O . ARG B 1 196 ? 1.767 15.539 30.234 1 98.06 196 ARG B O 1
ATOM 4088 N N . CYS B 1 197 ? 1.233 15.078 28.125 1 98.44 197 CYS B N 1
ATOM 4089 C CA . CYS B 1 197 ? 0.377 16.25 28 1 98.44 197 CYS B CA 1
ATOM 4090 C C . CYS B 1 197 ? -0.783 16.188 28.984 1 98.44 197 CYS B C 1
ATOM 4092 O O . CYS B 1 197 ? -1.046 17.156 29.703 1 98.44 197 CYS B O 1
ATOM 4094 N N . ALA B 1 198 ? -1.412 15.078 29.031 1 97.56 198 ALA B N 1
ATOM 4095 C CA . ALA B 1 198 ? -2.543 14.898 29.938 1 97.56 198 ALA B CA 1
ATOM 4096 C C . ALA B 1 198 ? -2.115 15.078 31.391 1 97.56 198 ALA B C 1
ATOM 4098 O O . ALA B 1 198 ? -2.83 15.703 32.188 1 97.56 198 ALA B O 1
ATOM 4099 N N . ALA B 1 199 ? -0.986 14.633 31.703 1 97.69 199 ALA B N 1
ATOM 4100 C CA . ALA B 1 199 ? -0.479 14.641 33.062 1 97.69 199 ALA B CA 1
ATOM 4101 C C . ALA B 1 199 ? -0.259 16.062 33.562 1 97.69 199 ALA B C 1
ATOM 4103 O O . ALA B 1 199 ? -0.322 16.328 34.781 1 97.69 199 ALA B O 1
ATOM 4104 N N . ILE B 1 200 ? -0.065 16.969 32.688 1 97.62 200 ILE B N 1
ATOM 4105 C CA . ILE B 1 200 ? 0.221 18.328 33.125 1 97.62 200 ILE B CA 1
ATOM 4106 C C . ILE B 1 200 ? -0.965 19.234 32.812 1 97.62 200 ILE B C 1
ATOM 4108 O O . ILE B 1 200 ? -0.832 20.453 32.781 1 97.62 200 ILE B O 1
ATOM 4112 N N . GLY B 1 201 ? -2.039 18.641 32.406 1 97.31 201 GLY B N 1
ATOM 4113 C CA . GLY B 1 201 ? -3.289 19.375 32.312 1 97.31 201 GLY B CA 1
ATOM 4114 C C . GLY B 1 201 ? -3.58 19.906 30.922 1 97.31 201 GLY B C 1
ATOM 4115 O O . GLY B 1 201 ? -4.379 20.828 30.75 1 97.31 201 GLY B O 1
ATOM 4116 N N . ILE B 1 202 ? -2.932 19.453 29.922 1 97.62 202 ILE B N 1
ATOM 4117 C CA . ILE B 1 202 ? -3.285 19.781 28.547 1 97.62 202 ILE B CA 1
ATOM 4118 C C . ILE B 1 202 ? -4.422 18.875 28.094 1 97.62 202 ILE B C 1
ATOM 4120 O O . ILE B 1 202 ? -4.234 17.672 27.922 1 97.62 202 ILE B O 1
ATOM 4124 N N . HIS B 1 203 ? -5.57 19.5 27.766 1 94.56 203 HIS B N 1
ATOM 4125 C CA . HIS B 1 203 ? -6.73 18.672 27.469 1 94.56 203 HIS B CA 1
ATOM 4126 C C . HIS B 1 203 ? -7.285 18.969 26.078 1 94.56 203 HIS B C 1
ATOM 4128 O O . HIS B 1 203 ? -8.258 18.344 25.641 1 94.56 203 HIS B O 1
ATOM 4134 N N . VAL B 1 204 ? -6.66 19.906 25.438 1 97 204 VAL B N 1
ATOM 4135 C CA . VAL B 1 204 ? -7.086 20.141 24.062 1 97 204 VAL B CA 1
ATOM 4136 C C . VAL B 1 204 ? -6.746 18.938 23.203 1 97 204 VAL B C 1
ATOM 4138 O O . VAL B 1 204 ? -5.938 18.094 23.594 1 97 204 VAL B O 1
ATOM 4141 N N . ASP B 1 205 ? -7.371 18.859 22.031 1 97.12 205 ASP B N 1
ATOM 4142 C CA . ASP B 1 205 ? -7.047 17.781 21.109 1 97.12 205 ASP B CA 1
ATOM 4143 C C . ASP B 1 205 ? -5.613 17.906 20.594 1 97.12 205 ASP B C 1
ATOM 4145 O O . ASP B 1 205 ? -5.164 19 20.25 1 97.12 205 ASP B O 1
ATOM 4149 N N . ILE B 1 206 ? -4.949 16.828 20.656 1 98.56 206 ILE B N 1
ATOM 4150 C CA . ILE B 1 206 ? -3.631 16.703 20.047 1 98.56 206 ILE B CA 1
ATOM 4151 C C . ILE B 1 206 ? -3.707 15.789 18.828 1 98.56 206 ILE B C 1
ATOM 4153 O O . ILE B 1 206 ? -3.744 14.562 18.953 1 98.56 206 ILE B O 1
ATOM 4157 N N . ILE B 1 207 ? -3.74 16.328 17.641 1 98.75 207 ILE B N 1
ATOM 4158 C CA . ILE B 1 207 ? -3.906 15.586 16.406 1 98.75 207 ILE B CA 1
ATOM 4159 C C . ILE B 1 207 ? -2.545 15.117 15.898 1 98.75 207 ILE B C 1
ATOM 4161 O O . ILE B 1 207 ? -1.644 15.93 15.68 1 98.75 207 ILE B O 1
ATOM 4165 N N . PRO B 1 208 ? -2.363 13.805 15.742 1 98.88 208 PRO B N 1
ATOM 4166 C CA . PRO B 1 208 ? -1.08 13.352 15.195 1 98.88 208 PRO B CA 1
ATOM 4167 C C . PRO B 1 208 ? -0.875 13.773 13.742 1 98.88 208 PRO B C 1
ATOM 4169 O O . PRO B 1 208 ? -1.783 13.633 12.922 1 98.88 208 PRO B O 1
ATOM 4172 N N . GLY B 1 209 ? 0.3 14.32 13.508 1 98.75 209 GLY B N 1
ATOM 4173 C CA . GLY B 1 209 ? 0.725 14.594 12.141 1 98.75 209 GLY B CA 1
ATOM 4174 C C . GLY B 1 209 ? 1.323 13.383 11.453 1 98.75 209 GLY B C 1
ATOM 4175 O O . GLY B 1 209 ? 2.24 12.75 11.977 1 98.75 209 GLY B O 1
ATOM 4176 N N . ILE B 1 210 ? 0.787 13.062 10.289 1 98.69 210 ILE B N 1
ATOM 4177 C CA . ILE B 1 210 ? 1.234 11.906 9.523 1 98.69 210 ILE B CA 1
ATOM 4178 C C . ILE B 1 210 ? 1.924 12.375 8.242 1 98.69 210 ILE B C 1
ATOM 4180 O O . ILE B 1 210 ? 1.362 13.164 7.48 1 98.69 210 ILE B O 1
ATOM 4184 N N . LEU B 1 211 ? 3.137 11.938 8.047 1 98 211 LEU B N 1
ATOM 4185 C CA . LEU B 1 211 ? 3.861 12.234 6.816 1 98 211 LEU B CA 1
ATOM 4186 C C . LEU B 1 211 ? 4.062 10.969 5.984 1 98 211 LEU B C 1
ATOM 4188 O O . LEU B 1 211 ? 4.965 10.18 6.258 1 98 211 LEU B O 1
ATOM 4192 N N . PRO B 1 212 ? 3.209 10.773 4.961 1 96.94 212 PRO B N 1
ATOM 4193 C CA . PRO B 1 212 ? 3.498 9.656 4.059 1 96.94 212 PRO B CA 1
ATOM 4194 C C . PRO B 1 212 ? 4.863 9.781 3.385 1 96.94 212 PRO B C 1
ATOM 4196 O O . PRO B 1 212 ? 5.223 10.859 2.908 1 96.94 212 PRO B O 1
ATOM 4199 N N . ILE B 1 213 ? 5.582 8.727 3.344 1 95.38 213 ILE B N 1
ATOM 4200 C CA . ILE B 1 213 ? 6.91 8.75 2.744 1 95.38 213 ILE B CA 1
ATOM 4201 C C . ILE B 1 213 ? 6.797 8.617 1.228 1 95.38 213 ILE B C 1
ATOM 4203 O O . ILE B 1 213 ? 6.375 7.57 0.721 1 95.38 213 ILE B O 1
ATOM 4207 N N . ILE B 1 214 ? 7.16 9.609 0.531 1 92.94 214 ILE B N 1
ATOM 4208 C CA . ILE B 1 214 ? 7.125 9.633 -0.928 1 92.94 214 ILE B CA 1
ATOM 4209 C C . ILE B 1 214 ? 8.531 9.406 -1.483 1 92.94 214 ILE B C 1
ATOM 4211 O O . ILE B 1 214 ? 8.719 8.633 -2.424 1 92.94 214 ILE B O 1
ATOM 4215 N N . ASP B 1 215 ? 9.445 10.055 -0.905 1 92.31 215 ASP B N 1
ATOM 4216 C CA . ASP B 1 215 ? 10.875 9.984 -1.22 1 92.31 215 ASP B CA 1
ATOM 4217 C C . ASP B 1 215 ? 11.711 9.82 0.047 1 92.31 215 ASP B C 1
ATOM 4219 O O . ASP B 1 215 ? 11.75 10.719 0.889 1 92.31 215 ASP B O 1
ATOM 4223 N N . PHE B 1 216 ? 12.422 8.688 0.115 1 93.81 216 PHE B N 1
ATOM 4224 C CA . PHE B 1 216 ? 13.109 8.352 1.354 1 93.81 216 PHE B CA 1
ATOM 4225 C C . PHE B 1 216 ? 14.305 9.273 1.571 1 93.81 216 PHE B C 1
ATOM 4227 O O . PHE B 1 216 ? 14.617 9.641 2.707 1 93.81 216 PHE B O 1
ATOM 4234 N N . GLN B 1 217 ? 14.977 9.602 0.53 1 92.56 217 GLN B N 1
ATOM 4235 C CA . GLN B 1 217 ? 16.094 10.531 0.658 1 92.56 217 GLN B CA 1
ATOM 4236 C C . GLN B 1 217 ? 15.633 11.898 1.154 1 92.56 217 GLN B C 1
ATOM 4238 O O . GLN B 1 217 ? 16.281 12.508 2.004 1 92.56 217 GLN B O 1
ATOM 4243 N N . GLN B 1 218 ? 14.547 12.336 0.612 1 91.38 218 GLN B N 1
ATOM 4244 C CA . GLN B 1 218 ? 13.961 13.586 1.081 1 91.38 218 GLN B CA 1
ATOM 4245 C C . GLN B 1 218 ? 13.539 13.477 2.545 1 91.38 218 GLN B C 1
ATOM 4247 O O . GLN B 1 218 ? 13.727 14.414 3.32 1 91.38 218 GLN B O 1
ATOM 4252 N N . LEU B 1 219 ? 12.977 12.344 2.922 1 93.5 219 LEU B N 1
ATOM 4253 C CA . LEU B 1 219 ? 12.586 12.117 4.309 1 93.5 219 LEU B CA 1
ATOM 4254 C C . LEU B 1 219 ? 13.789 12.234 5.238 1 93.5 219 LEU B C 1
ATOM 4256 O O . LEU B 1 219 ? 13.695 12.836 6.309 1 93.5 219 LEU B O 1
ATOM 4260 N N . LYS B 1 220 ? 14.875 11.609 4.84 1 93.12 220 LYS B N 1
ATOM 4261 C CA . LYS B 1 220 ? 16.078 11.656 5.672 1 93.12 220 LYS B CA 1
ATOM 4262 C C . LYS B 1 220 ? 16.516 13.094 5.93 1 93.12 220 LYS B C 1
ATOM 4264 O O . LYS B 1 220 ? 16.906 13.438 7.051 1 93.12 220 LYS B O 1
ATOM 4269 N N . LYS B 1 221 ? 16.406 13.891 4.93 1 91.25 221 LYS B N 1
ATOM 4270 C CA . LYS B 1 221 ? 16.734 15.305 5.082 1 91.25 221 LYS B CA 1
ATOM 4271 C C . LYS B 1 221 ? 15.789 15.992 6.047 1 91.25 221 LYS B C 1
ATOM 4273 O O . LYS B 1 221 ? 16.219 16.703 6.961 1 91.25 221 LYS B O 1
ATOM 4278 N N . PHE B 1 222 ? 14.453 15.766 5.902 1 88.5 222 PHE B N 1
ATOM 4279 C CA . PHE B 1 222 ? 13.438 16.359 6.766 1 88.5 222 PHE B CA 1
ATOM 4280 C C . PHE B 1 222 ? 13.633 15.914 8.211 1 88.5 222 PHE B C 1
ATOM 4282 O O . PHE B 1 222 ? 13.547 16.734 9.133 1 88.5 222 PHE B O 1
ATOM 4289 N N . ALA B 1 223 ? 13.844 14.656 8.359 1 88.94 223 ALA B N 1
ATOM 4290 C CA . ALA B 1 223 ? 13.953 14.078 9.695 1 88.94 223 ALA B CA 1
ATOM 4291 C C . ALA B 1 223 ? 15.148 14.672 10.445 1 88.94 223 ALA B C 1
ATOM 4293 O O . ALA B 1 223 ? 15.062 14.938 11.648 1 88.94 223 ALA B O 1
ATOM 4294 N N . SER B 1 224 ? 16.219 14.914 9.766 1 87.44 224 SER B N 1
ATOM 4295 C CA . SER B 1 224 ? 17.406 15.492 10.383 1 87.44 224 SER B CA 1
ATOM 4296 C C . SER B 1 224 ? 17.156 16.922 10.828 1 87.44 224 SER B C 1
ATOM 4298 O O . SER B 1 224 ? 17.625 17.344 11.891 1 87.44 224 SER B O 1
ATOM 4300 N N . MET B 1 225 ? 16.328 17.625 10.188 1 87.94 225 MET B N 1
ATOM 4301 C CA . MET B 1 225 ? 16.031 19.031 10.477 1 87.94 225 MET B CA 1
ATOM 4302 C C . MET B 1 225 ? 15.008 19.141 11.609 1 87.94 225 MET B C 1
ATOM 4304 O O . MET B 1 225 ? 14.969 20.156 12.312 1 87.94 225 MET B O 1
ATOM 4308 N N . THR B 1 226 ? 14.219 18.141 11.852 1 90.06 226 THR B N 1
ATOM 4309 C CA . THR B 1 226 ? 13.086 18.25 12.773 1 90.06 226 THR B CA 1
ATOM 4310 C C . THR B 1 226 ? 13.312 17.375 14.008 1 90.06 226 THR B C 1
ATOM 4312 O O . THR B 1 226 ? 12.438 17.266 14.867 1 90.06 226 THR B O 1
ATOM 4315 N N . ASN B 1 227 ? 14.422 16.766 14.172 1 92.06 227 ASN B N 1
ATOM 4316 C CA . ASN B 1 227 ? 14.734 15.883 15.297 1 92.06 227 ASN B CA 1
ATOM 4317 C C . ASN B 1 227 ? 13.758 14.719 15.375 1 92.06 227 ASN B C 1
ATOM 4319 O O . ASN B 1 227 ? 13.219 14.422 16.438 1 92.06 227 ASN B O 1
ATOM 4323 N N . VAL B 1 228 ? 13.406 14.164 14.305 1 95.94 228 VAL B N 1
ATOM 4324 C CA . VAL B 1 228 ? 12.539 12.992 14.25 1 95.94 228 VAL B CA 1
ATOM 4325 C C . VAL B 1 228 ? 13.375 11.734 14.008 1 95.94 228 VAL B C 1
ATOM 4327 O O . VAL B 1 228 ? 14.242 11.711 13.133 1 95.94 228 VAL B O 1
ATOM 4330 N N . TYR B 1 229 ? 13.133 10.727 14.805 1 96.06 229 TYR B N 1
ATOM 4331 C CA . TYR B 1 229 ? 13.836 9.453 14.711 1 96.06 229 TYR B CA 1
ATOM 4332 C C . TYR B 1 229 ? 13.203 8.562 13.641 1 96.06 229 TYR B C 1
ATOM 4334 O O . TYR B 1 229 ? 11.992 8.336 13.648 1 96.06 229 TYR B O 1
ATOM 4342 N N . ILE B 1 230 ? 14.062 8.117 12.727 1 95.88 230 ILE B N 1
ATOM 4343 C CA . ILE B 1 230 ? 13.617 7.113 11.766 1 95.88 230 ILE B CA 1
ATOM 4344 C C . ILE B 1 230 ? 14.07 5.727 12.219 1 95.88 230 ILE B C 1
ATOM 4346 O O . ILE B 1 230 ? 15.266 5.43 12.227 1 95.88 230 ILE B O 1
ATOM 4350 N N . PRO B 1 231 ? 13.133 4.922 12.57 1 94.31 231 PRO B N 1
ATOM 4351 C CA . PRO B 1 231 ? 13.516 3.594 13.062 1 94.31 231 PRO B CA 1
ATOM 4352 C C . PRO B 1 231 ? 14.258 2.77 12.016 1 94.31 231 PRO B C 1
ATOM 4354 O O . PRO B 1 231 ? 14.039 2.951 10.812 1 94.31 231 PRO B O 1
ATOM 4357 N N . LYS B 1 232 ? 15.055 1.788 12.469 1 92.06 232 LYS B N 1
ATOM 4358 C CA . LYS B 1 232 ? 15.891 0.953 11.617 1 92.06 232 LYS B CA 1
ATOM 4359 C C . LYS B 1 232 ? 15.055 0.182 10.602 1 92.06 232 LYS B C 1
ATOM 4361 O O . LYS B 1 232 ? 15.461 0.015 9.445 1 92.06 232 LYS B O 1
ATOM 4366 N N . TRP B 1 233 ? 13.93 -0.241 11.031 1 88.62 233 TRP B N 1
ATOM 4367 C CA . TRP B 1 233 ? 13.102 -1.073 10.164 1 88.62 233 TRP B CA 1
ATOM 4368 C C . TRP B 1 233 ? 12.625 -0.286 8.945 1 88.62 233 TRP B C 1
ATOM 4370 O O . TRP B 1 233 ? 12.43 -0.853 7.867 1 88.62 233 TRP B O 1
ATOM 4380 N N . ILE B 1 234 ? 12.422 1.015 9.047 1 93.25 234 ILE B N 1
ATOM 4381 C CA . ILE B 1 234 ? 12.031 1.845 7.914 1 93.25 234 ILE B CA 1
ATOM 4382 C C . ILE B 1 234 ? 13.211 1.994 6.953 1 93.25 234 ILE B C 1
ATOM 4384 O O . ILE B 1 234 ? 13.031 1.935 5.734 1 93.25 234 ILE B O 1
ATOM 4388 N N . HIS B 1 235 ? 14.398 2.188 7.512 1 92.5 235 HIS B N 1
ATOM 4389 C CA . HIS B 1 235 ? 15.586 2.189 6.672 1 92.5 235 HIS B CA 1
ATOM 4390 C C . HIS B 1 235 ? 15.695 0.901 5.863 1 92.5 235 HIS B C 1
ATOM 4392 O O . HIS B 1 235 ? 15.953 0.938 4.656 1 92.5 235 HIS B O 1
ATOM 4398 N N . THR B 1 236 ? 15.453 -0.19 6.52 1 89.06 236 THR B N 1
ATOM 4399 C CA . THR B 1 236 ? 15.555 -1.506 5.898 1 89.06 236 THR B CA 1
ATOM 4400 C C . THR B 1 236 ? 14.523 -1.654 4.785 1 89.06 236 THR B C 1
ATOM 4402 O O . THR B 1 236 ? 14.812 -2.236 3.736 1 89.06 236 THR B O 1
ATOM 4405 N N . MET B 1 237 ? 13.367 -1.098 4.969 1 90.06 237 MET B N 1
ATOM 4406 C CA . MET B 1 237 ? 12.289 -1.19 3.984 1 90.06 237 MET B CA 1
ATOM 4407 C C . MET B 1 237 ? 12.68 -0.489 2.688 1 90.06 237 MET B C 1
ATOM 4409 O O . MET B 1 237 ? 12.227 -0.877 1.608 1 90.06 237 MET B O 1
ATOM 4413 N N . PHE B 1 238 ? 13.516 0.486 2.766 1 92.5 238 PHE B N 1
ATOM 4414 C CA . PHE B 1 238 ? 13.852 1.245 1.567 1 92.5 238 PHE B CA 1
ATOM 4415 C C . PHE B 1 238 ? 15.219 0.825 1.026 1 92.5 238 PHE B C 1
ATOM 4417 O O . PHE B 1 238 ? 15.68 1.359 0.017 1 92.5 238 PHE B O 1
ATOM 4424 N N . GLU B 1 239 ? 15.852 -0.109 1.701 1 90 239 GLU B N 1
ATOM 4425 C CA . GLU B 1 239 ? 17.156 -0.579 1.246 1 90 239 GLU B CA 1
ATOM 4426 C C . GLU B 1 239 ? 17.062 -1.188 -0.15 1 90 239 GLU B C 1
ATOM 4428 O O . GLU B 1 239 ? 16.203 -2.023 -0.415 1 90 239 GLU B O 1
ATOM 4433 N N . GLY B 1 240 ? 17.969 -0.745 -1.029 1 87.62 240 GLY B N 1
ATOM 4434 C CA . GLY B 1 240 ? 18.062 -1.315 -2.363 1 87.62 240 GLY B CA 1
ATOM 4435 C C . GLY B 1 240 ? 17.016 -0.762 -3.324 1 87.62 240 GLY B C 1
ATOM 4436 O O . GLY B 1 240 ? 16.984 -1.147 -4.492 1 87.62 240 GLY B O 1
ATOM 4437 N N . ILE B 1 241 ? 16.141 0.074 -2.846 1 90.06 241 ILE B N 1
ATOM 4438 C CA . ILE B 1 241 ? 15.133 0.667 -3.723 1 90.06 241 ILE B CA 1
ATOM 4439 C C . ILE B 1 241 ? 15.75 1.835 -4.492 1 90.06 241 ILE B C 1
ATOM 4441 O O . ILE B 1 241 ? 16.312 2.75 -3.895 1 90.06 241 ILE B O 1
ATOM 4445 N N . ASN B 1 242 ? 15.633 1.662 -5.789 1 85.19 242 ASN B N 1
ATOM 4446 C CA . ASN B 1 242 ? 16.125 2.721 -6.66 1 85.19 242 ASN B CA 1
ATOM 4447 C C . ASN B 1 242 ? 15.336 4.012 -6.484 1 85.19 242 ASN B C 1
ATOM 4449 O O . ASN B 1 242 ? 14.102 3.994 -6.496 1 85.19 242 ASN B O 1
ATOM 4453 N N . SER B 1 243 ? 15.992 5.137 -6.43 1 79.38 243 SER B N 1
ATOM 4454 C CA . SER B 1 243 ? 15.352 6.434 -6.23 1 79.38 243 SER B CA 1
ATOM 4455 C C . SER B 1 243 ? 14.453 6.797 -7.406 1 79.38 243 SER B C 1
ATOM 4457 O O . SER B 1 243 ? 13.531 7.602 -7.266 1 79.38 243 SER B O 1
ATOM 4459 N N . ASN B 1 244 ? 14.719 6.117 -8.484 1 83.5 244 ASN B N 1
ATOM 4460 C CA . ASN B 1 244 ? 13.945 6.402 -9.688 1 83.5 244 ASN B CA 1
ATOM 4461 C C . ASN B 1 244 ? 12.648 5.602 -9.719 1 83.5 244 ASN B C 1
ATOM 4463 O O . ASN B 1 244 ? 11.773 5.859 -10.547 1 83.5 244 ASN B O 1
ATOM 4467 N N . ASP B 1 245 ? 12.562 4.676 -8.867 1 88.19 245 ASP B N 1
ATOM 4468 C CA . ASP B 1 245 ? 11.328 3.9 -8.797 1 88.19 245 ASP B CA 1
ATOM 4469 C C . ASP B 1 245 ? 10.344 4.527 -7.816 1 88.19 245 ASP B C 1
ATOM 4471 O O . ASP B 1 245 ? 10.07 3.971 -6.75 1 88.19 245 ASP B O 1
ATOM 4475 N N . GLN B 1 246 ? 9.734 5.594 -8.242 1 89.19 246 GLN B N 1
ATOM 4476 C CA . GLN B 1 246 ? 8.867 6.406 -7.391 1 89.19 246 GLN B CA 1
ATOM 4477 C C . GLN B 1 246 ? 7.629 5.625 -6.965 1 89.19 246 GLN B C 1
ATOM 4479 O O . GLN B 1 246 ? 7.16 5.762 -5.832 1 89.19 246 GLN B O 1
ATOM 4484 N N . ASN B 1 247 ? 7.203 4.777 -7.875 1 90.75 247 ASN B N 1
ATOM 4485 C CA . ASN B 1 247 ? 6 4.012 -7.566 1 90.75 247 ASN B CA 1
ATOM 4486 C C . ASN B 1 247 ? 6.238 3.025 -6.43 1 90.75 247 ASN B C 1
ATOM 4488 O O . ASN B 1 247 ? 5.418 2.914 -5.516 1 90.75 247 ASN B O 1
ATOM 4492 N N . ILE B 1 248 ? 7.359 2.34 -6.5 1 92.25 248 ILE B N 1
ATOM 4493 C CA . ILE B 1 248 ? 7.695 1.377 -5.457 1 92.25 248 ILE B CA 1
ATOM 4494 C C . ILE B 1 248 ? 7.902 2.104 -4.129 1 92.25 248 ILE B C 1
ATOM 4496 O O . ILE B 1 248 ? 7.41 1.661 -3.09 1 92.25 248 ILE B O 1
ATOM 4500 N N . SER B 1 249 ? 8.586 3.25 -4.184 1 93.44 249 SER B N 1
ATOM 4501 C CA . SER B 1 249 ? 8.812 4.051 -2.986 1 93.44 249 SER B CA 1
ATOM 4502 C C . SER B 1 249 ? 7.496 4.488 -2.355 1 93.44 249 SER B C 1
ATOM 4504 O O . SER B 1 249 ? 7.316 4.371 -1.143 1 93.44 249 SER B O 1
ATOM 4506 N N . LYS B 1 250 ? 6.602 4.91 -3.176 1 94.25 250 LYS B N 1
ATOM 4507 C CA . LYS B 1 250 ? 5.297 5.355 -2.693 1 94.25 250 LYS B CA 1
ATOM 4508 C C . LYS B 1 250 ? 4.516 4.199 -2.07 1 94.25 250 LYS B C 1
ATOM 4510 O O . LYS B 1 250 ? 3.844 4.375 -1.053 1 94.25 250 LYS B O 1
ATOM 4515 N N . MET B 1 251 ? 4.66 3.068 -2.678 1 94.88 251 MET B N 1
ATOM 4516 C CA . MET B 1 251 ? 3.951 1.896 -2.174 1 94.88 251 MET B CA 1
ATOM 4517 C C . MET B 1 251 ? 4.5 1.471 -0.816 1 94.88 251 MET B C 1
ATOM 4519 O O . MET B 1 251 ? 3.736 1.119 0.085 1 94.88 251 MET B O 1
ATOM 4523 N N . ILE B 1 252 ? 5.754 1.521 -0.704 1 94.06 252 ILE B N 1
ATOM 4524 C CA . ILE B 1 252 ? 6.367 1.239 0.589 1 94.06 252 ILE B CA 1
ATOM 4525 C C . ILE B 1 252 ? 5.93 2.287 1.608 1 94.06 252 ILE B C 1
ATOM 4527 O O . ILE B 1 252 ? 5.543 1.948 2.73 1 94.06 252 ILE B O 1
ATOM 4531 N N . GLY B 1 253 ? 5.984 3.551 1.189 1 95.88 253 GLY B N 1
ATOM 4532 C CA . GLY B 1 253 ? 5.531 4.633 2.051 1 95.88 253 GLY B CA 1
ATOM 4533 C C . GLY B 1 253 ? 4.094 4.469 2.51 1 95.88 253 GLY B C 1
ATOM 4534 O O . GLY B 1 253 ? 3.781 4.707 3.678 1 95.88 253 GLY B O 1
ATOM 4535 N N . LEU B 1 254 ? 3.238 4.086 1.604 1 96.44 254 LEU B N 1
ATOM 4536 C CA . LEU B 1 254 ? 1.848 3.799 1.941 1 96.44 254 LEU B CA 1
ATOM 4537 C C . LEU B 1 254 ? 1.761 2.707 3.002 1 96.44 254 LEU B C 1
ATOM 4539 O O . LEU B 1 254 ? 1.035 2.85 3.988 1 96.44 254 LEU B O 1
ATOM 4543 N N . SER B 1 255 ? 2.471 1.647 2.768 1 94.81 255 SER B N 1
ATOM 4544 C CA . SER B 1 255 ? 2.428 0.503 3.672 1 94.81 255 SER B CA 1
ATOM 4545 C C . SER B 1 255 ? 2.869 0.893 5.078 1 94.81 255 SER B C 1
ATOM 4547 O O . SER B 1 255 ? 2.27 0.458 6.066 1 94.81 255 SER B O 1
ATOM 4549 N N . ILE B 1 256 ? 3.873 1.707 5.172 1 94.88 256 ILE B N 1
ATOM 4550 C CA . ILE B 1 256 ? 4.363 2.195 6.457 1 94.88 256 ILE B CA 1
ATOM 4551 C C . ILE B 1 256 ? 3.297 3.057 7.125 1 94.88 256 ILE B C 1
ATOM 4553 O O . ILE B 1 256 ? 3.023 2.904 8.32 1 94.88 256 ILE B O 1
ATOM 4557 N N . SER B 1 257 ? 2.693 3.936 6.375 1 96.88 257 SER B N 1
ATOM 4558 C CA . SER B 1 257 ? 1.647 4.805 6.906 1 96.88 257 SER B CA 1
ATOM 4559 C C . SER B 1 257 ? 0.466 3.996 7.426 1 96.88 257 SER B C 1
ATOM 4561 O O . SER B 1 257 ? -0.101 4.32 8.477 1 96.88 257 SER B O 1
ATOM 4563 N N . ILE B 1 258 ? 0.111 2.945 6.66 1 93.62 258 ILE B N 1
ATOM 4564 C CA . ILE B 1 258 ? -0.978 2.072 7.086 1 93.62 258 ILE B CA 1
ATOM 4565 C C . ILE B 1 258 ? -0.653 1.471 8.453 1 93.62 258 ILE B C 1
ATOM 4567 O O . ILE B 1 258 ? -1.489 1.485 9.359 1 93.62 258 ILE B O 1
ATOM 4571 N N . ASN B 1 259 ? 0.535 0.981 8.547 1 91.44 259 ASN B N 1
ATOM 4572 C CA . ASN B 1 259 ? 0.965 0.371 9.797 1 91.44 259 ASN B CA 1
ATOM 4573 C C . ASN B 1 259 ? 0.873 1.355 10.961 1 91.44 259 ASN B C 1
ATOM 4575 O O . ASN B 1 259 ? 0.361 1.016 12.031 1 91.44 259 ASN B O 1
ATOM 4579 N N . ILE B 1 260 ? 1.321 2.576 10.812 1 95.56 260 ILE B N 1
ATOM 4580 C CA . ILE B 1 260 ? 1.316 3.611 11.836 1 95.56 260 ILE B CA 1
ATOM 4581 C C . ILE B 1 260 ? -0.123 3.969 12.203 1 95.56 260 ILE B C 1
ATOM 4583 O O . ILE B 1 260 ? -0.482 3.992 13.383 1 95.56 260 ILE B O 1
ATOM 4587 N N . ILE B 1 261 ? -0.987 4.156 11.25 1 95.81 261 ILE B N 1
ATOM 4588 C CA . ILE B 1 261 ? -2.363 4.586 11.461 1 95.81 261 ILE B CA 1
ATOM 4589 C C . ILE B 1 261 ? -3.156 3.467 12.141 1 95.81 261 ILE B C 1
ATOM 4591 O O . ILE B 1 261 ? -3.982 3.725 13.016 1 95.81 261 ILE B O 1
ATOM 4595 N N . GLN B 1 262 ? -2.855 2.201 11.703 1 90.81 262 GLN B N 1
ATOM 4596 C CA . GLN B 1 262 ? -3.5 1.066 12.359 1 90.81 262 GLN B CA 1
ATOM 4597 C C . GLN B 1 262 ? -3.232 1.075 13.859 1 90.81 262 GLN B C 1
ATOM 4599 O O . GLN B 1 262 ? -4.156 0.901 14.664 1 90.81 262 GLN B O 1
ATOM 4604 N N . GLN B 1 263 ? -1.999 1.262 14.227 1 93 263 GLN B N 1
ATOM 4605 C CA . GLN B 1 263 ? -1.619 1.278 15.633 1 93 263 GLN B CA 1
ATOM 4606 C C . GLN B 1 263 ? -2.273 2.445 16.375 1 93 263 GLN B C 1
ATOM 4608 O O . GLN B 1 263 ? -2.758 2.289 17.484 1 93 263 GLN B O 1
ATOM 4613 N N . LEU B 1 264 ? -2.299 3.594 15.75 1 96.75 264 LEU B N 1
ATOM 4614 C CA . LEU B 1 264 ? -2.91 4.77 16.359 1 96.75 264 LEU B CA 1
ATOM 4615 C C . LEU B 1 264 ? -4.406 4.562 16.562 1 96.75 264 LEU B C 1
ATOM 4617 O O . LEU B 1 264 ? -4.953 4.926 17.609 1 96.75 264 LEU B O 1
ATOM 4621 N N . CYS B 1 265 ? -5.082 3.967 15.555 1 94.25 265 CYS B N 1
ATOM 4622 C CA . CYS B 1 265 ? -6.508 3.676 15.664 1 94.25 265 CYS B CA 1
ATOM 4623 C C . CYS B 1 265 ? -6.781 2.738 16.828 1 94.25 265 CYS B C 1
ATOM 4625 O O . CYS B 1 265 ? -7.734 2.943 17.594 1 94.25 265 CYS B O 1
ATOM 4627 N N . LYS B 1 266 ? -5.922 1.723 16.922 1 92.5 266 LYS B N 1
ATOM 4628 C CA . LYS B 1 266 ? -6.062 0.773 18.016 1 92.5 266 LYS B CA 1
ATOM 4629 C C . LYS B 1 266 ? -5.965 1.476 19.375 1 92.5 266 LYS B C 1
ATOM 4631 O O . LYS B 1 266 ? -6.578 1.044 20.344 1 92.5 266 LYS B O 1
ATOM 4636 N N . GLU B 1 267 ? -5.219 2.576 19.391 1 95.19 267 GLU B N 1
ATOM 4637 C CA . GLU B 1 267 ? -4.992 3.307 20.641 1 95.19 267 GLU B CA 1
ATOM 4638 C C . GLU B 1 267 ? -5.992 4.445 20.797 1 95.19 267 GLU B C 1
ATOM 4640 O O . GLU B 1 267 ? -5.812 5.324 21.641 1 95.19 267 GLU B O 1
ATOM 4645 N N . GLY B 1 268 ? -6.992 4.5 19.938 1 94 268 GLY B N 1
ATOM 4646 C CA . GLY B 1 268 ? -8.133 5.379 20.156 1 94 268 GLY B CA 1
ATOM 4647 C C . GLY B 1 268 ? -8.047 6.672 19.359 1 94 268 GLY B C 1
ATOM 4648 O O . GLY B 1 268 ? -8.914 7.535 19.484 1 94 268 GLY B O 1
ATOM 4649 N N . VAL B 1 269 ? -7.066 6.848 18.562 1 96.5 269 VAL B N 1
ATOM 4650 C CA . VAL B 1 269 ? -6.941 8.055 17.75 1 96.5 269 VAL B CA 1
ATOM 4651 C C . VAL B 1 269 ? -7.984 8.039 16.625 1 96.5 269 VAL B C 1
ATOM 4653 O O . VAL B 1 269 ? -8.188 7.008 15.977 1 96.5 269 VAL B O 1
ATOM 4656 N N . ARG B 1 270 ? -8.617 9.172 16.406 1 95.94 270 ARG B N 1
ATOM 4657 C CA . ARG B 1 270 ? -9.68 9.211 15.406 1 95.94 270 ARG B CA 1
ATOM 4658 C C . ARG B 1 270 ? -9.562 10.453 14.531 1 95.94 270 ARG B C 1
ATOM 4660 O O . ARG B 1 270 ? -10.445 10.742 13.727 1 95.94 270 ARG B O 1
ATOM 4667 N N . HIS B 1 271 ? -8.562 11.258 14.672 1 97.56 271 HIS B N 1
ATOM 4668 C CA . HIS B 1 271 ? -8.273 12.406 13.828 1 97.56 271 HIS B CA 1
ATOM 4669 C C . HIS B 1 271 ? -6.816 12.414 13.383 1 97.56 271 HIS B C 1
ATOM 4671 O O . HIS B 1 271 ? -5.91 12.305 14.211 1 97.56 271 HIS B O 1
ATOM 4677 N N . PHE B 1 272 ? -6.66 12.461 12.109 1 98.5 272 PHE B N 1
ATOM 4678 C CA . PHE B 1 272 ? -5.312 12.461 11.547 1 98.5 272 PHE B CA 1
ATOM 4679 C C . PHE B 1 272 ? -5.082 13.695 10.688 1 98.5 272 PHE B C 1
ATOM 4681 O O . PHE B 1 272 ? -5.926 14.055 9.867 1 98.5 272 PHE B O 1
ATOM 4688 N N . HIS B 1 273 ? -3.994 14.391 10.922 1 98.94 273 HIS B N 1
ATOM 4689 C CA . HIS B 1 273 ? -3.541 15.477 10.062 1 98.94 273 HIS B CA 1
ATOM 4690 C C . HIS B 1 273 ? -2.447 15.016 9.109 1 98.94 273 HIS B C 1
ATOM 4692 O O . HIS B 1 273 ? -1.398 14.531 9.547 1 98.94 273 HIS B O 1
ATOM 4698 N N . PHE B 1 274 ? -2.662 15.148 7.809 1 98.81 274 PHE B N 1
ATOM 4699 C CA . PHE B 1 274 ? -1.703 14.633 6.836 1 98.81 274 PHE B CA 1
ATOM 4700 C C . PHE B 1 274 ? -0.875 15.766 6.242 1 98.81 274 PHE B C 1
ATOM 4702 O O . PHE B 1 274 ? -1.427 16.75 5.73 1 98.81 274 PHE B O 1
ATOM 4709 N N . TYR B 1 275 ? 0.434 15.617 6.336 1 98.25 275 TYR B N 1
ATOM 4710 C CA . TYR B 1 275 ? 1.347 16.438 5.543 1 98.25 275 TYR B CA 1
ATOM 4711 C C . TYR B 1 275 ? 1.437 15.922 4.109 1 98.25 275 TYR B C 1
ATOM 4713 O O . TYR B 1 275 ? 2.207 15 3.822 1 98.25 275 TYR B O 1
ATOM 4721 N N . THR B 1 276 ? 0.78 16.594 3.166 1 97.62 276 THR B N 1
ATOM 4722 C CA . THR B 1 276 ? 0.541 16.016 1.848 1 97.62 276 THR B CA 1
ATOM 4723 C C . THR B 1 276 ? 1.728 16.266 0.923 1 97.62 276 THR B C 1
ATOM 4725 O O . THR B 1 276 ? 1.859 15.625 -0.119 1 97.62 276 THR B O 1
ATOM 4728 N N . LEU B 1 277 ? 2.527 17.312 1.25 1 95 277 LEU B N 1
ATOM 4729 C CA . LEU B 1 277 ? 3.582 17.797 0.362 1 95 277 LEU B CA 1
ATOM 4730 C C . LEU B 1 277 ? 3.027 18.094 -1.027 1 95 277 LEU B C 1
ATOM 4732 O O . LEU B 1 277 ? 3.701 17.844 -2.033 1 95 277 LEU B O 1
ATOM 4736 N N . ASN B 1 278 ? 1.819 18.484 -1.104 1 95.81 278 ASN B N 1
ATOM 4737 C CA . ASN B 1 278 ? 1.089 18.906 -2.299 1 95.81 278 ASN B CA 1
ATOM 4738 C C . ASN B 1 278 ? 0.814 17.719 -3.221 1 95.81 278 ASN B C 1
ATOM 4740 O O . ASN B 1 278 ? 0.589 17.891 -4.418 1 95.81 278 ASN B O 1
ATOM 4744 N N . GLN B 1 279 ? 0.901 16.5 -2.693 1 94.38 279 GLN B N 1
ATOM 4745 C CA . GLN B 1 279 ? 0.516 15.281 -3.402 1 94.38 279 GLN B CA 1
ATOM 4746 C C . GLN B 1 279 ? -0.755 14.68 -2.811 1 94.38 279 GLN B C 1
ATOM 4748 O O . GLN B 1 279 ? -1.043 14.859 -1.626 1 94.38 279 GLN B O 1
ATOM 4753 N N . TYR B 1 280 ? -1.496 13.945 -3.67 1 95.25 280 TYR B N 1
ATOM 4754 C CA . TYR B 1 280 ? -2.791 13.516 -3.154 1 95.25 280 TYR B CA 1
ATOM 4755 C C . TYR B 1 280 ? -2.887 11.992 -3.125 1 95.25 280 TYR B C 1
ATOM 4757 O O . TYR B 1 280 ? -3.709 11.43 -2.396 1 95.25 280 TYR B O 1
ATOM 4765 N N . ASP B 1 281 ? -2.133 11.227 -3.883 1 93.62 281 ASP B N 1
ATOM 4766 C CA . ASP B 1 281 ? -2.428 9.828 -4.18 1 93.62 281 ASP B CA 1
ATOM 4767 C C . ASP B 1 281 ? -2.363 8.977 -2.918 1 93.62 281 ASP B C 1
ATOM 4769 O O . ASP B 1 281 ? -3.328 8.289 -2.576 1 93.62 281 ASP B O 1
ATOM 4773 N N . ILE B 1 282 ? -1.231 9.055 -2.193 1 96.31 282 ILE B N 1
ATOM 4774 C CA . ILE B 1 282 ? -1.077 8.242 -0.993 1 96.31 282 ILE B CA 1
ATOM 4775 C C . ILE B 1 282 ? -2.105 8.664 0.054 1 96.31 282 ILE B C 1
ATOM 4777 O O . ILE B 1 282 ? -2.801 7.824 0.626 1 96.31 282 ILE B O 1
ATOM 4781 N N . THR B 1 283 ? -2.223 9.977 0.246 1 97.56 283 THR B N 1
ATOM 4782 C CA . THR B 1 283 ? -3.125 10.5 1.264 1 97.56 283 THR B CA 1
ATOM 4783 C C . THR B 1 283 ? -4.574 10.156 0.936 1 97.56 283 THR B C 1
ATOM 4785 O O . THR B 1 283 ? -5.328 9.734 1.813 1 97.56 283 THR B O 1
ATOM 4788 N N . TYR B 1 284 ? -4.957 10.352 -0.286 1 96.12 284 TYR B N 1
ATOM 4789 C CA . TYR B 1 284 ? -6.305 9.984 -0.7 1 96.12 284 TYR B CA 1
ATOM 4790 C C . TYR B 1 284 ? -6.578 8.508 -0.429 1 96.12 284 TYR B C 1
ATOM 4792 O O . TYR B 1 284 ? -7.625 8.156 0.119 1 96.12 284 TYR B O 1
ATOM 4800 N N . THR B 1 285 ? -5.645 7.645 -0.808 1 94.81 285 THR B N 1
ATOM 4801 C CA . THR B 1 285 ? -5.785 6.207 -0.634 1 94.81 285 THR B CA 1
ATOM 4802 C C . THR B 1 285 ? -5.953 5.852 0.841 1 94.81 285 THR B C 1
ATOM 4804 O O . THR B 1 285 ? -6.859 5.098 1.206 1 94.81 285 THR B O 1
ATOM 4807 N N . LEU B 1 286 ? -5.109 6.406 1.675 1 95.56 286 LEU B N 1
ATOM 4808 C CA . LEU B 1 286 ? -5.172 6.156 3.111 1 95.56 286 LEU B CA 1
ATOM 4809 C C . LEU B 1 286 ? -6.531 6.555 3.674 1 95.56 286 LEU B C 1
ATOM 4811 O O . LEU B 1 286 ? -7.168 5.773 4.387 1 95.56 286 LEU B O 1
ATOM 4815 N N . CYS B 1 287 ? -6.969 7.738 3.314 1 95.31 287 CYS B N 1
ATOM 4816 C CA . CYS B 1 287 ? -8.227 8.258 3.828 1 95.31 287 CYS B CA 1
ATOM 4817 C C . CYS B 1 287 ? -9.406 7.438 3.322 1 95.31 287 CYS B C 1
ATOM 4819 O O . CYS B 1 287 ? -10.336 7.148 4.074 1 95.31 287 CYS B O 1
ATOM 4821 N N . HIS B 1 288 ? -9.305 7.094 2.086 1 91.88 288 HIS B N 1
ATOM 4822 C CA . HIS B 1 288 ? -10.344 6.254 1.498 1 91.88 288 HIS B CA 1
ATOM 4823 C C . HIS B 1 288 ? -10.453 4.918 2.223 1 91.88 288 HIS B C 1
ATOM 4825 O O . HIS B 1 288 ? -11.547 4.48 2.57 1 91.88 288 HIS B O 1
ATOM 4831 N N . MET B 1 289 ? -9.352 4.301 2.445 1 89.94 289 MET B N 1
ATOM 4832 C CA . MET B 1 289 ? -9.328 3.012 3.129 1 89.94 289 MET B CA 1
ATOM 4833 C C . MET B 1 289 ? -9.805 3.15 4.57 1 89.94 289 MET B C 1
ATOM 4835 O O . MET B 1 289 ? -10.281 2.184 5.168 1 89.94 289 MET B O 1
ATOM 4839 N N . LEU B 1 290 ? -9.633 4.359 5.156 1 90.25 290 LEU B N 1
ATOM 4840 C CA . LEU B 1 290 ? -10.094 4.652 6.508 1 90.25 290 LEU B CA 1
ATOM 4841 C C . LEU B 1 290 ? -11.609 4.836 6.531 1 90.25 290 LEU B C 1
ATOM 4843 O O . LEU B 1 290 ? -12.203 4.977 7.605 1 90.25 290 LEU B O 1
ATOM 4847 N N . GLY B 1 291 ? -12.234 4.859 5.359 1 87.06 291 GLY B N 1
ATOM 4848 C CA . GLY B 1 291 ? -13.688 4.906 5.277 1 87.06 291 GLY B CA 1
ATOM 4849 C C . GLY B 1 291 ? -14.219 6.25 4.824 1 87.06 291 GLY B C 1
ATOM 4850 O O . GLY B 1 291 ? -15.43 6.461 4.773 1 87.06 291 GLY B O 1
ATOM 4851 N N . LEU B 1 292 ? -13.258 7.129 4.578 1 86.31 292 LEU B N 1
ATOM 4852 C CA . LEU B 1 292 ? -13.703 8.414 4.055 1 86.31 292 LEU B CA 1
ATOM 4853 C C . LEU B 1 292 ? -14.07 8.305 2.578 1 86.31 292 LEU B C 1
ATOM 4855 O O . LEU B 1 292 ? -13.367 7.648 1.809 1 86.31 292 LEU B O 1
ATOM 4859 N N . ARG B 1 293 ? -15.242 8.68 2.209 1 76.62 293 ARG B N 1
ATOM 4860 C CA . ARG B 1 293 ? -15.711 8.547 0.833 1 76.62 293 ARG B CA 1
ATOM 4861 C C . ARG B 1 293 ? -16.125 9.898 0.26 1 76.62 293 ARG B C 1
ATOM 4863 O O . ARG B 1 293 ? -16.438 10.828 1.01 1 76.62 293 ARG B O 1
ATOM 4870 N N . LYS B 1 294 ? -15.8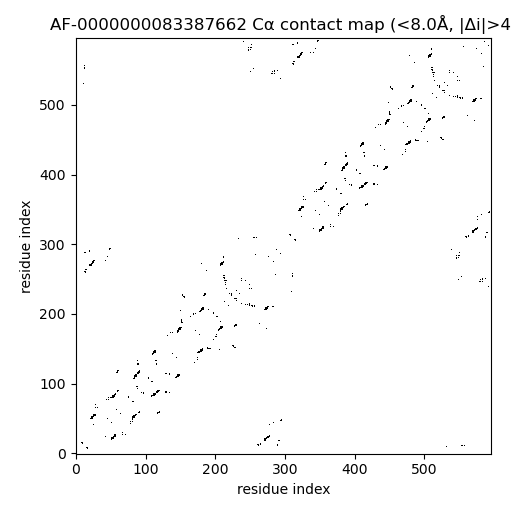98 9.75 -1.103 1 68.19 294 LYS B N 1
ATOM 4871 C CA . LYS B 1 294 ? -16.422 10.914 -1.823 1 68.19 294 LYS B CA 1
ATOM 4872 C C . LYS B 1 294 ? -17.891 11.133 -1.53 1 68.19 294 LYS B C 1
ATOM 4874 O O . LYS B 1 294 ? -18.672 10.18 -1.51 1 68.19 294 LYS B O 1
ATOM 4879 N N . TYR B 1 295 ? -18.203 12.25 -0.802 1 52.38 295 TYR B N 1
ATOM 4880 C CA . TYR B 1 295 ? -19.609 12.594 -0.664 1 52.38 295 TYR B CA 1
ATOM 4881 C C . TYR B 1 295 ? -20.266 12.781 -2.029 1 52.38 295 TYR B C 1
ATOM 4883 O O . TYR B 1 295 ? -19.797 13.578 -2.842 1 52.38 295 TYR B O 1
ATOM 4891 N N . ASN B 1 296 ? -20.672 11.711 -2.699 1 44.25 296 ASN B N 1
ATOM 4892 C CA . ASN B 1 296 ? -21.531 11.969 -3.844 1 44.25 296 ASN B CA 1
ATOM 4893 C C . ASN B 1 296 ? -22.641 12.961 -3.496 1 44.25 296 ASN B C 1
ATOM 4895 O O . ASN B 1 296 ? -23.266 12.867 -2.436 1 44.25 296 ASN B O 1
ATOM 4899 N N . ASN B 1 297 ? -22.562 14.273 -3.775 1 33.97 297 ASN B N 1
ATOM 4900 C CA . ASN B 1 297 ? -23.812 15.023 -3.83 1 33.97 297 ASN B CA 1
ATOM 4901 C C . ASN B 1 297 ? -24.953 14.18 -4.395 1 33.97 297 ASN B C 1
ATOM 4903 O O . ASN B 1 297 ? -24.906 13.75 -5.547 1 33.97 297 ASN B O 1
ATOM 4907 N N . LEU B 1 298 ? -25.562 13.219 -3.736 1 25.22 298 LEU B N 1
ATOM 4908 C CA . LEU B 1 298 ? -26.922 13.047 -4.227 1 25.22 298 LEU B CA 1
ATOM 4909 C C . LEU B 1 298 ? -27.641 14.383 -4.312 1 25.22 298 LEU B C 1
ATOM 4911 O O . LEU B 1 298 ? -27.531 15.211 -3.404 1 25.22 298 LEU B O 1
#

Solvent-accessible surface area (backbone atoms only — not comparable to full-atom values): 32949 Å² total; per-residue (Å²): 138,86,79,81,78,78,66,67,44,63,88,43,96,52,56,54,79,65,81,67,45,40,28,39,34,36,59,68,74,65,90,86,49,88,72,50,60,56,47,52,48,26,51,54,59,49,50,44,47,63,38,72,32,38,32,33,48,59,59,59,52,69,74,28,53,60,52,34,50,53,48,51,55,54,47,54,75,73,44,97,54,50,55,27,42,42,44,62,48,48,66,56,51,71,67,57,50,50,51,51,51,51,51,35,47,76,71,70,37,48,36,34,33,41,34,26,61,64,64,88,66,84,65,63,82,90,66,68,63,48,33,51,57,47,44,45,52,46,55,70,74,40,92,50,46,27,31,31,74,38,50,52,65,33,52,72,84,43,90,42,62,65,57,41,50,50,52,46,46,51,31,39,75,58,56,37,57,34,31,40,29,52,56,70,73,50,66,63,41,48,54,53,36,53,52,52,36,47,74,74,67,47,77,58,57,72,32,50,24,41,62,66,43,57,46,70,70,60,45,54,54,52,28,68,71,52,46,42,69,76,56,67,63,60,55,56,65,51,57,90,59,56,85,82,42,48,67,46,40,32,51,52,18,44,53,51,45,49,53,50,50,36,55,40,40,75,71,67,53,45,49,41,31,34,50,39,84,51,48,35,60,64,60,46,44,54,42,39,64,66,67,43,51,68,67,69,83,121,137,87,78,82,76,78,65,68,44,62,86,43,94,52,56,53,80,65,84,65,47,40,29,39,35,36,57,69,74,64,91,84,50,88,73,51,59,56,48,52,46,24,51,54,59,50,49,44,48,63,39,72,30,36,32,34,48,58,59,59,50,72,74,29,52,61,51,34,51,51,48,50,55,53,48,53,74,73,43,96,55,51,56,26,41,41,43,63,49,50,65,56,51,72,66,56,50,51,52,52,50,49,51,36,46,75,70,70,38,50,37,34,32,40,34,24,61,64,63,89,65,83,66,63,81,91,66,67,62,47,32,51,57,48,43,45,52,46,55,72,74,39,93,50,46,29,32,31,72,38,50,52,64,32,51,72,85,42,90,42,60,65,57,42,52,50,52,47,46,49,33,39,74,58,56,37,57,33,31,39,28,52,54,69,74,51,67,64,42,48,53,52,37,53,51,54,37,48,74,74,69,47,78,57,57,71,33,49,22,39,61,66,42,56,46,69,70,60,45,55,55,51,28,67,71,52,46,42,66,76,55,68,62,61,56,58,66,52,58,90,59,57,85,84,41,49,66,46,40,33,51,51,19,43,53,53,44,50,54,50,50,35,54,40,39,75,72,67,52,45,47,41,32,34,52,38,82,51,48,36,60,64,60,44,44,54,42,39,65,66,66,42,50,69,66,69,82,121

Sequence (596 aa):
MYTLNNYIFENNIFHTTSKIHVSFEFFPPKLNTIKNSSFFYAIKKLSTLKPDFISITCTSRNESYNHTYKTVLEIQKKINIKIVPHMIYSNTTTEKIKRIANKYWHHGINSIVALRGDYINKPNNSSLKYASNLVILLKQIANFDIFVAAYPEVHPEAYNAQSDLIYLKNKIDLGANLAITQFFFEVEHYLRFRDRCAAIGIHVDIIPGILPIIDFQQLKKFASMTNVYIPKWIHTMFEGINSNDQNISKMIGLSISINIIQQLCKEGVRHFHFYTLNQYDITYTLCHMLGLRKYNNLMYTLNNYIFENNIFHTTSKIHVSFEFFPPKLNTIKNSSFFYAIKKLSTLKPDFISITCTSRNESYNHTYKTVLEIQKKINIKIVPHMIYSNTTTEKIKRIANKYWHHGINSIVALRGDYINKPNNSSLKYASNLVILLKQIANFDIFVAAYPEVHPEAYNAQSDLIYLKNKIDLGANLAITQFFFEVEHYLRFRDRCAAIGIHVDIIPGILPIIDFQQLKKFASMTNVYIPKWIHTMFEGINSNDQNISKMIGLSISINIIQQLCKEGVRHFHFYTLNQYDITYTLCHMLGLRKYNNL

pLDDT: mean 88.74, std 15.84, range [18.39, 98.94]

Secondary structure (DSSP, 8-state):
---S-----TTSTT---SPPEEEEEE-PPPTT-STHHHHHHHHHHHHTT--SEEEE---SSTHHHHHHHHHHHHHHHH--S-EEEEEE-TTS-HHHHHHHHHHHHHTT--EEEEE----SS---GGG---HHHHHHHHHHHS--EEEEEE-TT--TTSSSHHHHHHHHHHHHHTT--EEEEEE-S-HHHHHHHHHHHHHTT--SEEEEEE---S-HHHHHHHHHHHT----HHHHHHHTT--TT-HHHHHHHHHHHHHHHHHHHHHTT--EEEEE-TT--HHHHHHHHHTT-------/---S-----TTSTT---SPPEEEEEE-PPPTT-STTHHHHHHHHHHHTT--SEEEE---SSTTHHHHHHHHHHHHHHH--S-EEEEEE-TTS-HHHHHHHHHHHHHTT--EEEEE----SS---GGG---HHHHHHHHHHHS--EEEEEE-TT--TTSSSHHHHHHHHHHHHHTT--EEEEEE-S-HHHHHHHHHHHHHTT--SEEEEEE---S-HHHHHHHHHHHT----HHHHHHHTT--TT-HHHHHHHHHHHHHHHHHHHHHTT--EEEEE-TT--HHHHHHHHHTT-------

Radius of gyration: 29.03 Å; Cα contacts (8 Å, |Δi|>4): 969; chains: 2; bounding box: 70×87×66 Å

InterPro domains:
  IPR003171 Methylenetetrahydrofolate reductase-like, catalytic domain [PF02219] (17-291)
  IPR003171 Methylenetetrahydrofolate reductase-like, catalytic domain [cd00537] (22-290)
  IPR029041 FAD-linked oxidoreductase-like [SSF51730] (19-292)